Protein AF-A0A818TRC1-F1 (afdb_monomer_lite)

Secondary structure (DSSP, 8-state):
--HHHHHHHIIIIIGGGGGG--EEEEE---SHHHHHHHHHHHTT-TT--EEEEEEE-HHHHHHHHHHHTT-TT--EEEEEESS--S-HHHHHHHHHT-TT--EEEEE---S----PPPS--------SEEEEEEEEEHHHHHHHHTT-TT--EEEEEEEE--SS----------TT--EEEEEEES--HHHHHHHHHHT-TT-SEEEEEE---TT-GGGGGGG-HHHHHHHHHHH-TT--EEEEEEEEEE-S-HHHHHHHHHHHGGGGSHHHHHTT-EEEEEEEEETTEEEEEEEEE-TT----EEE-GGGGSSS-------S-----EEEE--HHHHHHSTT--TT--EEEE-S---S-HHHHHHHHHHHS-GGGT-SEEEEEEEB---B--SSTTGGGHHHHHHHHHHHHHHHHHHHHHHH--SEEEEES--BTTTTT--HHHHHHHHHHHHHHS--SSTT-EEEEE--HHHH--TTS-S--HHHHHHHHHHH--SSEEEEETTEEEEE----TT---HHHHHHHHHHHHTT----S-EEEEE-SS-STTS-HHHHHHHHHHH--SEEEE-SSSS-EEEEEETTTTEEEEEEES--TTPPEEEE---TTEEEEEEPPBS-GGG--S--EEEEEEEETTTTEEEEEEEEPP-HHHHHHHHHHHHHHHHHHHHHHHHS-THHHHHHHHTT-

Structure (mmCIF, N/CA/C/O backbone):
data_AF-A0A818TRC1-F1
#
_entry.id   AF-A0A818TRC1-F1
#
loop_
_atom_site.group_PDB
_atom_site.id
_atom_site.type_symbol
_atom_site.label_atom_id
_atom_site.label_alt_id
_atom_site.label_comp_id
_atom_site.label_asym_id
_atom_site.label_entity_id
_atom_site.label_seq_id
_atom_site.pdbx_PDB_ins_code
_atom_site.Cartn_x
_atom_site.Cartn_y
_atom_site.Cartn_z
_atom_site.occupancy
_atom_site.B_iso_or_equiv
_atom_site.auth_seq_id
_atom_site.auth_comp_id
_atom_site.auth_asym_id
_atom_site.auth_atom_id
_atom_site.pdbx_PDB_model_num
ATOM 1 N N . MET A 1 1 ? 19.813 2.576 21.714 1.00 55.22 1 MET A N 1
ATOM 2 C CA . MET A 1 1 ? 20.748 3.713 21.513 1.00 55.22 1 MET A CA 1
ATOM 3 C C . MET A 1 1 ? 21.594 3.873 22.770 1.00 55.22 1 MET A C 1
ATOM 5 O O . MET A 1 1 ? 21.042 3.685 23.841 1.00 55.22 1 MET A O 1
ATOM 9 N N . SER A 1 2 ? 22.898 4.172 22.685 1.00 63.97 2 SER A N 1
ATOM 10 C CA . SER A 1 2 ? 23.724 4.349 23.896 1.00 63.97 2 SER A CA 1
ATOM 11 C C . SER A 1 2 ? 23.410 5.665 24.622 1.00 63.97 2 SER A C 1
ATOM 13 O O . SER A 1 2 ? 23.045 6.649 23.973 1.00 63.97 2 SER A O 1
ATOM 15 N N . LYS A 1 3 ? 23.598 5.703 25.951 1.00 63.16 3 LYS A N 1
ATOM 16 C CA . LYS A 1 3 ? 23.397 6.892 26.810 1.00 63.16 3 LYS A CA 1
ATOM 17 C C . LYS A 1 3 ? 24.085 8.139 26.248 1.00 63.16 3 LYS A C 1
ATOM 19 O O . LYS A 1 3 ? 23.447 9.170 26.068 1.00 63.16 3 LYS A O 1
ATOM 24 N N . TYR A 1 4 ? 25.357 8.009 25.869 1.00 67.19 4 TYR A N 1
ATOM 25 C CA . TYR A 1 4 ? 26.145 9.097 25.283 1.00 67.19 4 TYR A CA 1
ATOM 26 C C . TYR A 1 4 ? 25.547 9.635 23.973 1.00 67.19 4 TYR A C 1
ATOM 28 O O . TYR A 1 4 ? 25.486 10.845 23.760 1.00 67.19 4 TYR A O 1
ATOM 36 N N . ARG A 1 5 ? 25.059 8.748 23.092 1.00 65.19 5 ARG A N 1
ATOM 37 C CA . ARG A 1 5 ? 24.398 9.173 21.850 1.00 65.19 5 ARG A CA 1
ATOM 38 C C . ARG A 1 5 ? 23.084 9.891 22.145 1.00 65.19 5 ARG A C 1
ATOM 40 O O . ARG A 1 5 ? 22.853 10.936 21.550 1.00 65.19 5 ARG A O 1
ATOM 47 N N . PHE A 1 6 ? 22.267 9.393 23.077 1.00 67.00 6 PHE A N 1
ATOM 48 C CA . PHE A 1 6 ? 21.034 10.085 23.472 1.00 67.00 6 PHE A CA 1
ATOM 49 C C . PHE A 1 6 ? 21.310 11.450 24.082 1.00 67.00 6 PHE A C 1
ATOM 51 O O . PHE A 1 6 ? 20.675 12.413 23.677 1.00 67.00 6 PHE A O 1
ATOM 58 N N . GLN A 1 7 ? 22.307 11.566 24.958 1.00 69.50 7 GLN A N 1
ATOM 59 C CA . GLN A 1 7 ? 22.698 12.850 25.527 1.00 69.50 7 GLN A CA 1
ATOM 60 C C . GLN A 1 7 ? 23.143 13.837 24.440 1.00 69.50 7 GLN A C 1
ATOM 62 O O . GLN A 1 7 ? 22.700 14.979 24.446 1.00 69.50 7 GLN A O 1
ATOM 67 N N . ARG A 1 8 ? 23.919 13.399 23.436 1.00 70.12 8 ARG A N 1
ATOM 68 C CA . ARG A 1 8 ? 24.235 14.252 22.276 1.00 70.12 8 ARG A CA 1
ATOM 69 C C . ARG A 1 8 ? 22.987 14.658 21.491 1.00 70.12 8 ARG A C 1
ATOM 71 O O . ARG A 1 8 ? 22.856 15.829 21.152 1.00 70.12 8 ARG A O 1
ATOM 78 N N . TYR A 1 9 ? 22.070 13.734 21.204 1.00 68.19 9 TYR A N 1
ATOM 79 C CA . TYR A 1 9 ? 20.820 14.077 20.513 1.00 68.19 9 TYR A CA 1
ATOM 80 C C . TYR A 1 9 ? 19.983 15.080 21.311 1.00 68.19 9 TYR A C 1
ATOM 82 O O . TYR A 1 9 ? 19.493 16.064 20.760 1.00 68.19 9 TYR A O 1
ATOM 90 N N . LEU A 1 10 ? 19.880 14.866 22.618 1.00 71.00 10 LEU A N 1
ATOM 91 C CA . LEU A 1 10 ? 19.175 15.742 23.534 1.00 71.00 10 LEU A CA 1
ATOM 92 C C . LEU A 1 10 ? 19.782 17.150 23.525 1.00 71.00 10 LEU A C 1
ATOM 94 O O . LEU A 1 10 ? 19.071 18.114 23.264 1.00 71.00 10 LEU A O 1
ATOM 98 N N . THR A 1 11 ? 21.096 17.262 23.732 1.00 72.69 11 THR A N 1
ATOM 99 C CA . THR A 1 11 ? 21.805 18.544 23.821 1.00 72.69 11 THR A CA 1
ATOM 100 C C . THR A 1 11 ? 21.823 19.309 22.502 1.00 72.69 11 THR A C 1
ATOM 102 O O . THR A 1 11 ? 21.573 20.510 22.500 1.00 72.69 11 THR A O 1
ATOM 105 N N . TYR A 1 12 ? 22.103 18.640 21.381 1.00 68.38 12 TYR A N 1
ATOM 106 C CA . TYR A 1 12 ? 22.321 19.328 20.104 1.00 68.38 12 TYR A CA 1
ATOM 107 C C . TYR A 1 12 ? 21.060 19.477 19.248 1.00 68.38 12 TYR A C 1
ATOM 109 O O . TYR A 1 12 ? 21.007 20.391 18.430 1.00 68.38 12 TYR A O 1
ATOM 117 N N . PHE A 1 13 ? 20.052 18.614 19.413 1.00 68.62 13 PHE A N 1
ATOM 118 C CA . PHE A 1 13 ? 18.874 18.608 18.536 1.00 68.62 13 PHE A CA 1
ATOM 119 C C . PHE A 1 13 ? 17.563 18.878 19.273 1.00 68.62 13 PHE A C 1
ATOM 121 O O . PHE A 1 13 ? 16.745 19.644 18.771 1.00 68.62 13 PHE A O 1
ATOM 128 N N . ILE A 1 14 ? 17.349 18.284 20.451 1.00 71.69 14 ILE A N 1
ATOM 129 C CA . ILE A 1 14 ? 16.059 18.394 21.153 1.00 71.69 14 ILE A CA 1
ATOM 130 C C . ILE A 1 14 ? 15.979 19.698 21.950 1.00 71.69 14 ILE A C 1
ATOM 132 O O . ILE A 1 14 ? 15.054 20.476 21.729 1.00 71.69 14 ILE A O 1
ATOM 136 N N . ILE A 1 15 ? 16.951 19.972 22.831 1.00 75.81 15 ILE A N 1
ATOM 137 C CA . ILE A 1 15 ? 16.966 21.160 23.704 1.00 75.81 15 ILE A CA 1
ATOM 138 C C . ILE A 1 15 ? 16.775 22.465 22.912 1.00 75.81 15 ILE A C 1
ATOM 140 O O . ILE A 1 15 ? 15.867 23.223 23.268 1.00 75.81 15 ILE A O 1
ATOM 144 N N . PRO A 1 16 ? 17.510 22.717 21.806 1.00 74.62 16 PRO A N 1
ATOM 145 C CA . PRO A 1 16 ? 17.364 23.956 21.039 1.00 74.62 16 PRO A CA 1
ATOM 146 C C . PRO A 1 16 ? 15.997 24.123 20.362 1.00 74.62 16 PRO A C 1
ATOM 148 O O . PRO A 1 16 ? 15.660 25.224 19.936 1.00 74.62 16 PRO A O 1
ATOM 151 N N . GLN A 1 17 ? 15.222 23.044 20.223 1.00 76.50 17 GLN A N 1
ATOM 152 C CA . GLN A 1 17 ? 13.951 23.021 19.493 1.00 76.50 17 GLN A CA 1
ATOM 153 C C . GLN A 1 17 ? 12.733 22.800 20.402 1.00 76.50 17 GLN A C 1
ATOM 155 O O . GLN A 1 17 ? 11.610 22.755 19.903 1.00 76.50 17 GLN A O 1
ATOM 160 N N . THR A 1 18 ? 12.927 22.697 21.721 1.00 76.38 18 THR A N 1
ATOM 161 C CA . THR A 1 18 ? 11.882 22.402 22.726 1.00 76.38 18 THR A CA 1
ATOM 162 C C . THR A 1 18 ? 10.602 23.227 22.557 1.00 76.38 18 THR A C 1
ATOM 164 O O . THR A 1 18 ? 9.509 22.666 22.545 1.00 76.38 18 THR A O 1
ATOM 167 N N . TYR A 1 19 ? 10.725 24.529 22.293 1.00 78.38 19 TYR A N 1
ATOM 168 C CA . TYR A 1 19 ? 9.593 25.442 22.091 1.00 78.38 19 TYR A CA 1
ATOM 169 C C . TYR A 1 19 ? 8.762 25.188 20.815 1.00 78.38 19 TYR A C 1
ATOM 171 O O . TYR A 1 19 ? 7.711 25.805 20.644 1.00 78.38 19 TYR A O 1
ATOM 179 N N . ARG A 1 20 ? 9.210 24.327 19.887 1.00 80.81 20 ARG A N 1
ATOM 180 C CA . ARG A 1 20 ? 8.501 23.983 18.634 1.00 80.81 20 ARG A CA 1
ATOM 181 C C . ARG A 1 20 ? 7.966 22.551 18.599 1.00 80.81 20 ARG A C 1
ATOM 183 O O . ARG A 1 20 ? 7.184 22.236 17.702 1.00 80.81 20 ARG A O 1
ATOM 190 N N . ILE A 1 21 ? 8.387 21.682 19.518 1.00 80.62 21 ILE A N 1
ATOM 191 C CA . ILE A 1 21 ? 8.031 20.257 19.495 1.00 80.62 21 ILE A CA 1
ATOM 192 C C . ILE A 1 21 ? 6.560 20.091 19.895 1.00 80.62 21 ILE A C 1
ATOM 194 O O . ILE A 1 21 ? 6.174 20.417 21.012 1.00 80.62 21 ILE A O 1
ATOM 198 N N . LYS A 1 22 ? 5.752 19.552 18.973 1.00 85.19 22 LYS A N 1
ATOM 199 C CA . LYS A 1 22 ? 4.321 19.262 19.182 1.00 85.19 22 LYS A CA 1
ATOM 200 C C . LYS A 1 22 ? 4.029 17.806 19.530 1.00 85.19 22 LYS A C 1
ATOM 202 O O . LYS A 1 22 ? 3.057 17.523 20.215 1.00 85.19 22 LYS A O 1
ATOM 207 N N . SER A 1 23 ? 4.854 16.874 19.064 1.00 86.81 23 SER A N 1
ATOM 208 C CA . SER A 1 23 ? 4.675 15.445 19.320 1.00 86.81 23 SER A CA 1
ATOM 209 C C . SER A 1 23 ? 6.009 14.818 19.675 1.00 86.81 23 SER A C 1
ATOM 211 O O . SER A 1 23 ? 7.014 15.077 19.008 1.00 86.81 23 SER A O 1
ATOM 213 N N . PHE A 1 24 ? 6.020 14.007 20.728 1.00 80.69 24 PHE A N 1
ATOM 214 C CA . PHE A 1 24 ? 7.224 13.360 21.218 1.00 80.69 24 PHE A CA 1
ATOM 215 C C . PHE A 1 24 ? 6.950 11.888 21.516 1.00 80.69 24 PHE A C 1
ATOM 217 O O . PHE A 1 24 ? 6.106 11.550 22.346 1.00 80.69 24 PHE A O 1
ATOM 224 N N . ARG A 1 25 ? 7.651 11.001 20.801 1.00 83.00 25 ARG A N 1
ATOM 225 C CA . ARG A 1 25 ? 7.506 9.548 20.918 1.00 83.00 25 ARG A CA 1
ATOM 226 C C . ARG A 1 25 ? 8.824 8.912 21.328 1.00 83.00 25 ARG A C 1
ATOM 228 O O . ARG A 1 25 ? 9.835 9.074 20.651 1.00 83.00 25 ARG A O 1
ATOM 235 N N . LEU A 1 26 ? 8.770 8.123 22.391 1.00 74.06 26 LEU A N 1
ATOM 236 C CA . LEU A 1 26 ? 9.861 7.316 22.907 1.00 74.06 26 LEU A CA 1
ATOM 237 C C . LEU A 1 26 ? 9.428 5.855 22.879 1.00 74.06 26 LEU A C 1
ATOM 239 O O . LEU A 1 26 ? 8.434 5.467 23.488 1.00 74.06 26 LEU A O 1
ATOM 243 N N . SER A 1 27 ? 10.167 5.034 22.148 1.00 67.94 27 SER A N 1
ATOM 244 C CA . SER A 1 27 ? 9.985 3.586 22.140 1.00 67.94 27 SER A CA 1
ATOM 245 C C . SER A 1 27 ? 11.309 2.973 22.558 1.00 67.94 27 SER A C 1
ATOM 247 O O . SER A 1 27 ? 12.322 3.304 21.946 1.00 67.94 27 SER A O 1
ATOM 249 N N . ASN A 1 28 ? 11.295 2.114 23.583 1.00 63.09 28 ASN A N 1
ATOM 250 C CA . ASN A 1 28 ? 12.488 1.502 24.189 1.00 63.09 28 ASN A CA 1
ATOM 251 C C . ASN A 1 28 ? 13.343 2.471 25.063 1.00 63.09 28 ASN A C 1
ATOM 253 O O . ASN A 1 28 ? 14.478 2.800 24.711 1.00 63.09 28 ASN A O 1
ATOM 257 N N . PRO A 1 29 ? 12.815 2.939 26.213 1.00 54.50 29 PRO A N 1
ATOM 258 C CA . PRO A 1 29 ? 13.540 3.712 27.217 1.00 54.50 29 PRO A CA 1
ATOM 259 C C . PRO A 1 29 ? 14.299 2.847 28.246 1.00 54.50 29 PRO A C 1
ATOM 261 O O . PRO A 1 29 ? 14.601 3.370 29.311 1.00 54.50 29 PRO A O 1
ATOM 264 N N . PHE A 1 30 ? 14.673 1.585 27.952 1.00 50.56 30 PHE A N 1
ATOM 265 C CA . PHE A 1 30 ? 15.405 0.668 28.871 1.00 50.56 30 PHE A CA 1
ATOM 266 C C . PHE A 1 30 ? 16.773 1.184 29.376 1.00 50.56 30 PHE A C 1
ATOM 268 O O . PHE A 1 30 ? 17.528 0.468 30.023 1.00 50.56 30 PHE A O 1
ATOM 275 N N . ALA A 1 31 ? 17.143 2.424 29.073 1.00 51.53 31 ALA A N 1
ATOM 276 C CA . ALA A 1 31 ? 18.122 3.133 29.867 1.00 51.53 31 ALA A CA 1
ATOM 277 C C . ALA A 1 31 ? 17.346 4.083 30.781 1.00 51.53 31 ALA A C 1
ATOM 279 O O . ALA A 1 31 ? 17.014 5.186 30.355 1.00 51.53 31 ALA A O 1
ATOM 280 N N . ALA A 1 32 ? 17.092 3.659 32.020 1.00 49.44 32 ALA A N 1
ATOM 281 C CA . ALA A 1 32 ? 16.757 4.478 33.193 1.00 49.44 32 ALA A CA 1
ATOM 282 C C . ALA A 1 32 ? 17.204 5.956 33.104 1.00 49.44 32 ALA A C 1
ATOM 284 O O . ALA A 1 32 ? 16.464 6.899 33.389 1.00 49.44 32 ALA A O 1
ATOM 285 N N . ASP A 1 33 ? 18.429 6.156 32.622 1.00 55.97 33 ASP A N 1
ATOM 286 C CA . ASP A 1 33 ? 19.065 7.449 32.404 1.00 55.97 33 ASP A CA 1
ATOM 287 C C . ASP A 1 33 ? 18.350 8.379 31.407 1.00 55.97 33 ASP A C 1
ATOM 289 O O . ASP A 1 33 ? 18.427 9.597 31.547 1.00 55.97 33 ASP A O 1
ATOM 293 N N . MET A 1 34 ? 17.665 7.856 30.387 1.00 58.16 34 MET A N 1
ATOM 294 C CA . MET A 1 34 ? 16.998 8.675 29.370 1.00 58.16 34 MET A CA 1
ATOM 295 C C . MET A 1 34 ? 15.791 9.426 29.935 1.00 58.16 34 MET A C 1
ATOM 297 O O . MET A 1 34 ? 15.592 10.581 29.572 1.00 58.16 34 MET A O 1
ATOM 301 N N . CYS A 1 35 ? 15.019 8.817 30.841 1.00 58.81 35 CYS A N 1
ATOM 302 C CA . CYS A 1 35 ? 13.886 9.487 31.488 1.00 58.81 35 CYS A CA 1
ATOM 303 C C . CYS A 1 35 ? 14.364 10.568 32.470 1.00 58.81 35 CYS A C 1
ATOM 305 O O . CYS A 1 35 ? 13.836 11.679 32.464 1.00 58.81 35 CYS A O 1
ATOM 307 N N . LEU A 1 36 ? 15.431 10.289 33.232 1.00 61.75 36 LEU A N 1
ATOM 308 C CA . LEU A 1 36 ? 16.064 11.262 34.131 1.00 61.75 36 LEU A CA 1
ATOM 309 C C . LEU A 1 36 ? 16.607 12.490 33.383 1.00 61.75 36 LEU A C 1
ATOM 311 O O . LEU A 1 36 ? 16.502 13.609 33.876 1.00 61.75 36 LEU A O 1
ATOM 315 N N . LEU A 1 37 ? 17.143 12.297 32.175 1.00 65.06 37 LEU A N 1
ATOM 316 C CA . LEU A 1 37 ? 17.612 13.386 31.314 1.00 65.06 37 LEU A CA 1
ATOM 317 C C . LEU A 1 37 ? 16.471 14.205 30.681 1.00 65.06 37 LEU A C 1
ATOM 319 O O . LEU A 1 37 ? 16.711 15.325 30.230 1.00 65.06 37 LEU A O 1
ATOM 323 N N . LEU A 1 38 ? 15.246 13.674 30.633 1.00 67.50 38 LEU A N 1
ATOM 324 C CA . LEU A 1 38 ? 14.085 14.362 30.061 1.00 67.50 38 LEU A CA 1
ATOM 325 C C . LEU A 1 38 ? 13.391 15.291 31.061 1.00 67.50 38 LEU A C 1
ATOM 327 O O . LEU A 1 38 ? 12.912 16.347 30.650 1.00 67.50 38 LEU A O 1
ATOM 331 N N . PHE A 1 39 ? 13.375 14.958 32.356 1.00 70.69 39 PHE A N 1
ATOM 332 C CA . PHE A 1 39 ? 12.711 15.776 33.383 1.00 70.69 39 PHE A CA 1
ATOM 333 C C . PHE A 1 39 ? 13.099 17.267 33.360 1.00 70.69 39 PHE A C 1
ATOM 335 O O . PHE A 1 39 ? 12.189 18.098 33.358 1.00 70.69 39 PHE A O 1
ATOM 342 N N . PRO A 1 40 ? 14.389 17.651 33.231 1.00 69.50 40 PRO A N 1
ATOM 343 C CA . PRO A 1 40 ? 14.790 19.059 33.223 1.00 69.50 40 PRO A CA 1
ATOM 344 C C . PRO A 1 40 ? 14.277 19.849 32.014 1.00 69.50 40 PRO A C 1
ATOM 346 O O . PRO A 1 40 ? 14.238 21.075 32.058 1.00 69.50 40 PRO A O 1
ATOM 349 N N . ILE A 1 41 ? 13.932 19.167 30.916 1.00 72.38 41 ILE A N 1
ATOM 350 C CA . ILE A 1 41 ? 13.506 19.816 29.672 1.00 72.38 41 ILE A CA 1
ATOM 351 C C . ILE A 1 41 ? 11.996 19.747 29.452 1.00 72.38 41 ILE A C 1
ATOM 353 O O . ILE A 1 41 ? 11.491 20.481 28.606 1.00 72.38 41 ILE A O 1
ATOM 357 N N . MET A 1 42 ? 11.271 18.896 30.189 1.00 72.94 42 MET A N 1
ATOM 358 C CA . MET A 1 42 ? 9.816 18.758 30.050 1.00 72.94 42 MET A CA 1
ATOM 359 C C . MET A 1 42 ? 9.096 20.085 30.297 1.00 72.94 42 MET A C 1
ATOM 361 O O . MET A 1 42 ? 8.187 20.428 29.552 1.00 72.94 42 MET A O 1
ATOM 365 N N . THR A 1 43 ? 9.561 20.887 31.251 1.00 73.69 43 THR A N 1
ATOM 366 C CA . THR A 1 43 ? 9.039 22.240 31.520 1.00 73.69 43 THR A CA 1
ATOM 367 C C . THR A 1 43 ? 9.170 23.194 30.327 1.00 73.69 43 THR A C 1
ATOM 369 O O . THR A 1 43 ? 8.379 24.123 30.194 1.00 73.69 43 THR A O 1
ATOM 372 N N . ASN A 1 44 ? 10.125 22.951 29.424 1.00 77.94 44 ASN A N 1
ATOM 373 C CA . ASN A 1 44 ? 10.368 23.781 28.243 1.00 77.94 44 ASN A CA 1
ATOM 374 C C . ASN A 1 44 ? 9.549 23.337 27.016 1.00 77.94 44 ASN A C 1
ATOM 376 O O . ASN A 1 44 ? 9.519 24.039 26.004 1.00 77.94 44 ASN A O 1
ATOM 380 N N . LEU A 1 45 ? 8.866 22.189 27.083 1.00 81.06 45 LEU A N 1
ATOM 381 C CA . LEU A 1 45 ? 8.035 21.637 26.007 1.00 81.06 45 LEU A CA 1
ATOM 382 C C . LEU A 1 45 ? 6.615 22.237 26.015 1.00 81.06 45 LEU A C 1
ATOM 384 O O . LEU A 1 45 ? 5.612 21.529 25.965 1.00 81.06 45 LEU A O 1
ATOM 388 N N . THR A 1 46 ? 6.510 23.566 26.062 1.00 84.38 46 THR A N 1
ATOM 389 C CA . THR A 1 46 ? 5.237 24.288 26.270 1.00 84.38 46 THR A CA 1
ATOM 390 C C . THR A 1 46 ? 4.194 24.068 25.163 1.00 84.38 46 THR A C 1
ATOM 392 O O . THR A 1 46 ? 2.992 24.190 25.408 1.00 84.38 46 THR A O 1
ATOM 395 N N . ARG A 1 47 ? 4.631 23.704 23.949 1.00 86.00 47 ARG A N 1
ATOM 396 C CA . ARG A 1 47 ? 3.770 23.406 22.787 1.00 86.00 47 ARG A CA 1
ATOM 397 C C . ARG A 1 47 ? 3.518 21.915 22.558 1.00 86.00 47 ARG A C 1
ATOM 399 O O . ARG A 1 47 ? 2.975 21.562 21.513 1.00 86.00 47 ARG A O 1
ATOM 406 N N . LEU A 1 48 ? 3.934 21.043 23.476 1.00 87.31 48 LEU A N 1
ATOM 407 C CA . LEU A 1 48 ? 3.762 19.606 23.305 1.00 87.31 48 LEU A CA 1
ATOM 408 C C . LEU A 1 48 ? 2.283 19.228 23.417 1.00 87.31 48 LEU A C 1
ATOM 410 O O . LEU A 1 48 ? 1.677 19.362 24.474 1.00 87.31 48 LEU A O 1
ATOM 414 N N . GLU A 1 49 ? 1.731 18.738 22.314 1.00 91.62 49 GLU A N 1
ATOM 415 C CA . GLU A 1 49 ? 0.336 18.324 22.166 1.00 91.62 49 GLU A CA 1
ATOM 416 C C . GLU A 1 49 ? 0.165 16.811 22.369 1.00 91.62 49 GLU A C 1
ATOM 418 O O . GLU A 1 49 ? -0.887 16.378 22.837 1.00 91.62 49 GLU A O 1
ATOM 423 N N . SER A 1 50 ? 1.185 16.005 22.043 1.00 92.19 50 SER A N 1
ATOM 424 C CA . SER A 1 50 ? 1.138 14.538 22.107 1.00 92.19 50 SER A CA 1
ATOM 425 C C . SER A 1 50 ? 2.413 13.934 22.695 1.00 92.19 50 SER A C 1
ATOM 427 O O . SER A 1 50 ? 3.512 14.187 22.198 1.00 92.19 50 SER A O 1
ATOM 429 N N . LEU A 1 51 ? 2.265 13.051 23.683 1.00 88.62 51 LEU A N 1
ATOM 430 C CA . LEU A 1 51 ? 3.361 12.300 24.295 1.00 88.62 51 LEU A CA 1
ATOM 431 C C . LEU A 1 51 ? 3.097 10.793 24.226 1.00 88.62 51 LEU A C 1
ATOM 433 O O . LEU A 1 51 ? 2.059 10.309 24.669 1.00 88.62 51 LEU A O 1
ATOM 437 N N . THR A 1 52 ? 4.054 10.034 23.695 1.00 88.44 52 THR A N 1
ATOM 438 C CA . THR A 1 52 ? 3.982 8.570 23.613 1.00 88.44 52 THR A CA 1
ATOM 439 C C . THR A 1 52 ? 5.230 7.943 24.209 1.00 88.44 52 THR A C 1
ATOM 441 O O . THR A 1 52 ? 6.334 8.215 23.745 1.00 88.44 52 THR A O 1
ATOM 444 N N . ILE A 1 53 ? 5.059 7.068 25.194 1.00 84.75 53 ILE A N 1
ATOM 445 C CA . ILE A 1 53 ? 6.146 6.366 25.874 1.00 84.75 53 ILE A CA 1
ATOM 446 C C . ILE A 1 53 ? 5.820 4.876 25.916 1.00 84.75 53 ILE A C 1
ATOM 448 O O . ILE A 1 53 ? 4.885 4.450 26.591 1.00 84.75 53 ILE A O 1
ATOM 452 N N . HIS A 1 54 ? 6.592 4.079 25.183 1.00 84.81 54 HIS A N 1
ATOM 453 C CA . HIS A 1 54 ? 6.457 2.625 25.152 1.00 84.81 54 HIS A CA 1
ATOM 454 C C . HIS A 1 54 ? 7.627 1.943 25.850 1.00 84.81 54 HIS A C 1
ATOM 456 O O . HIS A 1 54 ? 8.773 2.311 25.597 1.00 84.81 54 HIS A O 1
ATOM 462 N N . ASN A 1 55 ? 7.335 0.879 26.596 1.00 81.06 55 ASN A N 1
ATOM 463 C CA . ASN A 1 55 ? 8.285 0.018 27.297 1.00 81.06 55 ASN A CA 1
ATOM 464 C C . ASN A 1 55 ? 9.040 0.724 28.440 1.00 81.06 55 ASN A C 1
ATOM 466 O O . ASN A 1 55 ? 10.261 0.623 28.525 1.00 81.06 55 ASN A O 1
ATOM 470 N N . ILE A 1 56 ? 8.324 1.454 29.300 1.00 81.94 56 ILE A N 1
ATOM 471 C CA . ILE A 1 56 ? 8.905 2.127 30.474 1.00 81.94 56 ILE A CA 1
ATOM 472 C C . ILE A 1 56 ? 8.908 1.243 31.732 1.00 81.94 56 ILE A C 1
ATOM 474 O O . ILE A 1 56 ? 7.916 0.579 32.028 1.00 81.94 56 ILE A O 1
ATOM 478 N N . GLU A 1 57 ? 10.002 1.272 32.492 1.00 82.12 57 GLU A N 1
ATOM 479 C CA . GLU A 1 57 ? 10.083 0.680 33.837 1.00 82.12 57 GLU A CA 1
ATOM 480 C C . GLU A 1 57 ? 9.205 1.443 34.844 1.00 82.12 57 GLU A C 1
ATOM 482 O O . GLU A 1 57 ? 9.167 2.679 34.862 1.00 82.12 57 GLU A O 1
ATOM 487 N N . SER A 1 58 ? 8.500 0.702 35.694 1.00 83.75 58 SER A N 1
ATOM 488 C CA . SER A 1 58 ? 7.474 1.193 36.615 1.00 83.75 58 SER A CA 1
ATOM 489 C C . SER A 1 58 ? 7.982 2.269 37.580 1.00 83.75 58 SER A C 1
ATOM 491 O O . SER A 1 58 ? 7.250 3.220 37.867 1.00 83.75 58 SER A O 1
ATOM 493 N N . ASP A 1 59 ? 9.248 2.182 38.000 1.00 81.44 59 ASP A N 1
ATOM 494 C CA . ASP A 1 59 ? 9.907 3.127 38.910 1.00 81.44 59 ASP A CA 1
ATOM 495 C C . ASP A 1 59 ? 9.970 4.566 38.354 1.00 81.44 59 ASP A C 1
ATOM 497 O O . ASP A 1 59 ? 9.993 5.532 39.119 1.00 81.44 59 ASP A O 1
ATOM 501 N N . TYR A 1 60 ? 9.937 4.746 37.028 1.00 80.38 60 TYR A N 1
ATOM 502 C CA . TYR A 1 60 ? 9.998 6.073 36.395 1.00 80.38 60 TYR A CA 1
ATOM 503 C C . TYR A 1 60 ? 8.631 6.660 36.058 1.00 80.38 60 TYR A C 1
ATOM 505 O O . TYR A 1 60 ? 8.528 7.865 35.808 1.00 80.38 60 TYR A O 1
ATOM 513 N N . VAL A 1 61 ? 7.580 5.837 36.044 1.00 85.25 61 VAL A N 1
ATOM 514 C CA . VAL A 1 61 ? 6.236 6.267 35.641 1.00 85.25 61 VAL A CA 1
ATOM 515 C C . VAL A 1 61 ? 5.768 7.417 36.524 1.00 85.25 61 VAL A C 1
ATOM 517 O O . VAL A 1 61 ? 5.377 8.459 36.008 1.00 85.25 61 VAL A O 1
ATOM 520 N N . GLU A 1 62 ? 5.872 7.282 37.847 1.00 83.56 62 GLU A N 1
ATOM 521 C CA . GLU A 1 62 ? 5.417 8.325 38.771 1.00 83.56 62 GLU A CA 1
ATOM 522 C C . GLU A 1 62 ? 6.161 9.656 38.571 1.00 83.56 62 GLU A C 1
ATOM 524 O O . GLU A 1 62 ? 5.534 10.718 38.557 1.00 83.56 62 GLU A O 1
ATOM 529 N N . GLY A 1 63 ? 7.474 9.599 38.327 1.00 81.00 63 GLY A N 1
ATOM 530 C CA . GLY A 1 63 ? 8.280 10.774 38.004 1.00 81.00 63 GLY A CA 1
ATOM 531 C C . GLY A 1 63 ? 7.778 11.492 36.751 1.00 81.00 63 GLY A C 1
ATOM 532 O O . GLY A 1 63 ? 7.608 12.709 36.773 1.00 81.00 63 GLY A O 1
ATOM 533 N N . ILE A 1 64 ? 7.468 10.754 35.682 1.00 84.56 64 ILE A N 1
ATOM 534 C CA . ILE A 1 64 ? 6.927 11.332 34.441 1.00 84.56 64 ILE A CA 1
ATOM 535 C C . ILE A 1 64 ? 5.572 11.976 34.683 1.00 84.56 64 ILE A C 1
ATOM 537 O O . ILE A 1 64 ? 5.381 13.129 34.301 1.00 84.56 64 ILE A O 1
ATOM 541 N N . ILE A 1 65 ? 4.658 11.270 35.350 1.00 87.06 65 ILE A N 1
ATOM 542 C CA . ILE A 1 65 ? 3.306 11.767 35.618 1.00 87.06 65 ILE A CA 1
ATOM 543 C C . ILE A 1 65 ? 3.337 13.085 36.398 1.00 87.06 65 ILE A C 1
ATOM 545 O O . ILE A 1 65 ? 2.599 14.006 36.054 1.00 87.06 65 ILE A O 1
ATOM 549 N N . ASN A 1 66 ? 4.233 13.217 37.381 1.00 85.25 66 ASN A N 1
ATOM 550 C CA . ASN A 1 66 ? 4.394 14.457 38.146 1.00 85.25 66 ASN A CA 1
ATOM 551 C C . ASN A 1 66 ? 4.842 15.653 37.280 1.00 85.25 66 ASN A C 1
ATOM 553 O O . ASN A 1 66 ? 4.554 16.791 37.632 1.00 85.25 66 ASN A O 1
ATOM 557 N N . HIS A 1 67 ? 5.519 15.419 36.150 1.00 85.44 67 HIS A N 1
ATOM 558 C CA . HIS A 1 67 ? 5.927 16.480 35.222 1.00 85.44 67 HIS A CA 1
ATOM 559 C C . HIS A 1 67 ? 4.881 16.767 34.136 1.00 85.44 67 HIS A C 1
ATOM 561 O O . HIS A 1 67 ? 4.936 17.826 33.515 1.00 85.44 67 HIS A O 1
ATOM 567 N N . LEU A 1 68 ? 3.915 15.870 33.895 1.00 87.50 68 LEU A N 1
ATOM 568 C CA . LEU A 1 68 ? 2.882 16.089 32.873 1.00 87.50 68 LEU A CA 1
ATOM 569 C C . LEU A 1 68 ? 1.978 17.278 33.197 1.00 87.50 68 LEU A C 1
ATOM 571 O O . LEU A 1 68 ? 1.535 17.963 32.280 1.00 87.50 68 LEU A O 1
ATOM 575 N N . SER A 1 69 ? 1.748 17.572 34.480 1.00 82.94 69 SER A N 1
ATOM 576 C CA . SER A 1 69 ? 0.961 18.740 34.899 1.00 82.94 69 SER A CA 1
ATOM 577 C C . SER A 1 69 ? 1.604 20.075 34.513 1.00 82.94 69 SER A C 1
ATOM 579 O O . SER A 1 69 ? 0.933 21.101 34.532 1.00 82.94 69 SER A O 1
ATOM 581 N N . LEU A 1 70 ? 2.894 20.074 34.164 1.00 84.12 70 LEU A N 1
ATOM 582 C CA . LEU A 1 70 ? 3.634 21.258 33.725 1.00 84.12 70 LEU A CA 1
ATOM 583 C C . LEU A 1 70 ? 3.485 21.519 32.217 1.00 84.12 70 LEU A C 1
ATOM 585 O O . LEU A 1 70 ? 3.982 22.529 31.727 1.00 84.12 70 LEU A O 1
ATOM 589 N N . LEU A 1 71 ? 2.828 20.620 31.475 1.00 87.62 71 LEU A N 1
ATOM 590 C CA . LEU A 1 71 ? 2.654 20.707 30.026 1.00 87.62 71 LEU A CA 1
ATOM 591 C C . LEU A 1 71 ? 1.263 21.274 29.693 1.00 87.62 71 LEU A C 1
ATOM 593 O O . LEU A 1 71 ? 0.284 20.527 29.697 1.00 87.62 71 LEU A O 1
ATOM 597 N N . PRO A 1 72 ? 1.139 22.574 29.365 1.00 86.94 72 PRO A N 1
ATOM 598 C CA . PRO A 1 72 ? -0.169 23.217 29.231 1.00 86.94 72 PRO A CA 1
ATOM 599 C C . PRO A 1 72 ? -0.965 22.724 28.013 1.00 86.94 72 PRO A C 1
ATOM 601 O O . PRO A 1 72 ? -2.193 22.727 28.035 1.00 86.94 72 PRO A O 1
ATOM 604 N N . SER A 1 73 ? -0.281 22.276 26.957 1.00 90.44 73 SER A N 1
ATOM 605 C CA . SER A 1 73 ? -0.899 21.920 25.670 1.00 90.44 73 SER A CA 1
ATOM 606 C C . SER A 1 73 ? -1.155 20.416 25.489 1.00 90.44 73 SER A C 1
ATOM 608 O O . SER A 1 73 ? -1.586 20.007 24.412 1.00 90.44 73 SER A O 1
ATOM 610 N N . LEU A 1 74 ? -0.875 19.582 26.499 1.00 93.31 74 LEU A N 1
ATOM 611 C CA . LEU A 1 74 ? -0.864 18.127 26.347 1.00 93.31 74 LEU A CA 1
ATOM 612 C C . LEU A 1 74 ? -2.278 17.550 26.179 1.00 93.31 74 LEU A C 1
ATOM 614 O O . LEU A 1 74 ? -3.012 17.346 27.142 1.00 93.31 74 LEU A O 1
ATOM 618 N N . SER A 1 75 ? -2.617 17.212 24.938 1.00 95.56 75 SER A N 1
ATOM 619 C CA . SER A 1 75 ? -3.936 16.701 24.550 1.00 95.56 75 SER A CA 1
ATOM 620 C C . SER A 1 75 ? -3.997 15.189 24.332 1.00 95.56 75 SER A C 1
ATOM 622 O O . SER A 1 75 ? -5.082 14.609 24.388 1.00 95.56 75 SER A O 1
ATOM 624 N N . SER A 1 76 ? -2.853 14.537 24.114 1.00 97.12 76 SER A N 1
ATOM 625 C CA . SER A 1 76 ? -2.752 13.097 23.865 1.00 97.12 76 SER A CA 1
ATOM 626 C C . SER A 1 76 ? -1.624 12.468 24.679 1.00 97.12 76 SER A C 1
ATOM 628 O O . SER A 1 76 ? -0.482 12.937 24.638 1.00 97.12 76 SER A O 1
ATOM 630 N N . LEU A 1 77 ? -1.935 11.388 25.395 1.00 95.69 77 LEU A N 1
ATOM 631 C CA . LEU A 1 77 ? -0.991 10.652 26.229 1.00 95.69 77 LEU A CA 1
ATOM 632 C C . LEU A 1 77 ? -1.068 9.147 25.969 1.00 95.69 77 LEU A C 1
ATOM 634 O O . LEU A 1 77 ? -2.138 8.545 26.048 1.00 95.69 77 LEU A O 1
ATOM 638 N N . VAL A 1 78 ? 0.088 8.529 25.730 1.00 93.94 78 VAL A N 1
ATOM 639 C CA . VAL A 1 78 ? 0.247 7.072 25.655 1.00 93.94 78 VAL A CA 1
ATOM 640 C C . VAL A 1 78 ? 1.387 6.637 26.567 1.00 93.94 78 VAL A C 1
ATOM 642 O O . VAL A 1 78 ? 2.519 7.073 26.364 1.00 93.94 78 VAL A O 1
ATOM 645 N N . ILE A 1 79 ? 1.114 5.769 27.545 1.00 91.06 79 ILE A N 1
ATOM 646 C CA . ILE A 1 79 ? 2.133 5.213 28.450 1.00 91.06 79 ILE A CA 1
ATOM 647 C C . ILE A 1 79 ? 1.957 3.701 28.573 1.00 91.06 79 ILE A C 1
ATOM 649 O O . ILE A 1 79 ? 0.915 3.217 29.008 1.00 91.06 79 ILE A O 1
ATOM 653 N N . ILE A 1 80 ? 3.001 2.952 28.228 1.00 89.75 80 ILE A N 1
ATOM 654 C CA . ILE A 1 80 ? 3.011 1.487 28.282 1.00 89.75 80 ILE A CA 1
ATOM 655 C C . ILE A 1 80 ? 4.202 1.036 29.122 1.00 89.75 80 ILE A C 1
ATOM 657 O O . ILE A 1 80 ? 5.348 1.183 28.687 1.00 89.75 80 ILE A O 1
ATOM 661 N N . SER A 1 81 ? 3.926 0.502 30.312 1.00 87.62 81 SER A N 1
ATOM 662 C CA . SER A 1 81 ? 4.946 -0.029 31.217 1.00 87.62 81 SER A CA 1
ATOM 663 C C . SER A 1 81 ? 5.237 -1.507 30.940 1.00 87.62 81 SER A C 1
ATOM 665 O O . SER A 1 81 ? 4.372 -2.228 30.445 1.00 87.62 81 SER A O 1
ATOM 667 N N . ILE A 1 82 ? 6.473 -1.934 31.209 1.00 85.81 82 ILE A N 1
ATOM 668 C CA . ILE A 1 82 ? 6.927 -3.326 31.024 1.00 85.81 82 ILE A CA 1
ATOM 669 C C . ILE A 1 82 ? 6.672 -4.215 32.245 1.00 85.81 82 ILE A C 1
ATOM 671 O O . ILE A 1 82 ? 6.721 -5.437 32.131 1.00 85.81 82 ILE A O 1
ATOM 675 N N . ASP A 1 83 ? 6.458 -3.609 33.409 1.00 86.44 83 ASP A N 1
ATOM 676 C CA . ASP A 1 83 ? 6.411 -4.248 34.717 1.00 86.44 83 ASP A CA 1
ATOM 677 C C . ASP A 1 83 ? 5.300 -3.643 35.591 1.00 86.44 83 ASP A C 1
ATOM 679 O O . ASP A 1 83 ? 4.550 -2.751 35.186 1.00 86.44 83 ASP A O 1
ATOM 683 N N . TYR A 1 84 ? 5.133 -4.193 36.794 1.00 87.19 84 TYR A N 1
ATOM 684 C CA . TYR A 1 84 ? 4.000 -3.862 37.649 1.00 87.19 84 TYR A CA 1
ATOM 685 C C . TYR A 1 84 ? 4.228 -2.581 38.453 1.00 87.19 84 TYR A C 1
ATOM 687 O O . TYR A 1 84 ? 5.182 -2.467 39.218 1.00 87.19 84 TYR A O 1
ATOM 695 N N . ILE A 1 85 ? 3.269 -1.660 38.391 1.00 86.50 85 ILE A N 1
ATOM 696 C CA . ILE A 1 85 ? 3.275 -0.419 39.165 1.00 86.50 85 ILE A CA 1
ATOM 697 C C . ILE A 1 85 ? 2.677 -0.596 40.571 1.00 86.50 85 ILE A C 1
ATOM 699 O O . ILE A 1 85 ? 1.727 -1.357 40.796 1.00 86.50 85 ILE A O 1
ATOM 703 N N . ARG A 1 86 ? 3.207 0.166 41.537 1.00 81.19 86 ARG A N 1
ATOM 704 C CA . ARG A 1 86 ? 2.794 0.107 42.954 1.00 81.19 86 ARG A CA 1
ATOM 705 C C . ARG A 1 86 ? 1.522 0.913 43.256 1.00 81.19 86 ARG A C 1
ATOM 707 O O . ARG A 1 86 ? 0.624 0.388 43.907 1.00 81.19 86 ARG A O 1
ATOM 714 N N . ASN A 1 87 ? 1.419 2.146 42.746 1.00 78.81 87 ASN A N 1
ATOM 715 C CA . ASN A 1 87 ? 0.374 3.124 43.109 1.00 78.81 87 ASN A CA 1
ATOM 716 C C . ASN A 1 87 ? -0.563 3.466 41.931 1.00 78.81 87 ASN A C 1
ATOM 718 O O . ASN A 1 87 ? -0.675 4.618 41.514 1.00 78.81 87 ASN A O 1
ATOM 722 N N . GLN A 1 88 ? -1.242 2.463 41.364 1.00 85.00 88 GLN A N 1
ATOM 723 C CA . GLN A 1 88 ? -2.078 2.631 40.160 1.00 85.00 88 GLN A CA 1
ATOM 724 C C . GLN A 1 88 ? -3.172 3.694 40.302 1.00 85.00 88 GLN A C 1
ATOM 726 O O . GLN A 1 88 ? -3.313 4.544 39.425 1.00 85.00 88 GLN A O 1
ATOM 731 N N . ASN A 1 89 ? -3.922 3.669 41.404 1.00 80.44 89 ASN A N 1
ATOM 732 C CA . ASN A 1 89 ? -5.011 4.618 41.623 1.00 80.44 89 ASN A CA 1
ATOM 733 C C . ASN A 1 89 ? -4.500 6.066 41.665 1.00 80.44 89 ASN A C 1
ATOM 735 O O . ASN A 1 89 ? -5.086 6.930 41.021 1.00 80.44 89 ASN A O 1
ATOM 739 N N . ASP A 1 90 ? -3.395 6.336 42.357 1.00 83.06 90 ASP A N 1
ATOM 740 C CA . ASP A 1 90 ? -2.847 7.694 42.463 1.00 83.06 90 ASP A CA 1
ATOM 741 C C . ASP A 1 90 ? -2.338 8.193 41.106 1.00 83.06 90 ASP A C 1
ATOM 743 O O . ASP A 1 90 ? -2.572 9.344 40.731 1.00 83.06 90 ASP A O 1
ATOM 747 N N . ILE A 1 91 ? -1.714 7.307 40.321 1.00 88.38 91 ILE A N 1
ATOM 748 C CA . ILE A 1 91 ? -1.295 7.608 38.948 1.00 88.38 91 ILE A CA 1
ATOM 749 C C . ILE A 1 91 ? -2.508 7.961 38.079 1.00 88.38 91 ILE A C 1
ATOM 751 O O . ILE A 1 91 ? -2.485 8.970 37.375 1.00 88.38 91 ILE A O 1
ATOM 755 N N . TYR A 1 92 ? -3.588 7.181 38.155 1.00 88.25 92 TYR A N 1
ATOM 756 C CA . TYR A 1 92 ? -4.809 7.451 37.394 1.00 88.25 92 TYR A CA 1
ATOM 757 C C . TYR A 1 92 ? -5.442 8.786 37.809 1.00 88.25 92 TYR A C 1
ATOM 759 O O . TYR A 1 92 ? -5.833 9.558 36.937 1.00 88.25 92 TYR A O 1
ATOM 767 N N . GLN A 1 93 ? -5.485 9.111 39.108 1.00 86.94 93 GLN A N 1
ATOM 768 C CA . GLN A 1 93 ? -5.981 10.414 39.577 1.00 86.94 93 GLN A CA 1
ATOM 769 C C . GLN A 1 93 ? -5.175 11.571 38.985 1.00 86.94 93 GLN A C 1
ATOM 771 O O . GLN A 1 93 ? -5.758 12.530 38.483 1.00 86.94 93 GLN A O 1
ATOM 776 N N . LYS A 1 94 ? -3.841 11.479 39.010 1.00 89.25 94 LYS A N 1
ATOM 777 C CA . LYS A 1 94 ? -2.960 12.515 38.454 1.00 89.25 94 LYS A CA 1
ATOM 778 C C . LYS A 1 94 ? -3.160 12.682 36.943 1.00 89.25 94 LYS A C 1
ATOM 780 O O . LYS A 1 94 ? -3.250 13.811 36.476 1.00 89.25 94 LYS A O 1
ATOM 785 N N . ILE A 1 95 ? -3.286 11.584 36.191 1.00 91.75 95 ILE A N 1
ATOM 786 C CA . ILE A 1 95 ? -3.538 11.625 34.738 1.00 91.75 95 ILE A CA 1
ATOM 787 C C . ILE A 1 95 ? -4.898 12.263 34.433 1.00 91.75 95 ILE A C 1
ATOM 789 O O . ILE A 1 95 ? -4.997 13.119 33.561 1.00 91.75 95 ILE A O 1
ATOM 793 N N . PHE A 1 96 ? -5.950 11.869 35.153 1.00 90.31 96 PHE A N 1
ATOM 794 C CA . PHE A 1 96 ? -7.316 12.321 34.872 1.00 90.31 96 PHE A CA 1
ATOM 795 C C . PHE A 1 96 ? -7.520 13.801 35.233 1.00 90.31 96 PHE A C 1
ATOM 797 O O . PHE A 1 96 ? -8.426 14.436 34.700 1.00 90.31 96 PHE A O 1
ATOM 804 N N . ARG A 1 97 ? -6.649 14.370 36.076 1.00 90.31 97 ARG A N 1
ATOM 805 C CA . ARG A 1 97 ? -6.600 15.803 36.404 1.00 90.31 97 ARG A CA 1
ATOM 806 C C . ARG A 1 97 ? -5.917 16.674 35.348 1.00 90.31 97 ARG A C 1
ATOM 808 O O . ARG A 1 97 ? -5.918 17.894 35.496 1.00 90.31 97 ARG A O 1
ATOM 815 N N . LEU A 1 98 ? -5.318 16.092 34.307 1.00 91.06 98 LEU A N 1
ATOM 816 C CA . LEU A 1 98 ? -4.666 16.876 33.258 1.00 91.06 98 LEU A CA 1
ATOM 817 C C . LEU A 1 98 ? -5.722 17.676 32.464 1.00 91.06 98 LEU A C 1
ATOM 819 O O . LEU A 1 98 ? -6.610 17.075 31.857 1.00 91.06 98 LEU A O 1
ATOM 823 N N . PRO A 1 99 ? -5.643 19.022 32.446 1.00 88.81 99 PRO A N 1
ATOM 824 C CA . PRO A 1 99 ? -6.761 19.887 32.053 1.00 88.81 99 PRO A CA 1
ATOM 825 C C . PRO A 1 99 ? -7.032 19.933 30.545 1.00 88.81 99 PRO A C 1
ATOM 827 O O . PRO A 1 99 ? -8.102 20.371 30.131 1.00 88.81 99 PRO A O 1
ATOM 830 N N . THR A 1 100 ? -6.081 19.506 29.714 1.00 92.50 100 THR A N 1
ATOM 831 C CA . THR A 1 100 ? -6.194 19.533 28.247 1.00 92.50 100 THR A CA 1
ATOM 832 C C . THR A 1 100 ? -6.222 18.142 27.615 1.00 92.50 100 THR A C 1
ATOM 834 O O . THR A 1 100 ? -6.345 18.035 26.394 1.00 92.50 100 THR A O 1
ATOM 837 N N . LEU A 1 101 ? -6.169 17.076 28.423 1.00 95.94 101 LEU A N 1
ATOM 838 C CA . LEU A 1 101 ? -6.018 15.703 27.950 1.00 95.94 101 LEU A CA 1
ATOM 839 C C . LEU A 1 101 ? -7.320 15.146 27.354 1.00 95.94 101 LEU A C 1
ATOM 841 O O . LEU A 1 101 ? -8.244 14.798 28.081 1.00 95.94 101 LEU A O 1
ATOM 845 N N . LYS A 1 102 ? -7.361 14.988 26.029 1.00 96.62 102 LYS A N 1
ATOM 846 C CA . LYS A 1 102 ? -8.506 14.432 25.290 1.00 96.62 102 LYS A CA 1
ATOM 847 C C . LYS A 1 102 ? -8.352 12.947 24.965 1.00 96.62 102 LYS A C 1
ATOM 849 O O . LYS A 1 102 ? -9.339 12.217 25.005 1.00 96.62 102 LYS A O 1
ATOM 854 N N . TYR A 1 103 ? -7.138 12.492 24.648 1.00 97.81 103 TYR A N 1
ATOM 855 C CA . TYR A 1 103 ? -6.834 11.094 24.321 1.00 97.81 103 TYR A CA 1
ATOM 856 C C . TYR A 1 103 ? -5.882 10.487 25.353 1.00 97.81 103 TYR A C 1
ATOM 858 O O . TYR A 1 103 ? -4.814 11.039 25.616 1.00 97.81 103 TYR A O 1
ATOM 866 N N . CYS A 1 104 ? -6.236 9.327 25.902 1.00 97.00 104 CYS A N 1
ATOM 867 C CA . CYS A 1 104 ? -5.431 8.624 26.894 1.00 97.00 104 CYS A CA 1
ATOM 868 C C . CYS A 1 104 ? -5.385 7.120 26.604 1.00 97.00 104 CYS A C 1
ATOM 870 O O . CYS A 1 104 ? -6.423 6.460 26.561 1.00 97.00 104 CYS A O 1
ATOM 872 N N . GLN A 1 105 ? -4.177 6.572 26.455 1.00 96.75 105 GLN A N 1
ATOM 873 C CA . GLN A 1 105 ? -3.935 5.137 26.348 1.00 96.75 105 GLN A CA 1
ATOM 874 C C . GLN A 1 105 ? -2.894 4.677 27.368 1.00 96.75 105 GLN A C 1
ATOM 876 O O . GLN A 1 105 ? -1.770 5.179 27.390 1.00 96.75 105 GLN A O 1
ATOM 881 N N . ILE A 1 106 ? -3.243 3.684 28.184 1.00 94.50 106 ILE A N 1
ATOM 882 C CA . ILE A 1 106 ? -2.386 3.219 29.277 1.00 94.50 106 ILE A CA 1
ATOM 883 C C . ILE A 1 106 ? -2.313 1.693 29.367 1.00 94.50 106 ILE A C 1
ATOM 885 O O . ILE A 1 106 ? -3.326 1.003 29.285 1.00 94.50 106 ILE A O 1
ATOM 889 N N . LEU A 1 107 ? -1.106 1.168 29.589 1.00 92.25 107 LEU A N 1
ATOM 890 C CA . LEU A 1 107 ? -0.853 -0.190 30.079 1.00 92.25 107 LEU A CA 1
ATOM 891 C C . LEU A 1 107 ? -0.013 -0.064 31.350 1.00 92.25 107 LEU A C 1
ATOM 893 O O . LEU A 1 107 ? 1.209 0.055 31.285 1.00 92.25 107 LEU A O 1
ATOM 897 N N . LEU A 1 108 ? -0.689 -0.011 32.495 1.00 89.00 108 LEU A N 1
ATOM 898 C CA . LEU A 1 108 ? -0.075 0.209 33.803 1.00 89.00 108 LEU A CA 1
ATOM 899 C C . LEU A 1 108 ? -0.598 -0.848 34.775 1.00 89.00 108 LEU A C 1
ATOM 901 O O . LEU A 1 108 ? -1.526 -0.588 35.541 1.00 89.00 108 LEU A O 1
ATOM 905 N N . GLU A 1 109 ? -0.076 -2.069 34.685 1.00 86.25 109 GLU A N 1
ATOM 906 C CA . GLU A 1 109 ? -0.582 -3.207 35.456 1.00 86.25 109 GLU A CA 1
ATOM 907 C C . GLU A 1 109 ? -0.098 -3.177 36.913 1.00 86.25 109 GLU A C 1
ATOM 909 O O . GLU A 1 109 ? 0.998 -2.713 37.193 1.00 86.25 109 GLU A O 1
ATOM 914 N N . SER A 1 110 ? -0.902 -3.654 37.868 1.00 81.81 110 SER A N 1
ATOM 915 C CA . SER A 1 110 ? -0.534 -3.676 39.292 1.00 81.81 110 SER A CA 1
ATOM 916 C C . SER A 1 110 ? -0.822 -5.033 39.930 1.00 81.81 110 SER A C 1
ATOM 918 O O . SER A 1 110 ? -1.883 -5.618 39.706 1.00 81.81 110 SER A O 1
ATOM 920 N N . LEU A 1 111 ? 0.103 -5.509 40.771 1.00 68.62 111 LEU A N 1
ATOM 921 C CA . LEU A 1 111 ? -0.056 -6.737 41.568 1.00 68.62 111 LEU A CA 1
ATOM 922 C C . LEU A 1 111 ? -1.039 -6.556 42.739 1.00 68.62 111 LEU A C 1
ATOM 924 O O . LEU A 1 111 ? -1.579 -7.528 43.267 1.00 68.62 111 LEU A O 1
ATOM 928 N N . CYS A 1 112 ? -1.283 -5.313 43.163 1.00 57.19 112 CYS A N 1
ATOM 929 C CA . CYS A 1 112 ? -2.077 -5.000 44.344 1.00 57.19 112 CYS A CA 1
ATOM 930 C C . CYS A 1 112 ? -3.544 -4.749 43.969 1.00 57.19 112 CYS A C 1
ATOM 932 O O . CYS A 1 112 ? -3.933 -3.641 43.612 1.00 57.19 112 CYS A O 1
ATOM 934 N N . HIS A 1 113 ? -4.401 -5.763 44.114 1.00 52.78 113 HIS A N 1
ATOM 935 C CA . HIS A 1 113 ? -5.859 -5.594 44.069 1.00 52.78 113 HIS A CA 1
ATOM 936 C C . HIS A 1 113 ? -6.345 -4.843 45.321 1.00 52.78 113 HIS A C 1
ATOM 938 O O . HIS A 1 113 ? -6.749 -5.464 46.304 1.00 52.78 113 HIS A O 1
ATOM 944 N N . ARG A 1 114 ? -6.268 -3.506 45.334 1.00 53.59 114 ARG A N 1
ATOM 945 C CA . ARG A 1 114 ? -6.728 -2.691 46.471 1.00 53.59 114 ARG A CA 1
ATOM 946 C C . ARG A 1 114 ? -7.636 -1.541 46.041 1.00 53.59 114 ARG A C 1
ATOM 948 O O . ARG A 1 114 ? -7.363 -0.892 45.043 1.00 53.59 114 ARG A O 1
ATOM 955 N N . LYS A 1 115 ? -8.687 -1.380 46.864 1.00 56.62 115 LYS A N 1
ATOM 956 C CA . LYS A 1 115 ? -9.753 -0.362 46.998 1.00 56.62 115 LYS A CA 1
ATOM 957 C C . LYS A 1 115 ? -10.141 0.462 45.746 1.00 56.62 115 LYS A C 1
ATOM 959 O O . LYS A 1 115 ? -9.270 0.997 45.067 1.00 56.62 115 LYS A O 1
ATOM 964 N N . PRO A 1 116 ? -11.452 0.643 45.480 1.00 56.47 116 PRO A N 1
ATOM 965 C CA . PRO A 1 116 ? -11.926 1.618 44.495 1.00 56.47 116 PRO A CA 1
ATOM 966 C C . PRO A 1 116 ? -11.292 2.991 44.746 1.00 56.47 116 PRO A C 1
ATOM 968 O O . PRO A 1 116 ? -11.022 3.345 45.896 1.00 56.47 116 PRO A O 1
ATOM 971 N N . MET A 1 117 ? -11.055 3.765 43.686 1.00 60.16 117 MET A N 1
ATOM 972 C CA . MET A 1 117 ? -10.629 5.155 43.852 1.00 60.16 117 MET A CA 1
ATOM 973 C C . MET A 1 117 ? -11.712 5.908 44.643 1.00 60.16 117 MET A C 1
ATOM 975 O O . MET A 1 117 ? -12.893 5.709 44.363 1.00 60.16 117 MET A O 1
ATOM 979 N N . SER A 1 118 ? -11.331 6.767 45.601 1.00 57.91 118 SER A N 1
ATOM 980 C CA . SER A 1 118 ? -12.305 7.611 46.321 1.00 57.91 118 SER A CA 1
ATOM 981 C C . SER A 1 118 ? -13.134 8.403 45.309 1.00 57.91 118 SER A C 1
ATOM 983 O O . SER A 1 118 ? -12.583 8.997 44.384 1.00 57.91 118 SER A O 1
ATOM 985 N N . THR A 1 119 ? -14.453 8.363 45.458 1.00 54.69 119 THR A N 1
ATOM 986 C CA . THR A 1 119 ? -15.427 9.054 44.604 1.00 54.69 119 THR A CA 1
ATOM 987 C C . THR A 1 119 ? -15.637 10.516 45.004 1.00 54.69 119 THR A C 1
ATOM 989 O O . THR A 1 119 ? -16.428 11.196 44.363 1.00 54.69 119 THR A O 1
ATOM 992 N N . ASP A 1 120 ? -14.935 11.014 46.028 1.00 51.34 120 ASP A N 1
ATOM 993 C CA . ASP A 1 120 ? -15.237 12.298 46.688 1.00 51.34 120 ASP A CA 1
ATOM 994 C C . ASP A 1 120 ? -14.702 13.537 45.952 1.00 51.34 120 ASP A C 1
ATOM 996 O O . ASP A 1 120 ? -14.849 14.665 46.419 1.00 51.34 120 ASP A O 1
ATOM 1000 N N . THR A 1 121 ? -14.066 13.365 44.793 1.00 55.00 121 THR A N 1
ATOM 1001 C CA . THR A 1 121 ? -13.521 14.481 44.015 1.00 55.00 121 THR A CA 1
ATOM 1002 C C . THR A 1 121 ? -14.508 14.889 42.919 1.00 55.00 121 THR A C 1
ATOM 1004 O O . THR A 1 121 ? -14.602 14.191 41.911 1.00 55.00 121 THR A O 1
ATOM 1007 N N . ASN A 1 122 ? -15.176 16.039 43.067 1.00 57.25 122 ASN A N 1
ATOM 1008 C CA . ASN A 1 122 ? -16.043 16.685 42.055 1.00 57.25 122 ASN A CA 1
ATOM 1009 C C . ASN A 1 122 ? -15.300 17.155 40.776 1.00 57.25 122 ASN A C 1
ATOM 1011 O O . ASN A 1 122 ? -15.792 18.002 40.034 1.00 57.25 122 ASN A O 1
ATOM 1015 N N . GLU A 1 123 ? -14.096 16.649 40.515 1.00 72.00 123 GLU A N 1
ATOM 1016 C CA . GLU A 1 123 ? -13.258 17.060 39.391 1.00 72.00 123 GLU A CA 1
ATOM 1017 C C . GLU A 1 123 ? -13.491 16.129 38.198 1.00 72.00 123 GLU A C 1
ATOM 1019 O O . GLU A 1 123 ? -13.139 14.945 38.230 1.00 72.00 123 GLU A O 1
ATOM 1024 N N . PHE A 1 124 ? -14.091 16.674 37.140 1.00 86.69 124 PHE A N 1
ATOM 1025 C CA . PHE A 1 124 ? -14.283 15.973 35.876 1.00 86.69 124 PHE A CA 1
ATOM 1026 C C . PHE A 1 124 ? -13.068 16.125 34.966 1.00 86.69 124 PHE A C 1
ATOM 1028 O O . PHE A 1 124 ? -12.497 17.204 34.821 1.00 86.69 124 PHE A O 1
ATOM 1035 N N . SER A 1 125 ? -12.710 15.024 34.321 1.00 89.75 125 SER A N 1
ATOM 1036 C CA . SER A 1 125 ? -11.639 14.938 33.346 1.00 89.75 125 SER A CA 1
ATOM 1037 C C . SER A 1 125 ? -12.155 15.269 31.937 1.00 89.75 125 SER A C 1
ATOM 1039 O O . SER A 1 125 ? -13.257 14.836 31.578 1.00 89.75 125 SER A O 1
ATOM 1041 N N . PRO A 1 126 ? -11.371 15.985 31.110 1.00 93.31 126 PRO A N 1
ATOM 1042 C CA . PRO A 1 126 ? -11.734 16.341 29.735 1.00 93.31 126 PRO A CA 1
ATOM 1043 C C . PRO A 1 126 ? -11.540 15.198 28.721 1.00 93.31 126 PRO A C 1
ATOM 1045 O O . PRO A 1 126 ? -11.690 15.423 27.523 1.00 93.31 126 PRO A O 1
ATOM 1048 N N . ILE A 1 127 ? -11.186 13.988 29.172 1.00 96.06 127 ILE A N 1
ATOM 1049 C CA . ILE A 1 127 ? -10.889 12.849 28.295 1.00 96.06 127 ILE A CA 1
ATOM 1050 C C . ILE A 1 127 ? -12.123 12.466 27.463 1.00 96.06 127 ILE A C 1
ATOM 1052 O O . ILE A 1 127 ? -13.181 12.132 27.996 1.00 96.06 127 ILE A O 1
ATOM 1056 N N . GLU A 1 128 ? -11.936 12.440 26.145 1.00 96.94 128 GLU A N 1
ATOM 1057 C CA . GLU A 1 128 ? -12.923 12.036 25.140 1.00 96.94 128 GLU A CA 1
ATOM 1058 C C . GLU A 1 128 ? -12.648 10.599 24.647 1.00 96.94 128 GLU A C 1
ATOM 1060 O O . GLU A 1 128 ? -13.576 9.850 24.343 1.00 96.94 128 GLU A O 1
ATOM 1065 N N . HIS A 1 129 ? -11.382 10.168 24.626 1.00 97.56 129 HIS A N 1
ATOM 1066 C CA . HIS A 1 129 ? -10.961 8.832 24.192 1.00 97.56 129 HIS A CA 1
ATOM 1067 C C . HIS A 1 129 ? -10.086 8.156 25.251 1.00 97.56 129 HIS A C 1
ATOM 1069 O O . HIS A 1 129 ? -8.982 8.620 25.538 1.00 97.56 129 HIS A O 1
ATOM 1075 N N . LEU A 1 130 ? -10.553 7.030 25.795 1.00 97.00 130 LEU A N 1
ATOM 1076 C CA . LEU A 1 130 ? -9.867 6.277 26.845 1.00 97.00 130 LEU A CA 1
ATOM 1077 C C . LEU A 1 130 ? -9.614 4.827 26.421 1.00 97.00 130 LEU A C 1
ATOM 1079 O O . LEU A 1 130 ? -10.540 4.098 26.059 1.00 97.00 130 LEU A O 1
ATOM 1083 N N . VAL A 1 131 ? -8.358 4.397 26.518 1.00 96.69 131 VAL A N 1
ATOM 1084 C CA . VAL A 1 131 ? -7.906 3.036 26.222 1.00 96.69 131 VAL A CA 1
ATOM 1085 C C . VAL A 1 131 ? -7.094 2.505 27.407 1.00 96.69 131 VAL A C 1
ATOM 1087 O O . VAL A 1 131 ? -6.045 3.052 27.741 1.00 96.69 131 VAL A O 1
ATOM 1090 N N . ILE A 1 132 ? -7.565 1.441 28.059 1.00 94.19 132 ILE A N 1
ATOM 1091 C CA . ILE A 1 132 ? -6.882 0.815 29.200 1.00 94.19 132 ILE A CA 1
ATOM 1092 C C . ILE A 1 132 ? -6.578 -0.639 28.861 1.00 94.19 132 ILE A C 1
ATOM 1094 O O . ILE A 1 132 ? -7.482 -1.463 28.701 1.00 94.19 132 ILE A O 1
ATOM 1098 N N . ASN A 1 133 ? -5.289 -0.953 28.787 1.00 91.69 133 ASN A N 1
ATOM 1099 C CA . ASN A 1 133 ? -4.812 -2.248 28.322 1.00 91.69 133 ASN A CA 1
ATOM 1100 C C . ASN A 1 133 ? -4.460 -3.219 29.464 1.00 91.69 133 ASN A C 1
ATOM 1102 O O . ASN A 1 133 ? -4.177 -4.388 29.221 1.00 91.69 133 ASN A O 1
ATOM 1106 N N . ASN A 1 134 ? -4.472 -2.754 30.716 1.00 89.62 134 ASN A N 1
ATOM 1107 C CA . ASN A 1 134 ? -4.272 -3.598 31.896 1.00 89.62 134 ASN A CA 1
ATOM 1108 C C . ASN A 1 134 ? -5.597 -4.134 32.458 1.00 89.62 134 ASN A C 1
ATOM 1110 O O . ASN A 1 134 ? -6.685 -3.710 32.069 1.00 89.62 134 ASN A O 1
ATOM 1114 N N . LYS A 1 135 ? -5.499 -5.036 33.442 1.00 87.25 135 LYS A N 1
ATOM 1115 C CA . LYS A 1 135 ? -6.647 -5.543 34.201 1.00 87.25 135 LYS A CA 1
ATOM 1116 C C . LYS A 1 135 ? -7.385 -4.413 34.927 1.00 87.25 135 LYS A C 1
ATOM 1118 O O . LYS A 1 135 ? -6.771 -3.662 35.685 1.00 87.25 135 LYS A O 1
ATOM 1123 N N . VAL A 1 136 ? -8.700 -4.341 34.726 1.00 87.12 136 VAL A N 1
ATOM 1124 C CA . VAL A 1 136 ? -9.634 -3.415 35.382 1.00 87.12 136 VAL A CA 1
ATOM 1125 C C . VAL A 1 136 ? -10.760 -4.224 36.019 1.00 87.12 136 VAL A C 1
ATOM 1127 O O . VAL A 1 136 ? -11.337 -5.117 35.398 1.00 87.12 136 VAL A O 1
ATOM 1130 N N . SER A 1 137 ? -11.079 -3.937 37.279 1.00 85.31 137 SER A N 1
ATOM 1131 C CA . SER A 1 137 ? -12.263 -4.507 37.936 1.00 85.31 137 SER A CA 1
ATOM 1132 C C . SER A 1 137 ? -13.520 -3.680 37.647 1.00 85.31 137 SER A C 1
ATOM 1134 O O . SER A 1 137 ? -13.425 -2.471 37.446 1.00 85.31 137 SER A O 1
ATOM 1136 N N . LEU A 1 138 ? -14.710 -4.290 37.701 1.00 82.38 138 LEU A N 1
ATOM 1137 C CA . LEU A 1 138 ? -15.979 -3.557 37.560 1.00 82.38 138 LEU A CA 1
ATOM 1138 C C . LEU A 1 138 ? -16.072 -2.347 38.506 1.00 82.38 138 LEU A C 1
ATOM 1140 O O . LEU A 1 138 ? -16.416 -1.257 38.066 1.00 82.38 138 LEU A O 1
ATOM 1144 N N . ASN A 1 139 ? -15.692 -2.502 39.778 1.00 78.88 139 ASN A N 1
ATOM 1145 C CA . ASN A 1 139 ? -15.723 -1.410 40.763 1.00 78.88 139 ASN A CA 1
ATOM 1146 C C . ASN A 1 139 ? -14.799 -0.247 40.378 1.00 78.88 139 ASN A C 1
ATOM 1148 O O . ASN A 1 139 ? -15.167 0.917 40.527 1.00 78.88 139 ASN A O 1
ATOM 1152 N N . GLN A 1 140 ? -13.608 -0.553 39.856 1.00 81.69 140 GLN A N 1
ATOM 1153 C CA . GLN A 1 140 ? -12.709 0.475 39.335 1.00 81.69 140 GLN A CA 1
ATOM 1154 C C . GLN A 1 140 ? -13.311 1.158 38.108 1.00 81.69 140 GLN A C 1
ATOM 1156 O O . GLN A 1 140 ? -13.270 2.383 38.035 1.00 81.69 140 GLN A O 1
ATOM 1161 N N . LEU A 1 141 ? -13.921 0.401 37.190 1.00 87.12 141 LEU A N 1
ATOM 1162 C CA . LEU A 1 141 ? -14.574 0.961 36.009 1.00 87.12 141 LEU A CA 1
ATOM 1163 C C . LEU A 1 141 ? -15.652 1.983 36.392 1.00 87.12 141 LEU A C 1
ATOM 1165 O O . LEU A 1 141 ? -15.638 3.086 35.855 1.00 87.12 141 LEU A O 1
ATOM 1169 N N . TYR A 1 142 ? -16.513 1.665 37.365 1.00 82.62 142 TYR A N 1
ATOM 1170 C CA . TYR A 1 142 ? -17.519 2.605 37.879 1.00 82.62 142 TYR A CA 1
ATOM 1171 C C . TYR A 1 142 ? -16.878 3.926 38.342 1.00 82.62 142 TYR A C 1
ATOM 1173 O O . TYR A 1 142 ? -17.308 4.999 37.921 1.00 82.62 142 TYR A O 1
ATOM 1181 N N . SER A 1 143 ? -15.803 3.849 39.137 1.00 81.12 143 SER A N 1
ATOM 1182 C CA . SER A 1 143 ? -15.076 5.027 39.643 1.00 81.12 143 SER A CA 1
ATOM 1183 C C . SER A 1 143 ? -14.307 5.815 38.572 1.00 81.12 143 SER A C 1
ATOM 1185 O O . SER A 1 143 ? -13.996 6.991 38.761 1.00 81.12 143 SER A O 1
ATOM 1187 N N . LEU A 1 144 ? -13.957 5.170 37.456 1.00 87.19 144 LEU A N 1
ATOM 1188 C CA . LEU A 1 144 ? -13.279 5.818 36.335 1.00 87.19 144 LEU A CA 1
ATOM 1189 C C . LEU A 1 144 ? -14.285 6.560 35.469 1.00 87.19 144 LEU A C 1
ATOM 1191 O O . LEU A 1 144 ? -14.096 7.742 35.195 1.00 87.19 144 LEU A O 1
ATOM 1195 N N . LEU A 1 145 ? -15.374 5.886 35.095 1.00 88.31 145 LEU A N 1
ATOM 1196 C CA . LEU A 1 145 ? -16.426 6.448 34.254 1.00 88.31 145 LEU A CA 1
ATOM 1197 C C . LEU A 1 145 ? -17.129 7.633 34.918 1.00 88.31 145 LEU A C 1
ATOM 1199 O O . LEU A 1 145 ? -17.455 8.598 34.232 1.00 88.31 145 LEU A O 1
ATOM 1203 N N . SER A 1 146 ? -17.272 7.626 36.247 1.00 84.56 146 SER A N 1
ATOM 1204 C CA . SER A 1 146 ? -17.832 8.764 36.986 1.00 84.56 146 SER A CA 1
ATOM 1205 C C . SER A 1 146 ? -17.040 10.066 36.819 1.00 84.56 146 SER A C 1
ATOM 1207 O O . SER A 1 146 ? -17.577 11.139 37.074 1.00 84.56 146 SER A O 1
ATOM 1209 N N . ARG A 1 147 ? -15.771 9.987 36.400 1.00 85.06 147 ARG A N 1
ATOM 1210 C CA . ARG A 1 147 ? -14.879 11.141 36.234 1.00 85.06 147 ARG A CA 1
ATOM 1211 C C . ARG A 1 147 ? -14.730 11.621 34.797 1.00 85.06 147 ARG A C 1
ATOM 1213 O O . ARG A 1 147 ? -14.126 12.665 34.598 1.00 85.06 147 ARG A O 1
ATOM 1220 N N . VAL A 1 148 ? -15.243 10.901 33.802 1.00 90.69 148 VAL A N 1
ATOM 1221 C CA . VAL A 1 148 ? -15.062 11.229 32.373 1.00 90.69 148 VAL A CA 1
ATOM 1222 C C . VAL A 1 148 ? -16.413 11.451 31.680 1.00 90.69 148 VAL A C 1
ATOM 1224 O O . VAL A 1 148 ? -16.782 10.706 30.776 1.00 90.69 148 VAL A O 1
ATOM 1227 N N . PRO A 1 149 ? -17.200 12.470 32.074 1.00 89.50 149 PRO A N 1
ATOM 1228 C CA . PRO A 1 149 ? -18.541 12.677 31.518 1.00 89.50 149 PRO A CA 1
ATOM 1229 C C . PRO A 1 149 ? -18.545 13.018 30.015 1.00 89.50 149 PRO A C 1
ATOM 1231 O O . PRO A 1 149 ? -19.564 12.827 29.355 1.00 89.50 149 PRO A O 1
ATOM 1234 N N . GLN A 1 150 ? -17.420 13.504 29.474 1.00 91.81 150 GLN A N 1
ATOM 1235 C CA . GLN A 1 150 ? -17.233 13.854 28.056 1.00 91.81 150 GLN A CA 1
ATOM 1236 C C . GLN A 1 150 ? -16.743 12.675 27.193 1.00 91.81 150 GLN A C 1
ATOM 1238 O O . GLN A 1 150 ? -16.435 12.857 26.015 1.00 91.81 150 GLN A O 1
ATOM 1243 N N . LEU A 1 151 ? -16.654 11.467 27.762 1.00 95.62 151 LEU A N 1
ATOM 1244 C CA . LEU A 1 151 ? -16.109 10.304 27.072 1.00 95.62 151 LEU A CA 1
ATOM 1245 C C . LEU A 1 151 ? -16.954 9.934 25.846 1.00 95.62 151 LEU A C 1
ATOM 1247 O O . LEU A 1 151 ? -18.157 9.720 25.960 1.00 95.62 151 LEU A O 1
ATOM 1251 N N . GLN A 1 152 ? -16.300 9.802 24.696 1.00 96.50 152 GLN A N 1
ATOM 1252 C CA . GLN A 1 152 ? -16.876 9.383 23.417 1.00 96.50 152 GLN A CA 1
ATOM 1253 C C . GLN A 1 152 ? -16.478 7.954 23.037 1.00 96.50 152 GLN A C 1
ATOM 1255 O O . GLN A 1 152 ? -17.277 7.233 22.433 1.00 96.50 152 GLN A O 1
ATOM 1260 N N . HIS A 1 153 ? -15.262 7.535 23.408 1.00 97.31 153 HIS A N 1
ATOM 1261 C CA . HIS A 1 153 ? -14.710 6.223 23.082 1.00 97.31 153 HIS A CA 1
ATOM 1262 C C . HIS A 1 153 ? -14.053 5.556 24.292 1.00 97.31 153 HIS A C 1
ATOM 1264 O O . HIS A 1 153 ? -13.132 6.108 24.894 1.00 97.31 153 HIS A O 1
ATOM 1270 N N . LEU A 1 154 ? -14.458 4.320 24.581 1.00 96.88 154 LEU A N 1
ATOM 1271 C CA . LEU A 1 154 ? -13.895 3.477 25.632 1.00 96.88 154 LEU A CA 1
ATOM 1272 C C . LEU A 1 154 ? -13.357 2.171 25.041 1.00 96.88 154 LEU A C 1
ATOM 1274 O O . LEU A 1 154 ? -14.093 1.454 24.369 1.00 96.88 154 LEU A O 1
ATOM 1278 N N . SER A 1 155 ? -12.109 1.815 25.346 1.00 97.31 155 SER A N 1
ATOM 1279 C CA . SER A 1 155 ? -11.552 0.491 25.048 1.00 97.31 155 SER A CA 1
ATOM 1280 C C . SER A 1 155 ? -10.881 -0.119 26.273 1.00 97.31 155 SER A C 1
ATOM 1282 O O . SER A 1 155 ? -9.985 0.496 26.847 1.00 97.31 155 SER A O 1
ATOM 1284 N N . LEU A 1 156 ? -11.283 -1.330 26.657 1.00 94.50 156 LEU A N 1
ATOM 1285 C CA . LEU A 1 156 ? -10.716 -2.079 27.781 1.00 94.50 156 LEU A CA 1
ATOM 1286 C C . LEU A 1 156 ? -10.244 -3.461 27.320 1.00 94.50 156 LEU A C 1
ATOM 1288 O O . LEU A 1 156 ? -11.056 -4.263 26.852 1.00 94.50 156 LEU A O 1
ATOM 1292 N N . ASP A 1 157 ? -8.960 -3.774 27.509 1.00 88.81 157 ASP A N 1
ATOM 1293 C CA . ASP A 1 157 ? -8.413 -5.085 27.120 1.00 88.81 157 ASP A CA 1
ATOM 1294 C C . ASP A 1 157 ? -8.631 -6.195 28.154 1.00 88.81 157 ASP A C 1
ATOM 1296 O O . ASP A 1 157 ? -8.449 -7.372 27.830 1.00 88.81 157 ASP A O 1
ATOM 1300 N N . HIS A 1 158 ? -9.004 -5.862 29.391 1.00 88.88 158 HIS A N 1
ATOM 1301 C CA . HIS A 1 158 ? -9.227 -6.868 30.424 1.00 88.88 158 HIS A CA 1
ATOM 1302 C C . HIS A 1 158 ? -10.161 -6.352 31.528 1.00 88.88 158 HIS A C 1
ATOM 1304 O O . HIS A 1 158 ? -9.714 -5.765 32.511 1.00 88.88 158 HIS A O 1
ATOM 1310 N N . LEU A 1 159 ? -11.465 -6.611 31.396 1.00 89.12 159 LEU A N 1
ATOM 1311 C CA . LEU A 1 159 ? -12.471 -6.297 32.416 1.00 89.12 159 LEU A CA 1
ATOM 1312 C C . LEU A 1 159 ? -12.853 -7.545 33.220 1.00 89.12 159 LEU A C 1
ATOM 1314 O O . LEU A 1 159 ? -13.169 -8.576 32.629 1.00 89.12 159 LEU A O 1
ATOM 1318 N N . CYS A 1 160 ? -12.866 -7.444 34.553 1.00 85.69 160 CYS A N 1
ATOM 1319 C CA . CYS A 1 160 ? -13.170 -8.565 35.447 1.00 85.69 160 CYS A CA 1
ATOM 1320 C C . CYS A 1 160 ? -14.029 -8.194 36.668 1.00 85.69 160 CYS A C 1
ATOM 1322 O O . CYS A 1 160 ? -14.126 -7.028 37.053 1.00 85.69 160 CYS A O 1
ATOM 1324 N N . VAL A 1 161 ? -14.657 -9.188 37.305 1.00 77.00 161 VAL A N 1
ATOM 1325 C CA . VAL A 1 161 ? -15.441 -8.998 38.541 1.00 77.00 161 VAL A CA 1
ATOM 1326 C C . VAL A 1 161 ? -14.540 -9.211 39.770 1.00 77.00 161 VAL A C 1
ATOM 1328 O O . VAL A 1 161 ? -13.815 -10.209 39.827 1.00 77.00 161 VAL A O 1
ATOM 1331 N N . PRO A 1 162 ? -14.547 -8.305 40.769 1.00 66.69 162 PRO A N 1
ATOM 1332 C CA . PRO A 1 162 ? -13.832 -8.522 42.026 1.00 66.69 162 PRO A CA 1
ATOM 1333 C C . PRO A 1 162 ? -14.510 -9.601 42.889 1.00 66.69 162 PRO A C 1
ATOM 1335 O O . PRO A 1 162 ? -15.718 -9.792 42.829 1.00 66.69 162 PRO A O 1
ATOM 1338 N N . ARG A 1 163 ? -13.740 -10.277 43.756 1.00 54.41 163 ARG A N 1
ATOM 1339 C CA . ARG A 1 163 ? -14.241 -11.345 44.652 1.00 54.41 163 ARG A CA 1
ATOM 1340 C C . ARG A 1 163 ? -15.240 -10.870 45.725 1.00 54.41 163 ARG A C 1
ATOM 1342 O O . ARG A 1 163 ? -15.863 -11.712 46.361 1.00 54.41 163 ARG A O 1
ATOM 1349 N N . TRP A 1 164 ? -15.406 -9.558 45.918 1.00 50.19 164 TRP A N 1
ATOM 1350 C CA . TRP A 1 164 ? -16.335 -8.960 46.884 1.00 50.19 164 TRP A CA 1
ATOM 1351 C C . TRP A 1 164 ? -17.120 -7.817 46.228 1.00 50.19 164 TRP A C 1
ATOM 1353 O O . TRP A 1 164 ? -16.532 -6.847 45.742 1.00 50.19 164 TRP A O 1
ATOM 1363 N N . SER A 1 165 ? -18.447 -7.950 46.188 1.00 44.69 165 SER A N 1
ATOM 1364 C CA . SER A 1 165 ? -19.377 -7.020 45.542 1.00 44.69 165 SER A CA 1
ATOM 1365 C C . SER A 1 165 ? -20.236 -6.307 46.583 1.00 44.69 165 SER A C 1
ATOM 1367 O O . SER A 1 165 ? -21.104 -6.931 47.186 1.00 44.69 165 SER A O 1
ATOM 1369 N N . GLN A 1 166 ? -20.033 -5.006 46.768 1.00 46.00 166 GLN A N 1
ATOM 1370 C CA . GLN A 1 166 ? -21.060 -4.107 47.299 1.00 46.00 166 GLN A CA 1
ATOM 1371 C C . GLN A 1 166 ? -20.591 -2.667 47.115 1.00 46.00 166 GLN A C 1
ATOM 1373 O O . GLN A 1 166 ? -19.770 -2.168 47.875 1.00 46.00 166 GLN A O 1
ATOM 1378 N N . THR A 1 167 ? -21.119 -1.997 46.100 1.00 48.59 167 THR A N 1
ATOM 1379 C CA . THR A 1 167 ? -21.188 -0.535 46.078 1.00 48.59 167 THR A CA 1
ATOM 1380 C C . THR A 1 167 ? -22.478 -0.149 45.379 1.00 48.59 167 THR A C 1
ATOM 1382 O O . THR A 1 167 ? -22.755 -0.632 44.281 1.00 48.59 167 THR A O 1
ATOM 1385 N N . SER A 1 168 ? -23.274 0.687 46.042 1.00 48.09 168 SER A N 1
ATOM 1386 C CA . SER A 1 168 ? -24.456 1.327 45.478 1.00 48.09 168 SER A CA 1
ATOM 1387 C C . SER A 1 168 ? -24.054 2.162 44.264 1.00 48.09 168 SER A C 1
ATOM 1389 O O . SER A 1 168 ? -23.128 2.971 44.325 1.00 48.09 168 SER A O 1
ATOM 1391 N N . LEU A 1 169 ? -24.739 1.925 43.151 1.00 54.06 169 LEU A N 1
ATOM 1392 C CA . LEU A 1 169 ? -24.501 2.593 41.881 1.00 54.06 169 LEU A CA 1
ATOM 1393 C C . LEU A 1 169 ? -25.213 3.943 41.889 1.00 54.06 169 LEU A C 1
ATOM 1395 O O . LEU A 1 169 ? -26.436 3.996 41.796 1.00 54.06 169 LEU A O 1
ATOM 1399 N N . ASN A 1 170 ? -24.455 5.034 41.965 1.00 55.75 170 ASN A N 1
ATOM 1400 C CA . ASN A 1 170 ? -24.988 6.336 41.583 1.00 55.75 170 ASN A CA 1
ATOM 1401 C C . ASN A 1 170 ? -25.041 6.378 40.050 1.00 55.75 170 ASN A C 1
ATOM 1403 O O . ASN A 1 170 ? -24.019 6.205 39.383 1.00 55.75 170 ASN A O 1
ATOM 1407 N N . SER A 1 171 ? -26.234 6.553 39.484 1.00 56.38 171 SER A N 1
ATOM 1408 C CA . SER A 1 171 ? -26.438 6.583 38.036 1.00 56.38 171 SER A CA 1
ATOM 1409 C C . SER A 1 171 ? -25.804 7.839 37.436 1.00 56.38 171 SER A C 1
ATOM 1411 O O . SER A 1 171 ? -26.320 8.942 37.613 1.00 56.38 171 SER A O 1
ATOM 1413 N N . ILE A 1 172 ? -24.701 7.680 36.708 1.00 70.00 172 ILE A N 1
ATOM 1414 C CA . ILE A 1 172 ? -24.094 8.750 35.910 1.00 70.00 172 ILE A CA 1
ATOM 1415 C C . ILE A 1 172 ? -24.335 8.411 34.448 1.00 70.00 172 ILE A C 1
ATOM 1417 O O . ILE A 1 172 ? -23.937 7.347 33.983 1.00 70.00 172 ILE A O 1
ATOM 1421 N N . THR A 1 173 ? -24.994 9.312 33.722 1.00 72.31 173 THR A N 1
ATOM 1422 C CA . THR A 1 173 ? -25.259 9.105 32.295 1.00 72.31 173 THR A CA 1
ATOM 1423 C C . THR A 1 173 ? -24.107 9.673 31.471 1.00 72.31 173 THR A C 1
ATOM 1425 O O . THR A 1 173 ? -23.861 10.876 31.496 1.00 72.31 173 THR A O 1
ATOM 1428 N N . LEU A 1 174 ? -23.423 8.823 30.702 1.00 86.62 174 LEU A N 1
ATOM 1429 C CA . LEU A 1 174 ? -22.384 9.244 29.758 1.00 86.62 174 LEU A CA 1
ATOM 1430 C C . LEU A 1 174 ? -23.032 9.652 28.433 1.00 86.62 174 LEU A C 1
ATOM 1432 O O . LEU A 1 174 ? -23.300 8.824 27.567 1.00 86.62 174 LEU A O 1
ATOM 1436 N N . HIS A 1 175 ? -23.344 10.939 28.285 1.00 85.00 175 HIS A N 1
ATOM 1437 C CA . HIS A 1 175 ? -24.152 11.420 27.161 1.00 85.00 175 HIS A CA 1
ATOM 1438 C C . HIS A 1 175 ? -23.469 11.333 25.792 1.00 85.00 175 HIS A C 1
ATOM 1440 O O . HIS A 1 175 ? -24.179 11.217 24.794 1.00 85.00 175 HIS A O 1
ATOM 1446 N N . TYR A 1 176 ? -22.136 11.382 25.751 1.00 92.75 176 TYR A N 1
ATOM 1447 C CA . TYR A 1 176 ? -21.350 11.447 24.515 1.00 92.75 176 TYR A CA 1
ATOM 1448 C C . TYR A 1 176 ? -20.750 10.100 24.095 1.00 92.75 176 TYR A C 1
ATOM 1450 O O . TYR A 1 176 ? -20.195 9.993 23.001 1.00 92.75 176 TYR A O 1
ATOM 1458 N N . LEU A 1 177 ? -20.877 9.067 24.934 1.00 95.00 177 LEU A N 1
ATOM 1459 C CA . LEU A 1 177 ? -20.244 7.773 24.709 1.00 95.00 177 LEU A CA 1
ATOM 1460 C C . LEU A 1 177 ? -20.945 7.029 23.573 1.00 95.00 177 LEU A C 1
ATOM 1462 O O . LEU A 1 177 ? -22.071 6.554 23.714 1.00 95.00 177 LEU A O 1
ATOM 1466 N N . THR A 1 178 ? -20.251 6.914 22.446 1.00 95.19 178 THR A N 1
ATOM 1467 C CA . THR A 1 178 ? -20.766 6.294 21.218 1.00 95.19 178 THR A CA 1
ATOM 1468 C C . THR A 1 178 ? -20.050 4.988 20.891 1.00 95.19 178 THR A C 1
ATOM 1470 O O . THR A 1 178 ? -20.654 4.105 20.284 1.00 95.19 178 THR A O 1
ATOM 1473 N N . HIS A 1 179 ? -18.793 4.830 21.314 1.00 96.81 179 HIS A N 1
ATOM 1474 C CA . HIS A 1 179 ? -17.952 3.688 20.961 1.00 96.81 179 HIS A CA 1
ATOM 1475 C C . HIS A 1 179 ? -17.453 2.957 22.205 1.00 96.81 179 HIS A C 1
ATOM 1477 O O . HIS A 1 179 ? -16.789 3.548 23.057 1.00 96.81 179 HIS A O 1
ATOM 1483 N N . VAL A 1 180 ? -17.731 1.656 22.291 1.00 96.44 180 VAL A N 1
ATOM 1484 C CA . VAL A 1 180 ? -17.295 0.806 23.404 1.00 96.44 180 VAL A CA 1
ATOM 1485 C C . VAL A 1 180 ? -16.665 -0.478 22.871 1.00 96.44 180 VAL A C 1
ATOM 1487 O O . VAL A 1 180 ? -17.272 -1.194 22.080 1.00 96.44 180 VAL A O 1
ATOM 1490 N N . SER A 1 181 ? -15.447 -0.777 23.321 1.00 96.62 181 SER A N 1
ATOM 1491 C CA . SER A 1 181 ? -14.697 -1.997 23.013 1.00 96.62 181 SER A CA 1
ATOM 1492 C C . SER A 1 181 ? -14.263 -2.687 24.305 1.00 96.62 181 SER A C 1
ATOM 1494 O O . SER A 1 181 ? -13.551 -2.094 25.113 1.00 96.62 181 SER A O 1
ATOM 1496 N N . LEU A 1 182 ? -14.692 -3.926 24.536 1.00 94.44 182 LEU A N 1
ATOM 1497 C CA . LEU A 1 182 ? -14.500 -4.622 25.810 1.00 94.44 182 LEU A CA 1
ATOM 1498 C C . LEU A 1 182 ? -13.997 -6.047 25.603 1.00 94.44 182 LEU A C 1
ATOM 1500 O O . LEU A 1 182 ? -14.607 -6.830 24.880 1.00 94.44 182 LEU A O 1
ATOM 1504 N N . LYS A 1 183 ? -12.939 -6.422 26.319 1.00 92.62 183 LYS A N 1
ATOM 1505 C CA . LYS A 1 183 ? -12.536 -7.821 26.492 1.00 92.62 183 LYS A CA 1
ATOM 1506 C C . LYS A 1 183 ? -12.889 -8.276 27.910 1.00 92.62 183 LYS A C 1
ATOM 1508 O O . LYS A 1 183 ? -12.338 -7.772 28.892 1.00 92.62 183 LYS A O 1
ATOM 1513 N N . LEU A 1 184 ? -13.841 -9.195 28.022 1.00 89.94 184 LEU A N 1
ATOM 1514 C CA . LEU A 1 184 ? -14.447 -9.622 29.280 1.00 89.94 184 LEU A CA 1
ATOM 1515 C C . LEU A 1 184 ? -13.836 -10.930 29.784 1.00 89.94 184 LEU A C 1
ATOM 1517 O O . LEU A 1 184 ? -13.746 -11.910 29.044 1.00 89.94 184 LEU A O 1
ATOM 1521 N N . TYR A 1 185 ? -13.494 -10.954 31.073 1.00 84.62 185 TYR A N 1
ATOM 1522 C CA . TYR A 1 185 ? -12.960 -12.112 31.786 1.00 84.62 185 TYR A CA 1
ATOM 1523 C C . TYR A 1 185 ? -13.654 -12.242 33.146 1.00 84.62 185 TYR A C 1
ATOM 1525 O O . TYR A 1 185 ? -13.600 -11.338 33.972 1.00 84.62 185 TYR A O 1
ATOM 1533 N N . SER A 1 186 ? -14.309 -13.366 33.417 1.00 80.25 186 SER A N 1
ATOM 1534 C CA . SER A 1 186 ? -15.102 -13.593 34.637 1.00 80.25 186 SER A CA 1
ATOM 1535 C C . SER A 1 186 ? -16.216 -12.561 34.904 1.00 80.25 186 SER A C 1
ATOM 1537 O O . SER A 1 186 ? -16.488 -12.264 36.062 1.00 80.25 186 SER A O 1
ATOM 1539 N N . VAL A 1 187 ? -16.864 -12.000 33.869 1.00 84.06 187 VAL A N 1
ATOM 1540 C CA . VAL A 1 187 ? -18.018 -11.080 33.988 1.00 84.06 187 VAL A CA 1
ATOM 1541 C C . VAL A 1 187 ? -19.291 -11.786 33.526 1.00 84.06 187 VAL A C 1
ATOM 1543 O O . VAL A 1 187 ? -19.408 -12.086 32.342 1.00 84.06 187 VAL A O 1
ATOM 1546 N N . SER A 1 188 ? -20.249 -12.033 34.428 1.00 86.00 188 SER A N 1
ATOM 1547 C CA . SER A 1 188 ? -21.555 -12.620 34.066 1.00 86.00 188 SER A CA 1
ATOM 1548 C C . SER A 1 188 ? -22.359 -11.707 33.139 1.00 86.00 188 SER A C 1
ATOM 1550 O O . SER A 1 188 ? -22.158 -10.487 33.126 1.00 86.00 188 SER A O 1
ATOM 1552 N N . PHE A 1 189 ? -23.303 -12.278 32.389 1.00 88.62 189 PHE A N 1
ATOM 1553 C CA . PHE A 1 189 ? -24.122 -11.493 31.469 1.00 88.62 189 PHE A CA 1
ATOM 1554 C C . PHE A 1 189 ? -24.980 -10.458 32.214 1.00 88.62 189 PHE A C 1
ATOM 1556 O O . PHE A 1 189 ? -25.152 -9.345 31.732 1.00 88.62 189 PHE A O 1
ATOM 1563 N N . ASP A 1 190 ? -25.449 -10.757 33.429 1.00 88.00 190 ASP A N 1
ATOM 1564 C CA . ASP A 1 190 ? -26.245 -9.815 34.238 1.00 88.00 190 ASP A CA 1
ATOM 1565 C C . ASP A 1 190 ? -25.452 -8.584 34.693 1.00 88.00 190 ASP A C 1
ATOM 1567 O O . ASP A 1 190 ? -25.963 -7.457 34.701 1.00 88.00 190 ASP A O 1
ATOM 1571 N N . ASN A 1 191 ? -24.174 -8.778 35.024 1.00 86.19 191 ASN A N 1
ATOM 1572 C CA . ASN A 1 191 ? -23.278 -7.669 35.332 1.00 86.19 191 ASN A CA 1
ATOM 1573 C C . ASN A 1 191 ? -23.038 -6.805 34.088 1.00 86.19 191 ASN A C 1
ATOM 1575 O O . ASN A 1 191 ? -23.022 -5.577 34.180 1.00 86.19 191 ASN A O 1
ATOM 1579 N N . PHE A 1 192 ? -22.914 -7.429 32.915 1.00 89.50 192 PHE A N 1
ATOM 1580 C CA . PHE A 1 192 ? -22.809 -6.711 31.649 1.00 89.50 192 PHE A CA 1
ATOM 1581 C C . PHE A 1 192 ? -24.098 -5.951 31.293 1.00 89.50 192 PHE A C 1
ATOM 1583 O O . PHE A 1 192 ? -24.036 -4.771 30.958 1.00 89.50 192 PHE A O 1
ATOM 1590 N N . VAL A 1 193 ? -25.277 -6.560 31.462 1.00 90.44 193 VAL A N 1
ATOM 1591 C CA . VAL A 1 193 ? -26.581 -5.887 31.304 1.00 90.44 193 VAL A CA 1
ATOM 1592 C C . VAL A 1 193 ? -26.670 -4.662 32.211 1.00 90.44 193 VAL A C 1
ATOM 1594 O O . VAL A 1 193 ? -27.144 -3.609 31.787 1.00 90.44 193 VAL A O 1
ATOM 1597 N N . SER A 1 194 ? -26.185 -4.775 33.448 1.00 87.19 194 SER A N 1
ATOM 1598 C CA . SER A 1 194 ? -26.136 -3.650 34.381 1.00 87.19 194 SER A CA 1
ATOM 1599 C C . SER A 1 194 ? -25.234 -2.527 33.863 1.00 87.19 194 SER A C 1
ATOM 1601 O O . SER A 1 194 ? -25.660 -1.375 33.878 1.00 87.19 194 SER A O 1
ATOM 1603 N N . LEU A 1 195 ? -24.050 -2.828 33.319 1.00 88.19 195 LEU A N 1
ATOM 1604 C CA . LEU A 1 195 ? -23.193 -1.814 32.686 1.00 88.19 195 LEU A CA 1
ATOM 1605 C C . LEU A 1 195 ? -23.892 -1.107 31.520 1.00 88.19 195 LEU A C 1
ATOM 1607 O O . LEU A 1 195 ? -23.834 0.119 31.419 1.00 88.19 195 LEU A O 1
ATOM 1611 N N . ILE A 1 196 ? -24.582 -1.867 30.667 1.00 90.69 196 ILE A N 1
ATOM 1612 C CA . ILE A 1 196 ? -25.300 -1.325 29.508 1.00 90.69 196 ILE A CA 1
ATOM 1613 C C . ILE A 1 196 ? -26.389 -0.353 29.958 1.00 90.69 196 ILE A C 1
ATOM 1615 O O . ILE A 1 196 ? -26.452 0.773 29.469 1.00 90.69 196 ILE A O 1
ATOM 1619 N N . LYS A 1 197 ? -27.188 -0.756 30.952 1.00 88.38 197 LYS A N 1
ATOM 1620 C CA . LYS A 1 197 ? -28.257 0.068 31.529 1.00 88.38 197 LYS A CA 1
ATOM 1621 C C . LYS A 1 197 ? -27.746 1.381 32.118 1.00 88.38 197 LYS A C 1
ATOM 1623 O O . LYS A 1 197 ? -28.393 2.408 31.937 1.00 88.38 197 LYS A O 1
ATOM 1628 N N . HIS A 1 198 ? -26.613 1.346 32.821 1.00 83.94 198 HIS A N 1
ATOM 1629 C CA . HIS A 1 198 ? -26.109 2.510 33.550 1.00 83.94 198 HIS A CA 1
ATOM 1630 C C . HIS A 1 198 ? -25.278 3.454 32.675 1.00 83.94 198 HIS A C 1
ATOM 1632 O O . HIS A 1 198 ? -25.413 4.666 32.813 1.00 83.94 198 HIS A O 1
ATOM 1638 N N . PHE A 1 199 ? -24.439 2.927 31.778 1.00 87.00 199 PHE A N 1
ATOM 1639 C CA . PHE A 1 199 ? -23.439 3.739 31.073 1.00 87.00 199 PHE A CA 1
ATOM 1640 C C . PHE A 1 199 ? -23.504 3.683 29.557 1.00 87.00 199 PHE A C 1
ATOM 1642 O O . PHE A 1 199 ? -23.133 4.657 28.908 1.00 87.00 199 PHE A O 1
ATOM 1649 N N . PHE A 1 200 ? -23.912 2.554 28.981 1.00 90.31 200 PHE A N 1
ATOM 1650 C CA . PHE A 1 200 ? -23.743 2.306 27.546 1.00 90.31 200 PHE A CA 1
ATOM 1651 C C . PHE A 1 200 ? -25.067 2.338 26.775 1.00 90.31 200 PHE A C 1
ATOM 1653 O O . PHE A 1 200 ? -25.169 1.795 25.681 1.00 90.31 200 PHE A O 1
ATOM 1660 N N . ASN A 1 201 ? -26.089 2.996 27.317 1.00 87.81 201 ASN A N 1
ATOM 1661 C CA . ASN A 1 201 ? -27.424 3.033 26.718 1.00 87.81 201 ASN A CA 1
ATOM 1662 C C . ASN A 1 201 ? -27.524 3.877 25.428 1.00 87.81 201 ASN A C 1
ATOM 1664 O O . ASN A 1 201 ? -28.493 3.757 24.681 1.00 87.81 201 ASN A O 1
ATOM 1668 N N . LYS A 1 202 ? -26.529 4.730 25.147 1.00 89.44 202 LYS A N 1
ATOM 1669 C CA . LYS A 1 202 ? -26.474 5.595 23.953 1.00 89.44 202 LYS A CA 1
ATOM 1670 C C . LYS A 1 202 ? -25.450 5.159 22.903 1.00 89.44 202 LYS A C 1
ATOM 1672 O O . LYS A 1 202 ? -25.279 5.870 21.912 1.00 89.44 202 LYS A O 1
ATOM 1677 N N . ILE A 1 203 ? -24.789 4.016 23.095 1.00 94.69 203 ILE A N 1
ATOM 1678 C CA . ILE A 1 203 ? -23.720 3.585 22.193 1.00 94.69 203 ILE A CA 1
ATOM 1679 C C . ILE A 1 203 ? -24.240 3.281 20.788 1.00 94.69 203 ILE A C 1
ATOM 1681 O O . ILE A 1 203 ? -25.381 2.873 20.580 1.00 94.69 203 ILE A O 1
ATOM 1685 N N . GLN A 1 204 ? -23.344 3.467 19.834 1.00 94.31 204 GLN A N 1
ATOM 1686 C CA . GLN A 1 204 ? -23.532 3.246 18.407 1.00 94.31 204 GLN A CA 1
ATOM 1687 C C . GLN A 1 204 ? -22.700 2.063 17.904 1.00 94.31 204 GLN A C 1
ATOM 1689 O O . GLN A 1 204 ? -23.141 1.312 17.029 1.00 94.31 204 GLN A O 1
ATOM 1694 N N . ILE A 1 205 ? -21.512 1.887 18.493 1.00 94.06 205 ILE A N 1
ATOM 1695 C CA . ILE A 1 205 ? -20.573 0.808 18.199 1.00 94.06 205 ILE A CA 1
ATOM 1696 C C . ILE A 1 205 ? -20.273 0.039 19.482 1.00 94.06 205 ILE A C 1
ATOM 1698 O O . ILE A 1 205 ? -19.761 0.608 20.450 1.00 94.06 205 ILE A O 1
ATOM 1702 N N . LEU A 1 206 ? -20.529 -1.268 19.453 1.00 95.31 206 LEU A N 1
ATOM 1703 C CA . LEU A 1 206 ? -20.152 -2.205 20.502 1.00 95.31 206 LEU A CA 1
ATOM 1704 C C . LEU A 1 206 ? -19.239 -3.281 19.923 1.00 95.31 206 LEU A C 1
ATOM 1706 O O . LEU A 1 206 ? -19.656 -4.052 19.062 1.00 95.31 206 LEU A O 1
ATOM 1710 N N . ARG A 1 207 ? -18.008 -3.351 20.431 1.00 95.00 207 ARG A N 1
ATOM 1711 C CA . ARG A 1 207 ? -17.088 -4.466 20.206 1.00 95.00 207 ARG A CA 1
ATOM 1712 C C . ARG A 1 207 ? -16.895 -5.218 21.508 1.00 95.00 207 ARG A C 1
ATOM 1714 O O . ARG A 1 207 ? -16.547 -4.623 22.525 1.00 95.00 207 ARG A O 1
ATOM 1721 N N . ILE A 1 208 ? -17.117 -6.518 21.496 1.00 93.56 208 ILE A N 1
ATOM 1722 C CA . ILE A 1 208 ? -17.059 -7.335 22.697 1.00 93.56 208 ILE A CA 1
ATOM 1723 C C . ILE A 1 208 ? -16.373 -8.663 22.400 1.00 93.56 208 ILE A C 1
ATOM 1725 O O . ILE A 1 208 ? -16.750 -9.391 21.491 1.00 93.56 208 ILE A O 1
ATOM 1729 N N . LYS A 1 209 ? -15.364 -8.989 23.204 1.00 92.56 209 LYS A N 1
ATOM 1730 C CA . LYS A 1 209 ? -14.684 -10.281 23.189 1.00 92.56 209 LYS A CA 1
ATOM 1731 C C . LYS A 1 209 ? -14.822 -10.935 24.551 1.00 92.56 209 LYS A C 1
ATOM 1733 O O . LYS A 1 209 ? -14.418 -10.356 25.556 1.00 92.56 209 LYS A O 1
ATOM 1738 N N . VAL A 1 210 ? -15.369 -12.137 24.595 1.00 89.31 210 VAL A N 1
ATOM 1739 C CA . VAL A 1 210 ? -15.563 -12.905 25.826 1.00 89.31 210 VAL A CA 1
ATOM 1740 C C . VAL A 1 210 ? -14.537 -14.029 25.854 1.00 89.31 210 VAL A C 1
ATOM 1742 O O . VAL A 1 210 ? -14.577 -14.941 25.028 1.00 89.31 210 VAL A O 1
ATOM 1745 N N . GLY A 1 211 ? -13.578 -13.927 26.775 1.00 78.00 211 GLY A N 1
ATOM 1746 C CA . GLY A 1 211 ? -12.534 -14.933 26.958 1.00 78.00 211 GLY A CA 1
ATOM 1747 C C . GLY A 1 211 ? -13.033 -16.167 27.717 1.00 78.00 211 GLY A C 1
ATOM 1748 O O . GLY A 1 211 ? -14.042 -16.118 28.421 1.00 78.00 211 GLY A O 1
ATOM 1749 N N . TYR A 1 212 ? -12.286 -17.269 27.616 1.00 68.94 212 TYR A N 1
ATOM 1750 C CA . TYR A 1 212 ? -12.600 -18.520 28.312 1.00 68.94 212 TYR A CA 1
ATOM 1751 C C . TYR A 1 212 ? -12.696 -18.353 29.844 1.00 68.94 212 TYR A C 1
ATOM 1753 O O . TYR A 1 212 ? -11.820 -17.756 30.474 1.00 68.94 212 TYR A O 1
ATOM 1761 N N . MET A 1 213 ? -13.732 -18.948 30.454 1.00 65.94 213 MET A N 1
ATOM 1762 C CA . MET A 1 213 ? -13.987 -18.910 31.900 1.00 65.94 213 MET A CA 1
ATOM 1763 C C . MET A 1 213 ? -13.978 -20.327 32.498 1.00 65.94 213 MET A C 1
ATOM 1765 O O . MET A 1 213 ? -14.946 -21.062 32.313 1.00 65.94 213 MET A O 1
ATOM 1769 N N . PRO A 1 214 ? -12.918 -20.736 33.221 1.00 53.03 214 PRO A N 1
ATOM 1770 C CA . PRO A 1 214 ? -12.776 -22.115 33.695 1.00 53.03 214 PRO A CA 1
ATOM 1771 C C . PRO A 1 214 ? -13.703 -22.539 34.843 1.00 53.03 214 PRO A C 1
ATOM 1773 O O . PRO A 1 214 ? -13.825 -23.736 35.077 1.00 53.03 214 PRO A O 1
ATOM 1776 N N . TYR A 1 215 ? -14.333 -21.604 35.562 1.00 51.19 215 TYR A N 1
ATOM 1777 C CA . TYR A 1 215 ? -14.977 -21.898 36.855 1.00 51.19 215 TYR A CA 1
ATOM 1778 C C . TYR A 1 215 ? -16.440 -21.455 36.971 1.00 51.19 215 TYR A C 1
ATOM 1780 O O . TYR A 1 215 ? -16.992 -21.481 38.067 1.00 51.19 215 TYR A O 1
ATOM 1788 N N . PHE A 1 216 ? -17.078 -21.048 35.872 1.00 53.00 216 PHE A N 1
ATOM 1789 C CA . PHE A 1 216 ? -18.460 -20.574 35.910 1.00 53.00 216 PHE A CA 1
ATOM 1790 C C . PHE A 1 216 ? -19.318 -21.244 34.836 1.00 53.00 216 PHE A C 1
ATOM 1792 O O . PHE A 1 216 ? -18.956 -21.275 33.660 1.00 53.00 216 PHE A O 1
ATOM 1799 N N . SER A 1 217 ? -20.508 -21.693 35.242 1.00 50.12 217 SER A N 1
ATOM 1800 C CA . SER A 1 217 ? -21.625 -22.080 34.364 1.00 50.12 217 SER A CA 1
ATOM 1801 C C . SER A 1 217 ? -22.070 -20.951 33.418 1.00 50.12 217 SER A C 1
ATOM 1803 O O . SER A 1 217 ? -22.813 -21.190 32.470 1.00 50.12 217 SER A O 1
ATOM 1805 N N . SER A 1 218 ? -21.571 -19.731 33.639 1.00 54.38 218 SER A N 1
ATOM 1806 C CA . SER A 1 218 ? -21.914 -18.505 32.923 1.00 54.38 218 SER A CA 1
ATOM 1807 C C . SER A 1 218 ? -21.310 -18.374 31.523 1.00 54.38 218 SER A C 1
ATOM 1809 O O . SER A 1 218 ? -21.627 -17.417 30.821 1.00 54.38 218 SER A O 1
ATOM 1811 N N . ASN A 1 219 ? -20.425 -19.282 31.085 1.00 65.81 219 ASN A N 1
ATOM 1812 C CA . ASN A 1 219 ? -19.767 -19.120 29.782 1.00 65.81 219 ASN A CA 1
ATOM 1813 C C . ASN A 1 219 ? -20.769 -19.214 28.609 1.00 65.81 219 ASN A C 1
ATOM 1815 O O . ASN A 1 219 ? -20.608 -18.526 27.607 1.00 65.81 219 ASN A O 1
ATOM 1819 N N . LEU A 1 220 ? -21.852 -19.987 28.752 1.00 78.25 220 LEU A N 1
ATOM 1820 C CA . LEU A 1 220 ? -22.912 -20.076 27.736 1.00 78.25 220 LEU A CA 1
ATOM 1821 C C . LEU A 1 220 ? -23.895 -18.894 27.761 1.00 78.25 220 LEU A C 1
ATOM 1823 O O . LEU A 1 220 ? -24.621 -18.702 26.792 1.00 78.25 220 LEU A O 1
ATOM 1827 N N . GLU A 1 221 ? -23.929 -18.078 28.821 1.00 85.62 221 GLU A N 1
ATOM 1828 C CA . GLU A 1 221 ? -24.905 -16.980 28.938 1.00 85.62 221 GLU A CA 1
ATOM 1829 C C . GLU A 1 221 ? -24.782 -15.962 27.799 1.00 85.62 221 GLU A C 1
ATOM 1831 O O . GLU A 1 221 ? -25.792 -15.447 27.325 1.00 85.62 221 GLU A O 1
ATOM 1836 N N . TYR A 1 222 ? -23.553 -15.702 27.343 1.00 89.50 222 TYR A N 1
ATOM 1837 C CA . TYR A 1 222 ? -23.273 -14.801 26.221 1.00 89.50 222 TYR A CA 1
ATOM 1838 C C . TYR A 1 222 ? -23.608 -15.406 24.855 1.00 89.50 222 TYR A C 1
ATOM 1840 O O . TYR A 1 222 ? -23.714 -14.656 23.889 1.00 89.50 222 TYR A O 1
ATOM 1848 N N . LEU A 1 223 ? -23.793 -16.726 24.768 1.00 90.44 223 LEU A N 1
ATOM 1849 C CA . LEU A 1 223 ? -24.248 -17.413 23.557 1.00 90.44 223 LEU A CA 1
ATOM 1850 C C . LEU A 1 223 ? -25.779 -17.519 23.485 1.00 90.44 223 LEU A C 1
ATOM 1852 O O . LEU A 1 223 ? -26.311 -18.090 22.542 1.00 90.44 223 LEU A O 1
ATOM 1856 N N . ASN A 1 224 ? -26.512 -16.945 24.439 1.00 91.25 224 ASN A N 1
ATOM 1857 C CA . ASN A 1 224 ? -27.965 -16.885 24.359 1.00 91.25 224 ASN A CA 1
ATOM 1858 C C . ASN A 1 224 ? -28.404 -15.695 23.487 1.00 91.25 224 ASN A C 1
ATOM 1860 O O . ASN A 1 224 ? -28.456 -14.554 23.957 1.00 91.25 224 ASN A O 1
ATOM 1864 N N . ALA A 1 225 ? -28.744 -15.964 22.222 1.00 92.06 225 ALA A N 1
ATOM 1865 C CA . ALA A 1 225 ? -29.149 -14.928 21.270 1.00 92.06 225 ALA A CA 1
ATOM 1866 C C . ALA A 1 225 ? -30.366 -14.120 21.756 1.00 92.06 225 ALA A C 1
ATOM 1868 O O . ALA A 1 225 ? -30.348 -12.895 21.687 1.00 92.06 225 ALA A O 1
ATOM 1869 N N . ASN A 1 226 ? -31.380 -14.766 22.346 1.00 92.50 226 ASN A N 1
ATOM 1870 C CA . ASN A 1 226 ? -32.599 -14.089 22.811 1.00 92.50 226 ASN A CA 1
ATOM 1871 C C . ASN A 1 226 ? -32.307 -13.021 23.875 1.00 92.50 226 ASN A C 1
ATOM 1873 O O . ASN A 1 226 ? -32.909 -11.946 23.866 1.00 92.50 226 ASN A O 1
ATOM 1877 N N . ARG A 1 227 ? -31.361 -13.288 24.787 1.00 94.38 227 ARG A N 1
ATOM 1878 C CA . ARG A 1 227 ? -30.943 -12.301 25.795 1.00 94.38 227 ARG A CA 1
ATOM 1879 C C . ARG A 1 227 ? -30.288 -11.083 25.150 1.00 94.38 227 ARG A C 1
ATOM 1881 O O . ARG A 1 227 ? -30.543 -9.960 25.586 1.00 94.38 227 ARG A O 1
ATOM 1888 N N . TRP A 1 228 ? -29.476 -11.291 24.114 1.00 95.31 228 TRP A N 1
ATOM 1889 C CA . TRP A 1 228 ? -28.898 -10.201 23.333 1.00 95.31 228 TRP A CA 1
ATOM 1890 C C . TRP A 1 228 ? -29.956 -9.411 22.566 1.00 95.31 228 TRP A C 1
ATOM 1892 O O . TRP A 1 228 ? -29.958 -8.185 22.655 1.00 95.31 228 TRP A O 1
ATOM 1902 N N . GLU A 1 229 ? -30.874 -10.083 21.868 1.00 94.56 229 GLU A N 1
ATOM 1903 C CA . GLU A 1 229 ? -31.966 -9.434 21.131 1.00 94.56 229 GLU A CA 1
ATOM 1904 C C . GLU A 1 229 ? -32.797 -8.538 22.053 1.00 94.56 229 GLU A C 1
ATOM 1906 O O . GLU A 1 229 ? -33.047 -7.369 21.738 1.00 94.56 229 GLU A O 1
ATOM 1911 N N . GLN A 1 230 ? -33.161 -9.057 23.232 1.00 95.06 230 GLN A N 1
ATOM 1912 C CA . GLN A 1 230 ? -33.884 -8.304 24.248 1.00 95.06 230 GLN A CA 1
ATOM 1913 C C . GLN A 1 230 ? -33.065 -7.102 24.718 1.00 95.06 230 GLN A C 1
ATOM 1915 O O . GLN A 1 230 ? -33.583 -5.987 24.726 1.00 95.06 230 GLN A O 1
ATOM 1920 N N . LEU A 1 231 ? -31.796 -7.296 25.085 1.00 95.69 231 LEU A N 1
ATOM 1921 C CA . LEU A 1 231 ? -30.931 -6.230 25.591 1.00 95.69 231 LEU A CA 1
ATOM 1922 C C . LEU A 1 231 ? -30.730 -5.109 24.562 1.00 95.69 231 LEU A C 1
ATOM 1924 O O . LEU A 1 231 ? -30.890 -3.938 24.905 1.00 95.69 231 LEU A O 1
ATOM 1928 N N . ILE A 1 232 ? -30.418 -5.460 23.313 1.00 95.25 232 ILE A N 1
ATOM 1929 C CA . ILE A 1 232 ? -30.177 -4.504 22.226 1.00 95.25 232 ILE A CA 1
ATOM 1930 C C . ILE A 1 232 ? -31.449 -3.714 21.928 1.00 95.25 232 ILE A C 1
ATOM 1932 O O . ILE A 1 232 ? -31.416 -2.485 21.910 1.00 95.25 232 ILE A O 1
ATOM 1936 N N . SER A 1 233 ? -32.581 -4.403 21.777 1.00 93.50 233 SER A N 1
ATOM 1937 C CA . SER A 1 233 ? -33.856 -3.757 21.448 1.00 93.50 233 SER A CA 1
ATOM 1938 C C . SER A 1 233 ? -34.352 -2.816 22.546 1.00 93.50 233 SER A C 1
ATOM 1940 O O . SER A 1 233 ? -35.012 -1.826 22.248 1.00 93.50 233 SER A O 1
ATOM 1942 N N . THR A 1 234 ? -34.050 -3.117 23.811 1.00 94.56 234 THR A N 1
ATOM 1943 C CA . THR A 1 234 ? -34.568 -2.355 24.958 1.00 94.56 234 THR A CA 1
ATOM 1944 C C . THR A 1 234 ? -33.626 -1.260 25.447 1.00 94.56 234 THR A C 1
ATOM 1946 O O . THR A 1 234 ? -34.100 -0.209 25.868 1.00 94.56 234 THR A O 1
ATOM 1949 N N . HIS A 1 235 ? -32.309 -1.480 25.409 1.00 93.06 235 HIS A N 1
ATOM 1950 C CA . HIS A 1 235 ? -31.339 -0.593 26.059 1.00 93.06 235 HIS A CA 1
ATOM 1951 C C . HIS A 1 235 ? -30.257 -0.042 25.124 1.00 93.06 235 HIS A C 1
ATOM 1953 O O . HIS A 1 235 ? -29.482 0.794 25.573 1.00 93.06 235 HIS A O 1
ATOM 1959 N N . MET A 1 236 ? -30.181 -0.467 23.857 1.00 93.81 236 MET A N 1
ATOM 1960 C CA . MET A 1 236 ? -29.198 0.048 22.888 1.00 93.81 236 MET A CA 1
ATOM 1961 C C . MET A 1 236 ? -29.849 0.405 21.538 1.00 93.81 236 MET A C 1
ATOM 1963 O O . MET A 1 236 ? -29.466 -0.135 20.498 1.00 93.81 236 MET A O 1
ATOM 1967 N N . PRO A 1 237 ? -30.830 1.326 21.516 1.00 89.69 237 PRO A N 1
ATOM 1968 C CA . PRO A 1 237 ? -31.608 1.626 20.310 1.00 89.69 237 PRO A CA 1
ATOM 1969 C C . PRO A 1 237 ? -30.776 2.219 19.159 1.00 89.69 237 PRO A C 1
ATOM 1971 O O . PRO A 1 237 ? -31.162 2.084 18.001 1.00 89.69 237 PRO A O 1
ATOM 1974 N N . ASN A 1 238 ? -29.634 2.847 19.463 1.00 91.75 238 ASN A N 1
ATOM 1975 C CA . ASN A 1 238 ? -28.755 3.493 18.481 1.00 91.75 238 ASN A CA 1
ATOM 1976 C C . ASN A 1 238 ? -27.638 2.574 17.955 1.00 91.75 238 ASN A C 1
ATOM 1978 O O . ASN A 1 238 ? -26.808 3.021 17.162 1.00 91.75 238 ASN A O 1
ATOM 1982 N N . LEU A 1 239 ? -27.586 1.315 18.402 1.00 93.69 239 LEU A N 1
ATOM 1983 C CA . LEU A 1 239 ? -26.531 0.380 18.027 1.00 93.69 239 LEU A CA 1
ATOM 1984 C C . LEU A 1 239 ? -26.679 -0.036 16.561 1.00 93.69 239 LEU A C 1
ATOM 1986 O O . LEU A 1 239 ? -27.668 -0.668 16.183 1.00 93.69 239 LEU A O 1
ATOM 1990 N N . TYR A 1 240 ? -25.670 0.274 15.749 1.00 86.12 240 TYR A N 1
ATOM 1991 C CA . TYR A 1 240 ? -25.631 -0.126 14.340 1.00 86.12 240 TYR A CA 1
ATOM 1992 C C . TYR A 1 240 ? -24.399 -0.972 13.987 1.00 86.12 240 TYR A C 1
ATOM 1994 O O . TYR A 1 240 ? -24.461 -1.752 13.037 1.00 86.12 240 TYR A O 1
ATOM 2002 N N . ILE A 1 241 ? -23.317 -0.905 14.775 1.00 87.25 241 ILE A N 1
ATOM 2003 C CA . ILE A 1 241 ? -22.202 -1.861 14.691 1.00 87.25 241 ILE A CA 1
ATOM 2004 C C . ILE A 1 241 ? -22.170 -2.709 15.957 1.00 87.25 241 ILE A C 1
ATOM 2006 O O . ILE A 1 241 ? -21.856 -2.213 17.040 1.00 87.25 241 ILE A O 1
ATOM 2010 N N . PHE A 1 242 ? -22.447 -3.999 15.789 1.00 91.62 242 PHE A N 1
ATOM 2011 C CA . PHE A 1 242 ? -22.279 -5.020 16.810 1.00 91.62 242 PHE A CA 1
ATOM 2012 C C . PHE A 1 242 ? -21.214 -6.012 16.354 1.00 91.62 242 PHE A C 1
ATOM 2014 O O . PHE A 1 242 ? -21.335 -6.635 15.302 1.00 91.62 242 PHE A O 1
ATOM 2021 N N . ASP A 1 243 ? -20.150 -6.112 17.136 1.00 89.69 243 ASP A N 1
ATOM 2022 C CA . ASP A 1 243 ? -19.011 -6.969 16.867 1.00 89.69 243 ASP A CA 1
ATOM 2023 C C . ASP A 1 243 ? -18.740 -7.839 18.091 1.00 89.69 243 ASP A C 1
ATOM 2025 O O . ASP A 1 243 ? -18.406 -7.330 19.162 1.00 89.69 243 ASP A O 1
ATOM 2029 N N . PHE A 1 244 ? -18.909 -9.145 17.935 1.00 92.06 244 PHE A N 1
ATOM 2030 C CA . PHE A 1 244 ? -18.884 -10.099 19.028 1.00 92.06 244 PHE A CA 1
ATOM 2031 C C . PHE A 1 244 ? -17.914 -11.236 18.732 1.00 92.06 244 PHE A C 1
ATOM 2033 O O . PHE A 1 244 ? -17.938 -11.807 17.652 1.00 92.06 244 PHE A O 1
ATOM 2040 N N . GLU A 1 245 ? -17.064 -11.574 19.695 1.00 91.62 245 GLU A N 1
ATOM 2041 C CA . GLU A 1 245 ? -16.241 -12.782 19.700 1.00 91.62 245 GLU A CA 1
ATOM 2042 C C . GLU A 1 245 ? -16.431 -13.492 21.044 1.00 91.62 245 GLU A C 1
ATOM 2044 O O . GLU A 1 245 ? -16.390 -12.867 22.105 1.00 91.62 245 GLU A O 1
ATOM 2049 N N . HIS A 1 246 ? -16.608 -14.805 21.024 1.00 90.00 246 HIS A N 1
ATOM 2050 C CA . HIS A 1 246 ? -16.783 -15.632 22.208 1.00 90.00 246 HIS A CA 1
ATOM 2051 C C . HIS A 1 246 ? -15.928 -16.890 22.117 1.00 90.00 246 HIS A C 1
ATOM 2053 O O . HIS A 1 246 ? -15.894 -17.554 21.083 1.00 90.00 246 HIS A O 1
ATOM 2059 N N . GLN A 1 247 ? -15.238 -17.210 23.212 1.00 85.81 247 GLN A N 1
ATOM 2060 C CA . GLN A 1 247 ? -14.415 -18.407 23.332 1.00 85.81 247 GLN A CA 1
ATOM 2061 C C . GLN A 1 247 ? -15.008 -19.379 24.358 1.00 85.81 247 GLN A C 1
ATOM 2063 O O . GLN A 1 247 ? -14.989 -19.151 25.573 1.00 85.81 247 GLN A O 1
ATOM 2068 N N . TYR A 1 248 ? -15.470 -20.523 23.867 1.00 82.56 248 TYR A N 1
ATOM 2069 C CA . TYR A 1 248 ? -16.024 -21.610 24.664 1.00 82.56 248 TYR A CA 1
ATOM 2070 C C . TYR A 1 248 ? -15.068 -22.804 24.681 1.00 82.56 248 TYR A C 1
ATOM 2072 O O . TYR A 1 248 ? -14.554 -23.181 23.639 1.00 82.56 248 TYR A O 1
ATOM 2080 N N . ARG A 1 249 ? -14.825 -23.438 25.834 1.00 76.88 249 ARG A N 1
ATOM 2081 C CA . ARG A 1 249 ? -14.053 -24.693 25.887 1.00 76.88 249 ARG A CA 1
ATOM 2082 C C . ARG A 1 249 ? -15.019 -25.866 25.867 1.00 76.88 249 ARG A C 1
ATOM 2084 O O . ARG A 1 249 ? -15.826 -26.004 26.779 1.00 76.88 249 ARG A O 1
ATOM 2091 N N . THR A 1 250 ? -14.895 -26.713 24.860 1.00 70.69 250 THR A N 1
ATOM 2092 C CA . THR A 1 250 ? -15.590 -27.997 24.775 1.00 70.69 250 THR A CA 1
ATOM 2093 C C . THR A 1 250 ? -14.716 -29.062 25.433 1.00 70.69 250 THR A C 1
ATOM 2095 O O . THR A 1 250 ? -13.543 -29.193 25.075 1.00 70.69 250 THR A O 1
ATOM 2098 N N . TRP A 1 251 ? -15.247 -29.845 26.371 1.00 65.38 251 TRP A N 1
ATOM 2099 C CA . TRP A 1 251 ? -14.464 -30.873 27.073 1.00 65.38 251 TRP A CA 1
ATOM 2100 C C . TRP A 1 251 ? -14.317 -32.179 26.278 1.00 65.38 251 TRP A C 1
ATOM 2102 O O . TRP A 1 251 ? -13.918 -33.200 26.826 1.00 65.38 251 TRP A O 1
ATOM 2112 N N . GLY A 1 252 ? -14.644 -32.163 24.983 1.00 56.59 252 GLY A N 1
ATOM 2113 C CA . GLY A 1 252 ? -14.624 -33.348 24.125 1.00 56.59 252 GLY A CA 1
ATOM 2114 C C . GLY A 1 252 ? -15.829 -34.279 24.306 1.00 56.59 252 GLY A C 1
ATOM 2115 O O . GLY A 1 252 ? -15.926 -35.272 23.592 1.00 56.59 252 GLY A O 1
ATOM 2116 N N . TYR A 1 253 ? -16.774 -33.961 25.199 1.00 57.75 253 TYR A N 1
ATOM 2117 C CA . TYR A 1 253 ? -18.040 -34.687 25.307 1.00 57.75 253 TYR A CA 1
ATOM 2118 C C . TYR A 1 253 ? -19.001 -34.265 24.188 1.00 57.75 253 TYR A C 1
ATOM 2120 O O . TYR A 1 253 ? -19.194 -33.076 23.934 1.00 57.75 253 TYR A O 1
ATOM 2128 N N . PHE A 1 254 ? -19.646 -35.240 23.541 1.00 57.19 254 PHE A N 1
ATOM 2129 C CA . PHE A 1 254 ? -20.589 -35.014 22.436 1.00 57.19 254 PHE A CA 1
ATOM 2130 C C . PHE A 1 254 ? -21.722 -34.032 22.804 1.00 57.19 254 PHE A C 1
ATOM 2132 O O . PHE A 1 254 ? -22.094 -33.173 22.003 1.00 57.19 254 PHE A O 1
ATOM 2139 N N . ASN A 1 255 ? -22.199 -34.088 24.053 1.00 63.09 255 ASN A N 1
ATOM 2140 C CA . ASN A 1 255 ? -23.274 -33.229 24.560 1.00 63.09 255 ASN A CA 1
ATOM 2141 C C . ASN A 1 255 ? -22.880 -31.744 24.658 1.00 63.09 255 ASN A C 1
ATOM 2143 O O . ASN A 1 255 ? -23.727 -30.877 24.432 1.00 63.09 255 ASN A O 1
ATOM 2147 N N . ASP A 1 256 ? -21.612 -31.426 24.940 1.00 68.81 256 ASP A N 1
ATOM 2148 C CA . ASP A 1 256 ? -21.143 -30.033 25.030 1.00 68.81 256 ASP A CA 1
ATOM 2149 C C . ASP A 1 256 ? -21.186 -29.357 23.658 1.00 68.81 256 ASP A C 1
ATOM 2151 O O . ASP A 1 256 ? -21.552 -28.188 23.533 1.00 68.81 256 ASP A O 1
ATOM 2155 N N . ARG A 1 257 ? -20.838 -30.116 22.611 1.00 73.06 257 ARG A N 1
ATOM 2156 C CA . ARG A 1 257 ? -20.839 -29.632 21.231 1.00 73.06 257 ARG A CA 1
ATOM 2157 C C . ARG A 1 257 ? -22.255 -29.369 20.730 1.00 73.06 257 ARG A C 1
ATOM 2159 O O . ARG A 1 257 ? -22.498 -28.286 20.211 1.00 73.06 257 ARG A O 1
ATOM 2166 N N . GLN A 1 258 ? -23.186 -30.298 20.958 1.00 77.62 258 GLN A N 1
ATOM 2167 C CA . GLN A 1 258 ? -24.597 -30.091 20.611 1.00 77.62 258 GLN A CA 1
ATOM 2168 C C . GLN A 1 258 ? -25.204 -28.903 21.363 1.00 77.62 258 GLN A C 1
ATOM 2170 O O . GLN A 1 258 ? -25.924 -28.103 20.772 1.00 77.62 258 GLN A O 1
ATOM 2175 N N . THR A 1 259 ? -24.887 -28.757 22.653 1.00 79.69 259 THR A N 1
ATOM 2176 C CA . THR A 1 259 ? -25.377 -27.632 23.463 1.00 79.69 259 THR A CA 1
ATOM 2177 C C . THR A 1 259 ? -24.846 -26.299 22.936 1.00 79.69 259 THR A C 1
ATOM 2179 O O . THR A 1 259 ? -25.604 -25.341 22.821 1.00 79.69 259 THR A O 1
ATOM 2182 N N . TYR A 1 260 ? -23.563 -26.234 22.574 1.00 84.69 260 TYR A N 1
ATOM 2183 C CA . TYR A 1 260 ? -22.957 -25.055 21.959 1.00 84.69 260 TYR A CA 1
ATOM 2184 C C . TYR A 1 260 ? -23.582 -24.725 20.594 1.00 84.69 260 TYR A C 1
ATOM 2186 O O . TYR A 1 260 ? -24.016 -23.593 20.388 1.00 84.69 260 TYR A O 1
ATOM 2194 N N . GLU A 1 261 ? -23.676 -25.709 19.693 1.00 82.88 261 GLU A N 1
ATOM 2195 C CA . GLU A 1 261 ? -24.252 -25.551 18.348 1.00 82.88 261 GLU A CA 1
ATOM 2196 C C . GLU A 1 261 ? -25.717 -25.083 18.423 1.00 82.88 261 GLU A C 1
ATOM 2198 O O . GLU A 1 261 ? -26.119 -24.168 17.704 1.00 82.88 261 GLU A O 1
ATOM 2203 N N . ALA A 1 262 ? -26.501 -25.625 19.362 1.00 84.50 262 ALA A N 1
ATOM 2204 C CA . ALA A 1 262 ? -27.874 -25.192 19.605 1.00 84.50 262 ALA A CA 1
ATOM 2205 C C . ALA A 1 262 ? -27.974 -23.710 20.011 1.00 84.50 262 ALA A C 1
ATOM 2207 O O . ALA A 1 262 ? -28.891 -23.027 19.561 1.00 84.50 262 ALA A O 1
ATOM 2208 N N . GLN A 1 263 ? -27.039 -23.200 20.822 1.00 87.00 263 GLN A N 1
ATOM 2209 C CA . GLN A 1 263 ? -27.021 -21.790 21.234 1.00 87.00 263 GLN A CA 1
ATOM 2210 C C . GLN A 1 263 ? -26.634 -20.861 20.076 1.00 87.00 263 GLN A C 1
ATOM 2212 O O . GLN A 1 263 ? -27.327 -19.877 19.816 1.00 87.00 263 GLN A O 1
ATOM 2217 N N . ILE A 1 264 ? -25.566 -21.179 19.334 1.00 87.31 264 ILE A N 1
ATOM 2218 C CA . ILE A 1 264 ? -25.096 -20.307 18.244 1.00 87.31 264 ILE A CA 1
ATOM 2219 C C . ILE A 1 264 ? -26.074 -20.256 17.064 1.00 87.31 264 ILE A C 1
ATOM 2221 O O . ILE A 1 264 ? -26.221 -19.207 16.442 1.00 87.31 264 ILE A O 1
ATOM 2225 N N . ASN A 1 265 ? -26.814 -21.338 16.798 1.00 82.81 265 ASN A N 1
ATOM 2226 C CA . ASN A 1 265 ? -27.820 -21.374 15.732 1.00 82.81 265 ASN A CA 1
ATOM 2227 C C . ASN A 1 265 ? -28.943 -20.345 15.938 1.00 82.81 265 ASN A C 1
ATOM 2229 O O . ASN A 1 265 ? -29.577 -19.917 14.973 1.00 82.81 265 ASN A O 1
ATOM 2233 N N . MET A 1 266 ? -29.167 -19.899 17.178 1.00 85.19 266 MET A N 1
ATOM 2234 C CA . MET A 1 266 ? -30.157 -18.869 17.489 1.00 85.19 266 MET A CA 1
ATOM 2235 C C . MET A 1 266 ? -29.754 -17.472 16.975 1.00 85.19 266 MET A C 1
ATOM 2237 O O . MET A 1 266 ? -30.622 -16.615 16.823 1.00 85.19 266 MET A O 1
ATOM 2241 N N . PHE A 1 267 ? -28.479 -17.238 16.634 1.00 85.69 267 PHE A N 1
ATOM 2242 C CA . PHE A 1 267 ? -28.000 -15.976 16.044 1.00 85.69 267 PHE A CA 1
ATOM 2243 C C . PHE A 1 267 ? -28.326 -15.817 14.545 1.00 85.69 267 PHE A C 1
ATOM 2245 O O . PHE A 1 267 ? -27.897 -14.853 13.919 1.00 85.69 267 PHE A O 1
ATOM 2252 N N . ASN A 1 268 ? -29.123 -16.723 13.968 1.00 80.38 268 ASN A N 1
ATOM 2253 C CA . ASN A 1 268 ? -29.600 -16.651 12.579 1.00 80.38 268 ASN A CA 1
ATOM 2254 C C . ASN A 1 268 ? -31.063 -16.185 12.461 1.00 80.38 268 ASN A C 1
ATOM 2256 O O . ASN A 1 268 ? -31.687 -16.323 11.409 1.00 80.38 268 ASN A O 1
ATOM 2260 N N . SER A 1 269 ? -31.645 -15.653 13.540 1.00 79.50 269 SER A N 1
ATOM 2261 C CA . SER A 1 269 ? -33.013 -15.129 13.525 1.00 79.50 269 SER A CA 1
ATOM 2262 C C . SER A 1 269 ? -33.162 -13.916 12.585 1.00 79.50 269 SER A C 1
ATOM 2264 O O . SER A 1 269 ? -32.194 -13.239 12.220 1.00 79.50 269 SER A O 1
ATOM 2266 N N . LEU A 1 270 ? -34.408 -13.578 12.225 1.00 69.12 270 LEU A N 1
ATOM 2267 C CA . LEU A 1 270 ? -34.709 -12.389 11.415 1.00 69.12 270 LEU A CA 1
ATOM 2268 C C . LEU A 1 270 ? -34.195 -11.083 12.042 1.00 69.12 270 LEU A C 1
ATOM 2270 O O . LEU A 1 270 ? -33.970 -10.121 11.307 1.00 69.12 270 LEU A O 1
ATOM 2274 N N . PHE A 1 271 ? -34.020 -11.029 13.367 1.00 85.38 271 PHE A N 1
ATOM 2275 C CA . PHE A 1 271 ? -33.447 -9.869 14.049 1.00 85.38 271 PHE A CA 1
ATOM 2276 C C . PHE A 1 271 ? -32.017 -9.594 13.562 1.00 85.38 271 PHE A C 1
ATOM 2278 O O . PHE A 1 271 ? -31.720 -8.476 13.137 1.00 85.38 271 PHE A O 1
ATOM 2285 N N . TRP A 1 272 ? -31.159 -10.618 13.562 1.00 82.94 272 TRP A N 1
ATOM 2286 C CA . TRP A 1 272 ? -29.751 -10.522 13.162 1.00 82.94 272 TRP A CA 1
ATOM 2287 C C . TRP A 1 272 ? -29.605 -10.264 11.660 1.00 82.94 272 TRP A C 1
ATOM 2289 O O . TRP A 1 272 ? -28.892 -9.345 11.250 1.00 82.94 272 TRP A O 1
ATOM 2299 N N . ILE A 1 273 ? -30.382 -10.986 10.841 1.00 68.12 273 ILE A N 1
ATOM 2300 C CA . ILE A 1 273 ? -30.375 -10.855 9.375 1.00 68.12 273 ILE A CA 1
ATOM 2301 C C . ILE A 1 273 ? -30.791 -9.443 8.938 1.00 68.12 273 ILE A C 1
ATOM 2303 O O . ILE A 1 273 ? -30.115 -8.824 8.117 1.00 68.12 273 ILE A O 1
ATOM 2307 N N . LYS A 1 274 ? -31.874 -8.881 9.499 1.00 70.31 274 LYS A N 1
ATOM 2308 C CA . LYS A 1 274 ? -32.329 -7.518 9.153 1.00 70.31 274 LYS A CA 1
ATOM 2309 C C . LYS A 1 274 ? -31.300 -6.445 9.503 1.00 70.31 274 LYS A C 1
ATOM 2311 O O . LYS A 1 274 ? -31.253 -5.415 8.838 1.00 70.31 274 LYS A O 1
ATOM 2316 N N . ARG A 1 275 ? -30.489 -6.682 10.536 1.00 78.12 275 ARG A N 1
ATOM 2317 C CA . ARG A 1 275 ? -29.408 -5.783 10.962 1.00 78.12 275 ARG A CA 1
ATOM 2318 C C . ARG A 1 275 ? -28.085 -6.033 10.242 1.00 78.12 275 ARG A C 1
ATOM 2320 O O . ARG A 1 275 ? -27.144 -5.285 10.480 1.00 78.12 275 ARG A O 1
ATOM 2327 N N . GLN A 1 276 ? -28.035 -7.027 9.350 1.00 74.56 276 GLN A N 1
ATOM 2328 C CA . GLN A 1 276 ? -26.829 -7.427 8.619 1.00 74.56 276 GLN A CA 1
ATOM 2329 C C . GLN A 1 276 ? -25.671 -7.769 9.572 1.00 74.56 276 GLN A C 1
ATOM 2331 O O . GLN A 1 276 ? -24.517 -7.424 9.328 1.00 74.56 276 GLN A O 1
ATOM 2336 N N . TRP A 1 277 ? -25.991 -8.415 10.695 1.00 79.25 277 TRP A N 1
ATOM 2337 C CA . TRP A 1 277 ? -25.005 -8.932 11.638 1.00 79.25 277 TRP A CA 1
ATOM 2338 C C . TRP A 1 277 ? -24.951 -10.443 11.475 1.00 79.25 277 TRP A C 1
ATOM 2340 O O . TRP A 1 277 ? -25.856 -11.150 11.914 1.00 79.25 277 TRP A O 1
ATOM 2350 N N . PHE A 1 278 ? -23.913 -10.915 10.792 1.00 81.00 278 PHE A N 1
ATOM 2351 C CA . PHE A 1 278 ? -23.692 -12.333 10.536 1.00 81.00 278 PHE A CA 1
ATOM 2352 C C . PHE A 1 278 ? -22.664 -12.879 11.518 1.00 81.00 278 PHE A C 1
ATOM 2354 O O . PHE A 1 278 ? -21.915 -12.114 12.130 1.00 81.00 278 PHE A O 1
ATOM 2361 N N . PHE A 1 279 ? -22.649 -14.195 11.703 1.00 82.69 279 PHE A N 1
ATOM 2362 C CA . PHE A 1 279 ? -21.733 -14.855 12.622 1.00 82.69 279 PHE A CA 1
ATOM 2363 C C . PHE A 1 279 ? -21.267 -16.188 12.045 1.00 82.69 279 PHE A C 1
ATOM 2365 O O . PHE A 1 279 ? -22.016 -16.870 11.349 1.00 82.69 279 PHE A O 1
ATOM 2372 N N . GLU A 1 280 ? -20.038 -16.567 12.368 1.00 79.44 280 GLU A N 1
ATOM 2373 C CA . GLU A 1 280 ? -19.456 -17.872 12.066 1.00 79.44 280 GLU A CA 1
ATOM 2374 C C . GLU A 1 280 ? -18.825 -18.457 13.334 1.00 79.44 280 GLU A C 1
ATOM 2376 O O . GLU A 1 280 ? -18.676 -17.786 14.361 1.00 79.44 280 GLU A O 1
ATOM 2381 N N . HIS A 1 281 ? -18.461 -19.737 13.279 1.00 80.81 281 HIS A N 1
ATOM 2382 C CA . HIS A 1 281 ? -17.699 -20.372 14.342 1.00 80.81 281 HIS A CA 1
ATOM 2383 C C . HIS A 1 281 ? -16.614 -21.292 13.799 1.00 80.81 281 HIS A C 1
ATOM 2385 O O . HIS A 1 281 ? -16.722 -21.830 12.702 1.00 80.81 281 HIS A O 1
ATOM 2391 N N . GLN A 1 282 ? -15.573 -21.498 14.600 1.00 78.75 282 GLN A N 1
ATOM 2392 C CA . GLN A 1 282 ? -14.501 -22.444 14.310 1.00 78.75 282 GLN A CA 1
ATOM 2393 C C . GLN A 1 282 ? -14.053 -23.168 15.576 1.00 78.75 282 GLN A C 1
ATOM 2395 O O . GLN A 1 282 ? -14.164 -22.631 16.678 1.00 78.75 282 GLN A O 1
ATOM 2400 N N . TYR A 1 283 ? -13.508 -24.372 15.423 1.00 75.56 283 TYR A N 1
ATOM 2401 C CA . TYR A 1 283 ? -12.896 -25.113 16.523 1.00 75.56 283 TYR A CA 1
ATOM 2402 C C . TYR A 1 283 ? -11.371 -24.995 16.452 1.00 75.56 283 TYR A C 1
ATOM 2404 O O . TYR A 1 283 ? -10.782 -25.146 15.387 1.00 75.56 283 TYR A O 1
ATOM 2412 N N . CYS A 1 284 ? -10.731 -24.728 17.585 1.00 67.50 284 CYS A N 1
ATOM 2413 C CA . CYS A 1 284 ? -9.284 -24.610 17.735 1.00 67.50 284 CYS A CA 1
ATOM 2414 C C . CYS A 1 284 ? -8.821 -25.445 18.932 1.00 67.50 284 CYS A C 1
ATOM 2416 O O . CYS A 1 284 ? -9.497 -25.488 19.957 1.00 67.50 284 CYS A O 1
ATOM 2418 N N . GLN A 1 285 ? -7.672 -26.106 18.831 1.00 65.94 285 GLN A N 1
ATOM 2419 C CA . GLN A 1 285 ? -7.145 -26.961 19.891 1.00 65.94 285 GLN A CA 1
ATOM 2420 C C . GLN A 1 285 ? -5.950 -26.280 20.569 1.00 65.94 285 GLN A C 1
ATOM 2422 O O . GLN A 1 285 ? -4.982 -25.919 19.909 1.00 65.94 285 GLN A O 1
ATOM 2427 N N . ILE A 1 286 ? -6.008 -26.087 21.892 1.00 57.50 286 ILE A N 1
ATOM 2428 C CA . ILE A 1 286 ? -4.944 -25.442 22.680 1.00 57.50 286 ILE A CA 1
ATOM 2429 C C . ILE A 1 286 ? -4.624 -26.320 23.894 1.00 57.50 286 ILE A C 1
ATOM 2431 O O . ILE A 1 286 ? -5.507 -26.581 24.712 1.00 57.50 286 ILE A O 1
ATOM 2435 N N . ARG A 1 287 ? -3.358 -26.754 24.032 1.00 51.31 287 ARG A N 1
ATOM 2436 C CA . ARG A 1 287 ? -2.799 -27.453 25.216 1.00 51.31 287 ARG A CA 1
ATOM 2437 C C . ARG A 1 287 ? -3.759 -28.509 25.811 1.00 51.31 287 ARG A C 1
ATOM 2439 O O . ARG A 1 287 ? -4.137 -28.428 26.978 1.00 51.31 287 ARG A O 1
ATOM 2446 N N . ASN A 1 288 ? -4.175 -29.473 24.982 1.00 60.38 288 ASN A N 1
ATOM 2447 C CA . ASN A 1 288 ? -5.099 -30.589 25.285 1.00 60.38 288 ASN A CA 1
ATOM 2448 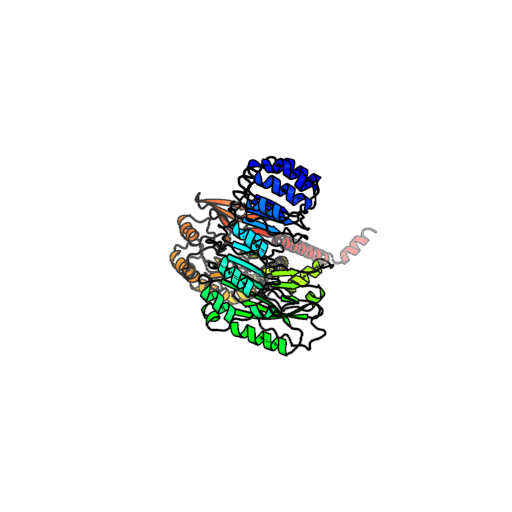C C . ASN A 1 288 ? -6.586 -30.232 25.460 1.00 60.38 288 ASN A C 1
ATOM 2450 O O . ASN A 1 288 ? -7.346 -31.018 26.019 1.00 60.38 288 ASN A O 1
ATOM 2454 N N . SER A 1 289 ? -7.024 -29.062 25.000 1.00 61.44 289 SER A N 1
ATOM 2455 C CA . SER A 1 289 ? -8.423 -28.634 25.098 1.00 61.44 289 SER A CA 1
ATOM 2456 C C . SER A 1 289 ? -8.943 -28.118 23.770 1.00 61.44 289 SER A C 1
ATOM 2458 O O . SER A 1 289 ? -8.261 -27.341 23.106 1.00 61.44 289 SER A O 1
ATOM 2460 N N . THR A 1 290 ? -10.160 -28.509 23.407 1.00 71.56 290 THR A N 1
ATOM 2461 C CA . THR A 1 290 ? -10.837 -27.987 22.218 1.00 71.56 290 THR A CA 1
ATOM 2462 C C . THR A 1 290 ? -11.635 -26.748 22.604 1.00 71.56 290 THR A C 1
ATOM 2464 O O . THR A 1 290 ? -12.418 -26.766 23.554 1.00 71.56 290 THR A O 1
ATOM 2467 N N . TYR A 1 291 ? -11.425 -25.661 21.879 1.00 74.00 291 TYR A N 1
ATOM 2468 C CA . TYR A 1 291 ? -12.120 -24.394 22.023 1.00 74.00 291 TYR A CA 1
ATOM 2469 C C . TYR A 1 291 ? -12.985 -24.150 20.792 1.00 74.00 291 TYR A C 1
ATOM 2471 O O . TYR A 1 291 ? -12.507 -24.275 19.672 1.00 74.00 291 TYR A O 1
ATOM 2479 N N . ALA A 1 292 ? -14.240 -23.776 20.991 1.00 80.31 292 ALA A N 1
ATOM 2480 C CA . ALA A 1 292 ? -15.097 -23.236 19.955 1.00 80.31 292 ALA A CA 1
ATOM 2481 C C . ALA A 1 292 ? -15.042 -21.706 20.028 1.00 80.31 292 ALA A C 1
ATOM 2483 O O . ALA A 1 292 ? -15.280 -21.115 21.084 1.00 80.31 292 ALA A O 1
ATOM 2484 N N . ILE A 1 293 ? -14.693 -21.070 18.918 1.00 83.31 293 ILE A N 1
ATOM 2485 C CA . ILE A 1 293 ? -14.630 -19.619 18.778 1.00 83.31 293 ILE A CA 1
ATOM 2486 C C . ILE A 1 293 ? -15.818 -19.214 17.917 1.00 83.31 293 ILE A C 1
ATOM 2488 O O . ILE A 1 293 ? -15.837 -19.536 16.734 1.00 83.31 293 ILE A O 1
ATOM 2492 N N . PHE A 1 294 ? -16.798 -18.538 18.511 1.00 86.44 294 PHE A N 1
ATOM 2493 C CA . PHE A 1 294 ? -17.927 -17.922 17.809 1.00 86.44 294 PHE A CA 1
ATOM 2494 C C . PHE A 1 294 ? -17.621 -16.448 17.576 1.00 86.44 294 PHE A C 1
ATOM 2496 O O . PHE A 1 294 ? -17.145 -15.782 18.495 1.00 86.44 294 PHE A O 1
ATOM 2503 N N . TYR A 1 295 ? -17.862 -15.921 16.382 1.00 86.62 295 TYR A N 1
ATOM 2504 C CA . TYR A 1 295 ? -17.497 -14.544 16.069 1.00 86.62 295 TYR A CA 1
ATOM 2505 C C . TYR A 1 295 ? -18.386 -13.915 14.996 1.00 86.62 295 TYR A C 1
ATOM 2507 O O . TYR A 1 295 ? -18.883 -14.597 14.105 1.00 86.62 295 TYR A O 1
ATOM 2515 N N . SER A 1 296 ? -18.575 -12.597 15.066 1.00 82.88 296 SER A N 1
ATOM 2516 C CA . SER A 1 296 ? -19.293 -11.829 14.050 1.00 82.88 296 SER A CA 1
ATOM 2517 C C . SER A 1 296 ? -18.518 -11.792 12.736 1.00 82.88 296 SER A C 1
ATOM 2519 O O . SER A 1 296 ? -17.333 -11.449 12.700 1.00 82.88 296 SER A O 1
ATOM 2521 N N . THR A 1 297 ? -19.219 -12.057 11.641 1.00 66.56 297 THR A N 1
ATOM 2522 C CA . THR A 1 297 ? -18.743 -11.925 10.273 1.00 66.56 297 THR A CA 1
ATOM 2523 C C . THR A 1 297 ? -19.348 -10.689 9.614 1.00 66.56 297 THR A C 1
ATOM 2525 O O . THR A 1 297 ? -20.544 -10.419 9.649 1.00 66.56 297 THR A O 1
ATOM 2528 N N . ASN A 1 298 ? -18.470 -9.880 9.036 1.00 52.00 298 ASN A N 1
ATOM 2529 C CA . ASN A 1 298 ? -18.777 -8.769 8.142 1.00 52.00 298 ASN A CA 1
ATOM 2530 C C . ASN A 1 298 ? -17.662 -8.759 7.086 1.00 52.00 298 ASN A C 1
ATOM 2532 O O . ASN A 1 298 ? -16.572 -9.267 7.364 1.00 52.00 298 ASN A O 1
ATOM 2536 N N . SER A 1 299 ? -17.879 -8.163 5.909 1.00 42.00 299 SER A N 1
ATOM 2537 C CA . SER A 1 299 ? -16.934 -8.147 4.767 1.00 42.00 299 SER A CA 1
ATOM 2538 C C . SER A 1 299 ? -15.498 -7.691 5.099 1.00 42.00 299 SER A C 1
ATOM 2540 O O . SER A 1 299 ? -14.599 -7.863 4.286 1.00 42.00 299 SER A O 1
ATOM 2542 N N . TYR A 1 300 ? -15.269 -7.127 6.289 1.00 40.84 300 TYR A N 1
ATOM 2543 C CA . TYR A 1 300 ? -13.993 -6.597 6.774 1.00 40.84 300 TYR A CA 1
ATOM 2544 C C . TYR A 1 300 ? -13.303 -7.466 7.849 1.00 40.84 300 TYR A C 1
ATOM 2546 O O . TYR A 1 300 ? -12.333 -7.010 8.444 1.00 40.84 300 TYR A O 1
ATOM 2554 N N . LYS A 1 301 ? -13.813 -8.666 8.175 1.00 40.84 301 LYS A N 1
ATOM 2555 C CA . LYS A 1 301 ? -13.374 -9.448 9.354 1.00 40.84 301 LYS A CA 1
ATOM 2556 C C . LYS A 1 301 ? -12.968 -10.906 9.109 1.00 40.84 301 LYS A C 1
ATOM 2558 O O . LYS A 1 301 ? -12.951 -11.705 10.040 1.00 40.84 301 LYS A O 1
ATOM 2563 N N . LYS A 1 302 ? -12.585 -11.277 7.891 1.00 41.56 302 LYS A N 1
ATOM 2564 C CA . LYS A 1 302 ? -11.996 -12.604 7.636 1.00 41.56 302 LYS A CA 1
ATOM 2565 C C . LYS A 1 302 ? -10.514 -12.650 8.032 1.00 41.56 302 LYS A C 1
ATOM 2567 O O . LYS A 1 302 ? -9.634 -12.725 7.191 1.00 41.56 302 LYS A O 1
ATOM 2572 N N . GLU A 1 303 ? -10.194 -12.586 9.319 1.00 53.75 303 GLU A N 1
ATOM 2573 C CA . GLU A 1 303 ? -8.801 -12.451 9.770 1.00 53.75 303 GLU A CA 1
ATOM 2574 C C . GLU A 1 303 ? -8.506 -13.349 10.979 1.00 53.75 303 GLU A C 1
ATOM 2576 O O . GLU A 1 303 ? -8.754 -12.912 12.097 1.00 53.75 303 GLU A O 1
ATOM 2581 N N . PHE A 1 304 ? -7.983 -14.575 10.771 1.00 44.72 304 PHE A N 1
ATOM 2582 C CA . PHE A 1 304 ? -6.862 -15.179 11.535 1.00 44.72 304 PHE A CA 1
ATOM 2583 C C . PHE A 1 304 ? -6.865 -16.729 11.572 1.00 44.72 304 PHE A C 1
ATOM 2585 O O . PHE A 1 304 ? -7.714 -17.338 12.219 1.00 44.72 304 PHE A O 1
ATOM 2592 N N . TYR A 1 305 ? -5.862 -17.367 10.953 1.00 53.59 305 TYR A N 1
ATOM 2593 C CA . TYR A 1 305 ? -5.587 -18.816 11.057 1.00 53.59 305 TYR A CA 1
ATOM 2594 C C . TYR A 1 305 ? -4.286 -19.079 11.824 1.00 53.59 305 TYR A C 1
ATOM 2596 O O . TYR A 1 305 ? -3.296 -18.410 11.550 1.00 53.59 305 TYR A O 1
ATOM 2604 N N . ILE A 1 306 ? -4.255 -20.061 12.735 1.00 50.22 306 ILE A N 1
ATOM 2605 C CA . ILE A 1 306 ? -3.049 -20.470 13.483 1.00 50.22 306 ILE A CA 1
ATOM 2606 C C . ILE A 1 306 ? -2.578 -21.849 13.013 1.00 50.22 306 ILE A C 1
ATOM 2608 O O . ILE A 1 306 ? -3.380 -22.779 12.981 1.00 50.22 306 ILE A O 1
ATOM 2612 N N . LEU A 1 307 ? -1.286 -21.996 12.710 1.00 54.44 307 LEU A N 1
ATOM 2613 C CA . LEU A 1 307 ? -0.674 -23.265 12.299 1.00 54.44 307 LEU A CA 1
ATOM 2614 C C . LEU A 1 307 ? 0.395 -23.729 13.302 1.00 54.44 307 LEU A C 1
ATOM 2616 O O . LEU A 1 307 ? 1.324 -22.971 13.603 1.00 54.44 307 LEU A O 1
ATOM 2620 N N . ASP A 1 308 ? 0.267 -24.980 13.763 1.00 51.31 308 ASP A N 1
ATOM 2621 C CA . ASP A 1 308 ? 1.142 -25.664 14.733 1.00 51.31 308 ASP A CA 1
ATOM 2622 C C . ASP A 1 308 ? 1.441 -27.119 14.287 1.00 51.31 308 ASP A C 1
ATOM 2624 O O . ASP A 1 308 ? 0.677 -27.728 13.536 1.00 51.31 308 ASP A O 1
ATOM 2628 N N . GLU A 1 309 ? 2.575 -27.669 14.717 1.00 50.38 309 GLU A N 1
ATOM 2629 C CA . GLU A 1 309 ? 3.170 -28.940 14.281 1.00 50.38 309 GLU A CA 1
ATOM 2630 C C . GLU A 1 309 ? 2.426 -30.186 14.805 1.00 50.38 309 GLU A C 1
ATOM 2632 O O . GLU A 1 309 ? 2.374 -31.211 14.118 1.00 50.38 309 GLU A O 1
ATOM 2637 N N . ASP A 1 310 ? 1.776 -30.088 15.968 1.00 45.06 310 ASP A N 1
ATOM 2638 C CA . ASP A 1 310 ? 1.126 -31.215 16.662 1.00 45.06 310 ASP A CA 1
ATOM 2639 C C . ASP A 1 310 ? -0.312 -31.530 16.199 1.00 45.06 310 ASP A C 1
ATOM 2641 O O . ASP A 1 310 ? -0.917 -32.505 16.652 1.00 45.06 310 ASP A O 1
ATOM 2645 N N . LEU A 1 311 ? -0.865 -30.750 15.266 1.00 45.44 311 LEU A N 1
ATOM 2646 C CA . LEU A 1 311 ? -2.276 -30.819 14.847 1.00 45.44 311 LEU A CA 1
ATOM 2647 C C . LEU A 1 311 ? -2.689 -32.104 14.101 1.00 45.44 311 LEU A C 1
ATOM 2649 O O . LEU A 1 311 ? -3.871 -32.295 13.842 1.00 45.44 311 LEU A O 1
ATOM 2653 N N . ASP A 1 312 ? -1.752 -32.999 13.781 1.00 41.25 312 ASP A N 1
ATOM 2654 C CA . ASP A 1 312 ? -1.972 -34.067 12.790 1.00 41.25 312 ASP A CA 1
ATOM 2655 C C . ASP A 1 312 ? -1.739 -35.491 13.319 1.00 41.25 312 ASP A C 1
ATOM 2657 O O . ASP A 1 312 ? -1.804 -36.457 12.565 1.00 41.25 312 ASP A O 1
ATOM 2661 N N . LYS A 1 313 ? -1.433 -35.661 14.613 1.00 36.47 313 LYS A N 1
ATOM 2662 C CA . LYS A 1 313 ? -1.163 -37.003 15.163 1.00 36.47 313 LYS A CA 1
ATOM 2663 C C . LYS A 1 313 ? -2.382 -37.718 15.747 1.00 36.47 313 LYS A C 1
ATOM 2665 O O . LYS A 1 313 ? -2.270 -38.909 16.000 1.00 36.47 313 LYS A O 1
ATOM 2670 N N . ASN A 1 314 ? -3.525 -37.050 15.945 1.00 31.50 314 ASN A N 1
ATOM 2671 C CA . ASN A 1 314 ? -4.642 -37.638 16.706 1.00 31.50 314 ASN A CA 1
ATOM 2672 C C . ASN A 1 314 ? -6.055 -37.451 16.133 1.00 31.50 314 ASN A C 1
ATOM 2674 O O . ASN A 1 314 ? -7.020 -37.794 16.813 1.00 31.50 314 ASN A O 1
ATOM 2678 N N . ILE A 1 315 ? -6.224 -36.961 14.905 1.00 33.03 315 ILE A N 1
ATOM 2679 C CA . ILE A 1 315 ? -7.543 -36.947 14.258 1.00 33.03 315 ILE A CA 1
ATOM 2680 C C . ILE A 1 315 ? -7.356 -37.423 12.824 1.00 33.03 315 ILE A C 1
ATOM 2682 O O . ILE A 1 315 ? -6.589 -36.836 12.068 1.00 33.03 315 ILE A O 1
ATOM 2686 N N . GLY A 1 316 ? -8.020 -38.531 12.484 1.00 30.52 316 GLY A N 1
ATOM 2687 C CA . GLY A 1 316 ? -8.066 -39.053 11.124 1.00 30.52 316 GLY A CA 1
ATOM 2688 C C . GLY A 1 316 ? -8.420 -37.941 10.143 1.00 30.52 316 GLY A C 1
ATOM 2689 O O . GLY A 1 316 ? -9.327 -37.149 10.384 1.00 30.52 316 GLY A O 1
ATOM 2690 N N . SER A 1 317 ? -7.648 -37.887 9.070 1.00 27.33 317 SER A N 1
ATOM 2691 C CA . SER A 1 317 ? -7.684 -36.899 8.004 1.00 27.33 317 SER A CA 1
ATOM 2692 C C . SER A 1 317 ? -9.117 -36.564 7.564 1.00 27.33 317 SER A C 1
ATOM 2694 O O . SER A 1 317 ? -9.773 -37.421 6.971 1.00 27.33 317 SER A O 1
ATOM 2696 N N . PRO A 1 318 ? -9.608 -35.324 7.722 1.00 29.47 318 PRO A N 1
ATOM 2697 C CA . PRO A 1 318 ? -10.386 -34.731 6.661 1.00 29.47 318 PRO A CA 1
ATOM 2698 C C . PRO A 1 318 ? -9.361 -34.236 5.642 1.00 29.47 318 PRO A C 1
ATOM 2700 O O . PRO A 1 318 ? -8.573 -33.332 5.919 1.00 29.47 318 PRO A O 1
ATOM 2703 N N . SER A 1 319 ? -9.321 -34.876 4.480 1.00 32.50 319 SER A N 1
ATOM 2704 C CA . SER A 1 319 ? -8.714 -34.302 3.284 1.00 32.50 319 SER A CA 1
ATOM 2705 C C . SER A 1 319 ? -9.142 -32.836 3.178 1.00 32.50 319 SER A C 1
ATOM 2707 O O . SER A 1 319 ? -10.309 -32.545 2.923 1.00 32.50 319 SER A O 1
ATOM 2709 N N . LEU A 1 320 ? -8.214 -31.913 3.436 1.00 38.75 320 LEU A N 1
ATOM 2710 C CA . LEU A 1 320 ? -8.386 -30.485 3.186 1.00 38.75 320 LEU A CA 1
ATOM 2711 C C . LEU A 1 320 ? -8.353 -30.273 1.666 1.00 38.75 320 LEU A C 1
ATOM 2713 O O . LEU A 1 320 ? -7.403 -29.723 1.119 1.00 38.75 320 LEU A O 1
ATOM 2717 N N . GLU A 1 321 ? -9.387 -30.749 0.976 1.00 37.16 321 GLU A N 1
ATOM 2718 C CA . GLU A 1 321 ? -9.766 -30.235 -0.333 1.00 37.16 321 GLU A CA 1
ATOM 2719 C C . GLU A 1 321 ? -10.370 -28.849 -0.090 1.00 37.16 321 GLU A C 1
ATOM 2721 O O . GLU A 1 321 ? -11.560 -28.692 0.166 1.00 37.16 321 GLU A O 1
ATOM 2726 N N . ILE A 1 322 ? -9.502 -27.838 -0.042 1.00 39.38 322 ILE A N 1
ATOM 2727 C CA . ILE A 1 322 ? -9.904 -26.441 0.095 1.00 39.38 322 ILE A CA 1
ATOM 2728 C C . ILE A 1 322 ? -9.933 -25.829 -1.305 1.00 39.38 322 ILE A C 1
ATOM 2730 O O . ILE A 1 322 ? -8.939 -25.284 -1.787 1.00 39.38 322 ILE A O 1
ATOM 2734 N N . GLU A 1 323 ? -11.094 -25.900 -1.949 1.00 35.44 323 GLU A N 1
ATOM 2735 C CA . GLU A 1 323 ? -11.481 -24.875 -2.913 1.00 35.44 323 GLU A CA 1
ATOM 2736 C C . GLU A 1 323 ? -11.745 -23.564 -2.144 1.00 35.44 323 GLU A C 1
ATOM 2738 O O . GLU A 1 323 ? -12.491 -23.525 -1.169 1.00 35.44 323 GLU A O 1
ATOM 2743 N N . GLU A 1 324 ? -11.043 -22.505 -2.558 1.00 43.78 324 GLU A N 1
ATOM 2744 C CA . GLU A 1 324 ? -11.303 -21.084 -2.270 1.00 43.78 324 GLU A CA 1
ATOM 2745 C C . GLU A 1 324 ? -11.624 -20.682 -0.812 1.00 43.78 324 GLU A C 1
ATOM 2747 O O . GLU A 1 324 ? -12.750 -20.321 -0.474 1.00 43.78 324 GLU A O 1
ATOM 2752 N N . ASN A 1 325 ? -10.604 -20.604 0.056 1.00 48.78 325 ASN A N 1
ATOM 2753 C CA . ASN A 1 325 ? -10.763 -20.034 1.404 1.00 48.78 325 ASN A CA 1
ATOM 2754 C C . ASN A 1 325 ? -10.124 -18.621 1.532 1.00 48.78 325 ASN A C 1
ATOM 2756 O O . ASN A 1 325 ? -8.932 -18.441 1.265 1.00 48.78 325 ASN A O 1
ATOM 2760 N N . PRO A 1 326 ? -10.881 -17.580 1.929 1.00 47.59 326 PRO A N 1
ATOM 2761 C CA . PRO A 1 326 ? -10.424 -16.183 2.001 1.00 47.59 326 PRO A CA 1
ATOM 2762 C C . PRO A 1 326 ? -9.871 -15.796 3.383 1.00 47.59 326 PRO A C 1
ATOM 2764 O O . PRO A 1 326 ? -10.469 -15.007 4.110 1.00 47.59 326 PRO A O 1
ATOM 2767 N N . ALA A 1 327 ? -8.731 -16.355 3.775 1.00 48.47 327 ALA A N 1
ATOM 2768 C CA . ALA A 1 327 ? -8.014 -15.926 4.977 1.00 48.47 327 ALA A CA 1
ATOM 2769 C C . ALA A 1 327 ? -7.212 -14.640 4.711 1.00 48.47 327 ALA A C 1
ATOM 2771 O O . ALA A 1 327 ? -6.361 -14.693 3.836 1.00 48.47 327 ALA A O 1
ATOM 2772 N N . TYR A 1 328 ? -7.397 -13.546 5.471 1.00 48.34 328 TYR A N 1
ATOM 2773 C CA . TYR A 1 328 ? -6.602 -12.304 5.337 1.00 48.34 328 TYR A CA 1
ATOM 2774 C C . TYR A 1 328 ? -5.450 -12.173 6.357 1.00 48.34 328 TYR A C 1
ATOM 2776 O O . TYR A 1 328 ? -4.502 -11.432 6.117 1.00 48.34 328 TYR A O 1
ATOM 2784 N N . HIS A 1 329 ? -5.457 -12.910 7.476 1.00 52.97 329 HIS A N 1
ATOM 2785 C CA . HIS A 1 329 ? -4.368 -12.905 8.473 1.00 52.97 329 HIS A CA 1
ATOM 2786 C C . HIS A 1 329 ? -3.957 -14.344 8.829 1.00 52.97 329 HIS A C 1
ATOM 2788 O O . HIS A 1 329 ? -4.817 -15.169 9.124 1.00 52.97 329 HIS A O 1
ATOM 2794 N N . VAL A 1 330 ? -2.659 -14.664 8.802 1.00 58.50 330 VAL A N 1
ATOM 2795 C CA . VAL A 1 330 ? -2.106 -15.987 9.161 1.00 58.50 330 VAL A CA 1
ATOM 2796 C C . VAL A 1 330 ? -1.093 -15.878 10.310 1.00 58.50 330 VAL A C 1
ATOM 2798 O O . VAL A 1 330 ? -0.307 -14.936 10.386 1.00 58.50 330 VAL A O 1
ATOM 2801 N N . GLY A 1 331 ? -1.123 -16.845 11.219 1.00 56.97 331 GLY A N 1
ATOM 2802 C CA . GLY A 1 331 ? -0.287 -16.983 12.402 1.00 56.97 331 GLY A CA 1
ATOM 2803 C C . GLY A 1 331 ? 0.525 -18.280 12.380 1.00 56.97 331 GLY A C 1
ATOM 2804 O O . GLY A 1 331 ? -0.058 -19.356 12.290 1.00 56.97 331 GLY A O 1
ATOM 2805 N N . ILE A 1 332 ? 1.856 -18.203 12.473 1.00 60.47 332 ILE A N 1
ATOM 2806 C CA . ILE A 1 332 ? 2.747 -19.375 12.352 1.00 60.47 332 ILE A CA 1
ATOM 2807 C C . ILE A 1 332 ? 3.610 -19.523 13.606 1.00 60.47 332 ILE A C 1
ATOM 2809 O O . ILE A 1 332 ? 4.328 -18.588 13.975 1.00 60.47 332 ILE A O 1
ATOM 2813 N N . TYR A 1 333 ? 3.550 -20.703 14.231 1.00 56.88 333 TYR A N 1
ATOM 2814 C CA . TYR A 1 333 ? 4.263 -21.011 15.475 1.00 56.88 333 TYR A CA 1
ATOM 2815 C C . TYR A 1 333 ? 5.616 -21.697 15.280 1.00 56.88 333 TYR A C 1
ATOM 2817 O O . TYR A 1 333 ? 6.473 -21.547 16.136 1.00 56.88 333 TYR A O 1
ATOM 2825 N N . SER A 1 334 ? 5.859 -22.393 14.165 1.00 57.38 334 SER A N 1
ATOM 2826 C CA . SER A 1 334 ? 7.162 -23.026 13.919 1.00 57.38 334 SER A CA 1
ATOM 2827 C C . SER A 1 334 ? 7.548 -23.037 12.441 1.00 57.38 334 SER A C 1
ATOM 2829 O O . SER A 1 334 ? 6.709 -22.915 11.543 1.00 57.38 334 SER A O 1
ATOM 2831 N N . ILE A 1 335 ? 8.847 -23.189 12.162 1.00 57.34 335 ILE A N 1
ATOM 2832 C CA . ILE A 1 335 ? 9.344 -23.312 10.784 1.00 57.34 335 ILE A CA 1
ATOM 2833 C C . ILE A 1 335 ? 8.886 -24.623 10.123 1.00 57.34 335 ILE A C 1
ATOM 2835 O O . ILE A 1 335 ? 8.692 -24.657 8.913 1.00 57.34 335 ILE A O 1
ATOM 2839 N N . ASN A 1 336 ? 8.631 -25.669 10.911 1.00 59.84 336 ASN A N 1
ATOM 2840 C CA . ASN A 1 336 ? 8.104 -26.940 10.416 1.00 59.84 336 ASN A CA 1
ATOM 2841 C C . ASN A 1 336 ? 6.623 -26.807 10.028 1.00 59.84 336 ASN A C 1
ATOM 2843 O O . ASN A 1 336 ? 6.220 -27.305 8.980 1.00 59.84 336 ASN A O 1
ATOM 2847 N N . ALA A 1 337 ? 5.826 -26.052 10.797 1.00 58.41 337 ALA A N 1
ATOM 2848 C CA . ALA A 1 337 ? 4.463 -25.685 10.400 1.00 58.41 337 ALA A CA 1
ATOM 2849 C C . ALA A 1 337 ? 4.463 -24.886 9.079 1.00 58.41 337 ALA A C 1
ATOM 2851 O O . ALA A 1 337 ? 3.620 -25.100 8.209 1.00 58.41 337 ALA A O 1
ATOM 2852 N N . MET A 1 338 ? 5.465 -24.024 8.882 1.00 60.09 338 MET A N 1
ATOM 2853 C CA . MET A 1 338 ? 5.672 -23.263 7.644 1.00 60.09 338 MET A CA 1
ATOM 2854 C C . MET A 1 338 ? 5.922 -24.158 6.416 1.00 60.09 338 MET A C 1
ATOM 2856 O O . MET A 1 338 ? 5.438 -23.864 5.325 1.00 60.09 338 MET A O 1
ATOM 2860 N N . GLU A 1 339 ? 6.679 -25.245 6.585 1.00 59.34 339 GLU A N 1
ATOM 2861 C CA . GLU A 1 339 ? 6.997 -26.208 5.520 1.00 59.34 339 GLU A CA 1
ATOM 2862 C C . GLU A 1 339 ? 5.862 -27.209 5.259 1.00 59.34 339 GLU A C 1
ATOM 2864 O O . GLU A 1 339 ? 5.762 -27.747 4.158 1.00 59.34 339 GLU A O 1
ATOM 2869 N N . LYS A 1 340 ? 4.988 -27.443 6.243 1.00 59.69 340 LYS A N 1
ATOM 2870 C CA . LYS A 1 340 ? 3.919 -28.446 6.168 1.00 59.69 340 LYS A CA 1
ATOM 2871 C C . LYS A 1 340 ? 2.643 -27.948 5.478 1.00 59.69 340 LYS A C 1
ATOM 2873 O O . LYS A 1 340 ? 2.002 -28.714 4.767 1.00 59.69 340 LYS A O 1
ATOM 2878 N N . PHE A 1 341 ? 2.278 -26.675 5.640 1.00 55.94 341 PHE A N 1
ATOM 2879 C CA . PHE A 1 341 ? 1.002 -26.113 5.157 1.00 55.94 341 PHE A CA 1
ATOM 2880 C C . PHE A 1 341 ? 1.134 -25.284 3.857 1.00 55.94 341 PHE A C 1
ATOM 2882 O O . PHE A 1 341 ? 0.510 -24.232 3.695 1.00 55.94 341 PHE A O 1
ATOM 2889 N N . ILE A 1 342 ? 1.969 -25.748 2.920 1.00 51.56 342 ILE A N 1
ATOM 2890 C CA . ILE A 1 342 ? 2.289 -25.057 1.658 1.00 51.56 342 ILE A CA 1
ATOM 2891 C C . ILE A 1 342 ? 1.032 -24.884 0.782 1.00 51.56 342 ILE A C 1
ATOM 2893 O O . ILE A 1 342 ? 0.423 -25.866 0.376 1.00 51.56 342 ILE A O 1
ATOM 2897 N N . GLY A 1 343 ? 0.701 -23.636 0.418 1.00 54.25 343 GLY A N 1
ATOM 2898 C CA . GLY A 1 343 ? -0.262 -23.319 -0.652 1.00 54.25 343 GLY A CA 1
ATOM 2899 C C . GLY A 1 343 ? -1.686 -22.925 -0.234 1.00 54.25 343 GLY A C 1
ATOM 2900 O O . GLY A 1 343 ? -2.477 -22.577 -1.109 1.00 54.25 343 GLY A O 1
ATOM 2901 N N . ASN A 1 344 ? -2.006 -22.899 1.064 1.00 54.09 344 ASN A N 1
ATOM 2902 C CA . ASN A 1 344 ? -3.399 -22.828 1.541 1.00 54.09 344 ASN A CA 1
ATOM 2903 C C . ASN A 1 344 ? -3.966 -21.415 1.812 1.00 54.09 344 ASN A C 1
ATOM 2905 O O . ASN A 1 344 ? -5.122 -21.301 2.210 1.00 54.09 344 ASN A O 1
ATOM 2909 N N . PHE A 1 345 ? -3.204 -20.329 1.603 1.00 58.50 345 PHE A N 1
ATOM 2910 C CA . PHE A 1 345 ? -3.603 -18.977 2.052 1.00 58.50 345 PHE A CA 1
ATOM 2911 C C . PHE A 1 345 ? -3.318 -17.856 1.032 1.00 58.50 345 PHE A C 1
ATOM 2913 O O . PHE A 1 345 ? -2.732 -16.829 1.364 1.00 58.50 345 PHE A O 1
ATOM 2920 N N . ARG A 1 346 ? -3.751 -18.023 -0.227 1.00 50.84 346 ARG A N 1
ATOM 2921 C CA . ARG A 1 346 ? -3.488 -17.059 -1.326 1.00 50.84 346 ARG A CA 1
ATOM 2922 C C . ARG A 1 346 ? -4.085 -15.653 -1.140 1.00 50.84 346 ARG A C 1
ATOM 2924 O O . ARG A 1 346 ? -3.654 -14.733 -1.827 1.00 50.84 346 ARG A O 1
ATOM 2931 N N . ASN A 1 347 ? -5.055 -15.505 -0.238 1.00 50.56 347 ASN A N 1
ATOM 2932 C CA . ASN A 1 347 ? -5.749 -14.245 0.053 1.00 50.56 347 ASN A CA 1
ATOM 2933 C C . ASN A 1 347 ? -5.236 -13.550 1.333 1.00 50.56 347 ASN A C 1
ATOM 2935 O O . ASN A 1 347 ? -5.797 -12.533 1.740 1.00 50.56 347 ASN A O 1
ATOM 2939 N N . ALA A 1 348 ? -4.192 -14.090 1.978 1.00 53.00 348 ALA A N 1
ATOM 2940 C CA . ALA A 1 348 ? -3.644 -13.529 3.209 1.00 53.00 348 ALA A CA 1
ATOM 2941 C C . ALA A 1 348 ? -2.935 -12.208 2.923 1.00 53.00 348 ALA A C 1
ATOM 2943 O O . ALA A 1 348 ? -2.055 -12.170 2.077 1.00 53.00 348 ALA A O 1
ATOM 2944 N N . THR A 1 349 ? -3.284 -11.145 3.649 1.00 47.75 349 THR A N 1
ATOM 2945 C CA . THR A 1 349 ? -2.671 -9.810 3.571 1.00 47.75 349 THR A CA 1
ATOM 2946 C C . THR A 1 349 ? -1.872 -9.442 4.830 1.00 47.75 349 THR A C 1
ATOM 2948 O O . THR A 1 349 ? -1.193 -8.420 4.848 1.00 47.75 349 THR A O 1
ATOM 2951 N N . LYS A 1 350 ? -1.905 -10.262 5.889 1.00 44.09 350 LYS A N 1
ATOM 2952 C CA . LYS A 1 350 ? -1.248 -10.007 7.181 1.00 44.09 350 LYS A CA 1
ATOM 2953 C C . LYS A 1 350 ? -0.653 -11.296 7.759 1.00 44.09 350 LYS A C 1
ATOM 2955 O O . LYS A 1 350 ? -1.285 -12.348 7.723 1.00 44.09 350 LYS A O 1
ATOM 2960 N N . LEU A 1 351 ? 0.552 -11.230 8.326 1.00 55.72 351 LEU A N 1
ATOM 2961 C CA . LEU A 1 351 ? 1.255 -12.395 8.881 1.00 55.72 351 LEU A CA 1
ATOM 2962 C C . LEU A 1 351 ? 1.799 -12.103 10.287 1.00 55.72 351 LEU A C 1
ATOM 2964 O O . LEU A 1 351 ? 2.413 -11.061 10.516 1.00 55.72 351 LEU A O 1
ATOM 2968 N N . THR A 1 352 ? 1.610 -13.033 11.225 1.00 50.03 352 THR A N 1
ATOM 2969 C CA . THR A 1 352 ? 2.208 -12.994 12.568 1.00 50.03 352 THR A CA 1
ATOM 2970 C C . THR A 1 352 ? 3.029 -14.250 12.823 1.00 50.03 352 THR A C 1
ATOM 2972 O O . THR A 1 352 ? 2.574 -15.369 12.608 1.00 50.03 352 THR A O 1
ATOM 2975 N N . LEU A 1 353 ? 4.258 -14.045 13.280 1.00 52.88 353 LEU A N 1
ATOM 2976 C CA . LEU A 1 353 ? 5.222 -15.088 13.593 1.00 52.88 353 LEU A CA 1
ATOM 2977 C C . LEU A 1 353 ? 5.392 -15.133 15.117 1.00 52.88 353 LEU A C 1
ATOM 2979 O O . LEU A 1 353 ? 5.683 -14.097 15.714 1.00 52.88 353 LEU A O 1
ATOM 2983 N N . PHE A 1 354 ? 5.151 -16.289 15.739 1.00 48.81 354 PHE A N 1
ATOM 2984 C CA . PHE A 1 354 ? 5.034 -16.395 17.202 1.00 48.81 354 PHE A CA 1
ATOM 2985 C C . PHE A 1 354 ? 6.306 -16.856 17.929 1.00 48.81 354 PHE A C 1
ATOM 2987 O O . PHE A 1 354 ? 6.373 -16.683 19.144 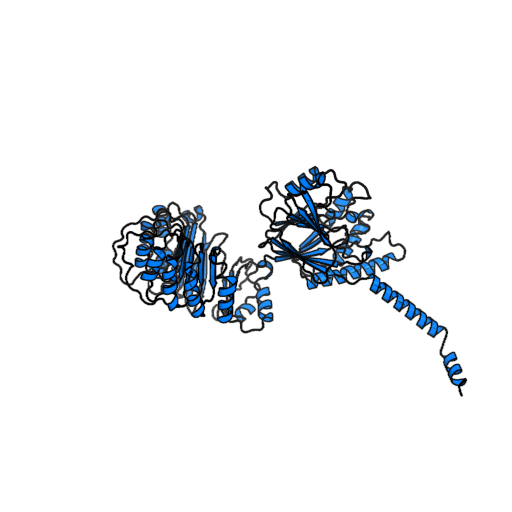1.00 48.81 354 PHE A O 1
ATOM 2994 N N . ASP A 1 355 ? 7.304 -17.394 17.221 1.00 54.88 355 ASP A N 1
ATOM 2995 C CA . ASP A 1 355 ? 8.499 -18.012 17.823 1.00 54.88 355 ASP A CA 1
ATOM 2996 C C . ASP A 1 355 ? 9.830 -17.475 17.241 1.00 54.88 355 ASP A C 1
ATOM 2998 O O . ASP A 1 355 ? 9.839 -16.694 16.285 1.00 54.88 355 ASP A O 1
ATOM 3002 N N . THR A 1 356 ? 10.972 -17.863 17.819 1.00 50.66 356 THR A N 1
ATOM 3003 C CA . THR A 1 356 ? 12.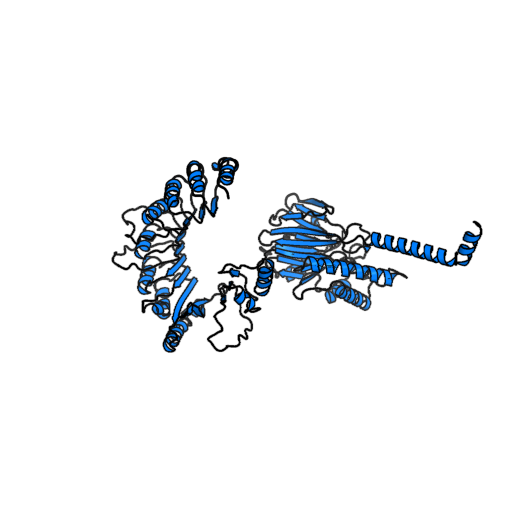319 -17.527 17.334 1.00 50.66 356 THR A CA 1
ATOM 3004 C C . THR A 1 356 ? 12.719 -18.409 16.151 1.00 50.66 356 THR A C 1
ATOM 3006 O O . THR A 1 356 ? 12.961 -19.606 16.281 1.00 50.66 356 THR A O 1
ATOM 3009 N N . PHE A 1 357 ? 12.815 -17.808 14.963 1.00 55.25 357 PHE A N 1
ATOM 3010 C CA . PHE A 1 357 ? 13.216 -18.497 13.733 1.00 55.25 357 PHE A CA 1
ATOM 3011 C C . PHE A 1 357 ? 14.746 -18.580 13.629 1.00 55.25 357 PHE A C 1
ATOM 3013 O O . PHE A 1 357 ? 15.370 -17.794 12.916 1.00 55.25 357 PHE A O 1
ATOM 3020 N N . ASP A 1 358 ? 15.354 -19.552 14.310 1.00 51.75 358 ASP A N 1
ATOM 3021 C CA . ASP A 1 358 ? 16.808 -19.789 14.317 1.00 51.75 358 ASP A CA 1
ATOM 3022 C C . ASP A 1 358 ? 17.307 -20.496 13.036 1.00 51.75 358 ASP A C 1
ATOM 3024 O O . ASP A 1 358 ? 17.880 -21.586 13.061 1.00 51.75 358 ASP A O 1
ATOM 3028 N N . LYS A 1 359 ? 17.084 -19.881 11.864 1.00 56.56 359 LYS A N 1
ATOM 3029 C CA . LYS A 1 359 ? 17.626 -20.333 10.566 1.00 56.56 359 LYS A CA 1
ATOM 3030 C C . LYS A 1 359 ? 18.138 -19.165 9.705 1.00 56.56 359 LYS A C 1
ATOM 3032 O O . LYS A 1 359 ? 17.758 -18.015 9.919 1.00 56.56 359 LYS A O 1
ATOM 3037 N N . PRO A 1 360 ? 18.990 -19.425 8.688 1.00 53.34 360 PRO A N 1
ATOM 3038 C CA . PRO A 1 360 ? 19.521 -18.383 7.809 1.00 53.34 360 PRO A CA 1
ATOM 3039 C C . PRO A 1 360 ? 18.410 -17.585 7.110 1.00 53.34 360 PRO A C 1
ATOM 3041 O O . PRO A 1 360 ? 17.477 -18.168 6.553 1.00 53.34 360 PRO A O 1
ATOM 3044 N N . ARG A 1 361 ? 18.562 -16.253 7.052 1.00 46.91 361 ARG A N 1
ATOM 3045 C CA . ARG A 1 361 ? 17.597 -15.284 6.483 1.00 46.91 361 ARG A CA 1
ATOM 3046 C C . ARG A 1 361 ? 17.000 -15.707 5.131 1.00 46.91 361 ARG A C 1
ATOM 3048 O O . ARG A 1 361 ? 15.806 -15.539 4.905 1.00 46.91 361 ARG A O 1
ATOM 3055 N N . ASN A 1 362 ? 17.805 -16.300 4.250 1.00 45.00 362 ASN A N 1
ATOM 3056 C CA . ASN A 1 362 ? 17.366 -16.729 2.916 1.00 45.00 362 ASN A CA 1
ATOM 3057 C C . ASN A 1 362 ? 16.375 -17.908 2.938 1.00 45.00 362 ASN A C 1
ATOM 3059 O O . ASN A 1 362 ? 15.553 -18.020 2.032 1.00 45.00 362 ASN A O 1
ATOM 3063 N N . SER A 1 363 ? 16.432 -18.774 3.956 1.00 55.03 363 SER A N 1
ATOM 3064 C CA . SER A 1 363 ? 15.497 -19.895 4.117 1.00 55.03 363 SER A CA 1
ATOM 3065 C C . SER A 1 363 ? 14.116 -19.393 4.528 1.00 55.03 363 SER A C 1
ATOM 3067 O O . SER A 1 363 ? 13.118 -19.778 3.932 1.00 55.03 363 SER A O 1
ATOM 3069 N N . ILE A 1 364 ? 14.076 -18.464 5.487 1.00 55.91 364 ILE A N 1
ATOM 3070 C CA . ILE A 1 364 ? 12.839 -17.857 5.992 1.00 55.91 364 ILE A CA 1
ATOM 3071 C C . ILE A 1 364 ? 12.145 -17.068 4.876 1.00 55.91 364 ILE A C 1
ATOM 3073 O O . ILE A 1 364 ? 10.962 -17.261 4.636 1.00 55.91 364 ILE A O 1
ATOM 3077 N N . VAL A 1 365 ? 12.883 -16.243 4.124 1.00 54.09 365 VAL A N 1
ATOM 3078 C CA . VAL A 1 365 ? 12.317 -15.447 3.016 1.00 54.09 365 VAL A CA 1
ATOM 3079 C C . VAL A 1 365 ? 11.704 -16.329 1.922 1.00 54.09 365 VAL A C 1
ATOM 3081 O O . VAL A 1 365 ? 10.633 -16.009 1.409 1.00 54.09 365 VAL A O 1
ATOM 3084 N N . ARG A 1 366 ? 12.341 -17.456 1.573 1.00 57.41 366 ARG A N 1
ATOM 3085 C CA . ARG A 1 366 ? 11.784 -18.409 0.597 1.00 57.41 366 ARG A CA 1
ATOM 3086 C C . ARG A 1 366 ? 10.512 -19.081 1.107 1.00 57.41 366 ARG A C 1
ATOM 3088 O O . ARG A 1 366 ? 9.573 -19.215 0.330 1.00 57.41 366 ARG A O 1
ATOM 3095 N N . SER A 1 367 ? 10.476 -19.489 2.374 1.00 58.72 367 SER A N 1
ATOM 3096 C CA . SER A 1 367 ? 9.295 -20.119 2.974 1.00 58.72 367 SER A CA 1
ATOM 3097 C C . SER A 1 367 ? 8.137 -19.127 3.141 1.00 58.72 367 SER A C 1
ATOM 3099 O O . SER A 1 367 ? 7.001 -19.460 2.820 1.00 58.72 367 SER A O 1
ATOM 3101 N N . LEU A 1 368 ? 8.422 -17.875 3.514 1.00 56.94 368 LEU A N 1
ATOM 3102 C CA . LEU A 1 368 ? 7.431 -16.797 3.605 1.00 56.94 368 LEU A CA 1
ATOM 3103 C C . LEU A 1 368 ? 6.801 -16.460 2.249 1.00 56.94 368 LEU A C 1
ATOM 3105 O O . LEU A 1 368 ? 5.578 -16.413 2.154 1.00 56.94 368 LEU A O 1
ATOM 3109 N N . ASN A 1 369 ? 7.612 -16.324 1.192 1.00 55.00 369 ASN A N 1
ATOM 3110 C CA . ASN A 1 369 ? 7.123 -16.089 -0.174 1.00 55.00 369 ASN A CA 1
ATOM 3111 C C . ASN A 1 369 ? 6.188 -17.194 -0.697 1.00 55.00 369 ASN A C 1
ATOM 3113 O O . ASN A 1 369 ? 5.418 -16.944 -1.619 1.00 55.00 369 ASN A O 1
ATOM 3117 N N . ARG A 1 370 ? 6.265 -18.414 -0.148 1.00 56.75 370 ARG A N 1
ATOM 3118 C CA . ARG A 1 370 ? 5.394 -19.543 -0.524 1.00 56.75 370 ARG A CA 1
ATOM 3119 C C . ARG A 1 370 ? 4.044 -19.536 0.197 1.00 56.75 370 ARG A C 1
ATOM 3121 O O . ARG A 1 370 ? 3.110 -20.159 -0.295 1.00 56.75 370 ARG A O 1
ATOM 3128 N N . ILE A 1 371 ? 3.949 -18.873 1.349 1.00 53.94 371 ILE A N 1
ATOM 3129 C CA . ILE A 1 371 ? 2.724 -18.789 2.165 1.00 53.94 371 ILE A CA 1
ATOM 3130 C C . ILE A 1 371 ? 1.920 -17.553 1.812 1.00 53.94 371 ILE A C 1
ATOM 3132 O O . ILE A 1 371 ? 0.704 -17.618 1.677 1.00 53.94 371 ILE A O 1
ATOM 3136 N N . MET A 1 372 ? 2.619 -16.439 1.658 1.00 53.69 372 MET A N 1
ATOM 3137 C CA . MET A 1 372 ? 2.051 -15.173 1.265 1.00 53.69 372 MET A CA 1
ATOM 3138 C C . MET A 1 372 ? 2.983 -14.574 0.216 1.00 53.69 372 MET A C 1
ATOM 3140 O O . MET A 1 372 ? 4.147 -14.308 0.535 1.00 53.69 372 MET A O 1
ATOM 3144 N N . PRO A 1 373 ? 2.525 -14.348 -1.025 1.00 53.72 373 PRO A N 1
ATOM 3145 C CA . PRO A 1 373 ? 3.339 -13.643 -1.997 1.00 53.72 373 PRO A CA 1
ATOM 3146 C C . PRO A 1 373 ? 3.590 -12.247 -1.426 1.00 53.72 373 PRO A C 1
ATOM 3148 O O . PRO A 1 373 ? 2.679 -11.423 -1.380 1.00 53.72 373 PRO A O 1
ATOM 3151 N N . LEU A 1 374 ? 4.813 -11.957 -0.968 1.00 47.84 374 LEU A N 1
ATOM 3152 C CA . LEU A 1 374 ? 5.153 -10.673 -0.332 1.00 47.84 374 LEU A CA 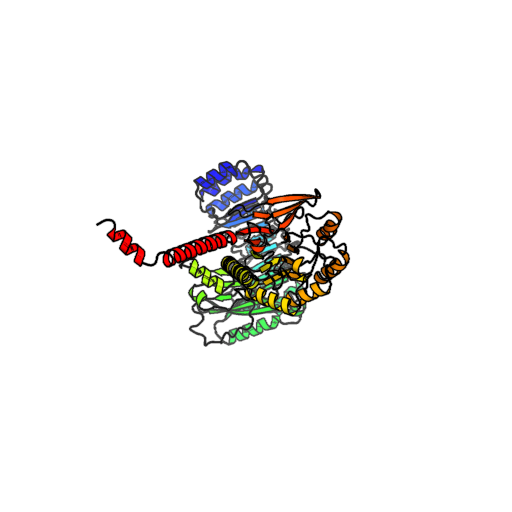1
ATOM 3153 C C . LEU A 1 374 ? 4.853 -9.460 -1.246 1.00 47.84 374 LEU A C 1
ATOM 3155 O O . LEU A 1 374 ? 4.767 -8.336 -0.762 1.00 47.84 374 LEU A O 1
ATOM 3159 N N . LYS A 1 375 ? 4.616 -9.707 -2.544 1.00 47.28 375 LYS A N 1
ATOM 3160 C CA . LYS A 1 375 ? 4.067 -8.779 -3.546 1.00 47.28 375 LYS A CA 1
ATOM 3161 C C . LYS A 1 375 ? 2.698 -8.176 -3.185 1.00 47.28 375 LYS A C 1
ATOM 3163 O O . LYS A 1 375 ? 2.425 -7.057 -3.591 1.00 47.28 375 LYS A O 1
ATOM 3168 N N . GLN A 1 376 ? 1.834 -8.877 -2.441 1.00 43.34 376 GLN A N 1
ATOM 3169 C CA . GLN A 1 376 ? 0.504 -8.364 -2.054 1.00 43.34 376 GLN A CA 1
ATOM 3170 C C . GLN A 1 376 ? 0.545 -7.398 -0.855 1.00 43.34 376 GLN A C 1
ATOM 3172 O O . GLN A 1 376 ? -0.393 -6.635 -0.649 1.00 43.34 376 GLN A O 1
ATOM 3177 N N . LEU A 1 377 ? 1.628 -7.411 -0.068 1.00 43.03 377 LEU A N 1
ATOM 3178 C CA . LEU A 1 377 ? 1.858 -6.489 1.056 1.00 43.03 377 LEU A CA 1
ATOM 3179 C C . LEU A 1 377 ? 2.647 -5.240 0.663 1.00 43.03 377 LEU A C 1
ATOM 3181 O O . LEU A 1 377 ? 2.731 -4.295 1.448 1.00 43.03 377 LEU A O 1
ATOM 3185 N N . SER A 1 378 ? 3.281 -5.245 -0.511 1.00 51.19 378 SER A N 1
ATOM 3186 C CA . SER A 1 378 ? 4.036 -4.095 -0.984 1.00 51.19 378 SER A CA 1
ATOM 3187 C C . SER A 1 378 ? 3.096 -3.084 -1.629 1.00 51.19 378 SER A C 1
ATOM 3189 O O . SER A 1 378 ? 2.505 -3.357 -2.667 1.00 51.19 378 SER A O 1
ATOM 3191 N N . THR A 1 379 ? 3.052 -1.873 -1.075 1.00 62.28 379 THR A N 1
ATOM 3192 C CA . THR A 1 379 ? 2.500 -0.680 -1.748 1.00 62.28 379 THR A CA 1
ATOM 3193 C C . THR A 1 379 ? 3.372 -0.223 -2.922 1.00 62.28 379 THR A C 1
ATOM 3195 O O . THR A 1 379 ? 3.043 0.750 -3.594 1.00 62.28 379 THR A O 1
ATOM 3198 N N . VAL A 1 380 ? 4.494 -0.920 -3.151 1.00 81.25 380 VAL A N 1
ATOM 3199 C CA . VAL A 1 380 ? 5.476 -0.647 -4.195 1.00 81.25 380 VAL A CA 1
ATOM 3200 C C . VAL A 1 380 ? 5.238 -1.561 -5.392 1.00 81.25 380 VAL A C 1
ATOM 3202 O O . VAL A 1 380 ? 5.479 -2.764 -5.311 1.00 81.25 380 VAL A O 1
ATOM 3205 N N . GLU A 1 381 ? 4.822 -0.980 -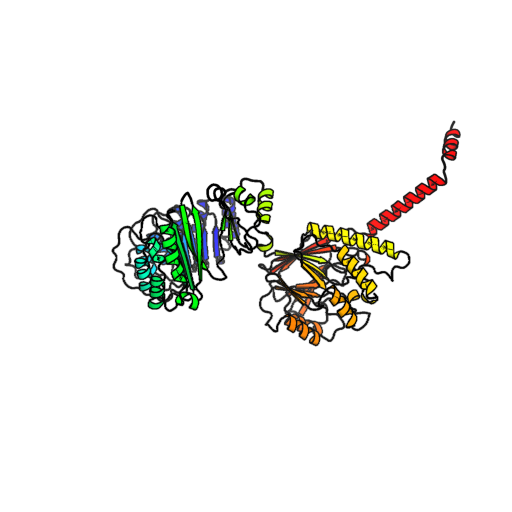6.510 1.00 87.62 381 GLU A N 1
ATOM 3206 C CA . GLU A 1 381 ? 4.651 -1.660 -7.792 1.00 87.62 381 GLU A CA 1
ATOM 3207 C C . GLU A 1 381 ? 5.894 -1.466 -8.673 1.00 87.62 381 GLU A C 1
ATOM 3209 O O . GLU A 1 381 ? 6.429 -0.358 -8.777 1.00 87.62 381 GLU A O 1
ATOM 3214 N N . LYS A 1 382 ? 6.387 -2.543 -9.298 1.00 91.50 382 LYS A N 1
ATOM 3215 C CA . LYS A 1 382 ? 7.580 -2.518 -10.154 1.00 91.50 382 LYS A CA 1
ATOM 3216 C C . LYS A 1 382 ? 7.183 -2.543 -11.622 1.00 91.50 382 LYS A C 1
ATOM 3218 O O . LYS A 1 382 ? 6.661 -3.543 -12.112 1.00 91.50 382 LYS A O 1
ATOM 3223 N N . LEU A 1 383 ? 7.512 -1.490 -12.350 1.00 94.62 383 LEU A N 1
ATOM 3224 C CA . LEU A 1 383 ? 7.261 -1.391 -13.781 1.00 94.62 383 LEU A CA 1
ATOM 3225 C C . LEU A 1 383 ? 8.571 -1.496 -14.558 1.00 94.62 383 LEU A C 1
ATOM 3227 O O . LEU A 1 383 ? 9.574 -0.882 -14.187 1.00 94.62 383 LEU A O 1
ATOM 3231 N N . LEU A 1 384 ? 8.538 -2.239 -15.660 1.00 96.62 384 LEU A N 1
ATOM 3232 C CA . LEU A 1 384 ? 9.569 -2.217 -16.689 1.00 96.62 384 LEU A CA 1
ATOM 3233 C C . LEU A 1 384 ? 9.027 -1.451 -17.898 1.00 96.62 384 LEU A C 1
ATOM 3235 O O . LEU A 1 384 ? 8.038 -1.859 -18.503 1.00 96.62 384 LEU A O 1
ATOM 3239 N N . LEU A 1 385 ? 9.660 -0.331 -18.232 1.00 97.62 385 LEU A N 1
ATOM 3240 C CA . LEU A 1 385 ? 9.269 0.515 -19.354 1.00 97.62 385 LEU A CA 1
ATOM 3241 C C . LEU A 1 385 ? 10.146 0.198 -20.565 1.00 97.62 385 LEU A C 1
ATOM 3243 O O . LEU A 1 385 ? 11.378 0.210 -20.467 1.00 97.62 385 LEU A O 1
ATOM 3247 N N . VAL A 1 386 ? 9.495 -0.055 -21.696 1.00 97.56 386 VAL A N 1
ATOM 3248 C CA . VAL A 1 386 ? 10.103 -0.401 -22.980 1.00 97.56 386 VAL A CA 1
ATOM 3249 C C . VAL A 1 386 ? 9.611 0.610 -24.011 1.00 97.56 386 VAL A C 1
ATOM 3251 O O . VAL A 1 386 ? 8.407 0.750 -24.192 1.00 97.56 386 VAL A O 1
ATOM 3254 N N . ALA A 1 387 ? 10.510 1.330 -24.676 1.00 97.00 387 ALA A N 1
ATOM 3255 C CA . ALA A 1 387 ? 10.141 2.290 -25.717 1.00 97.00 387 ALA A CA 1
ATOM 3256 C C . ALA A 1 387 ? 10.889 2.006 -27.019 1.00 97.00 387 ALA A C 1
ATOM 3258 O O . ALA A 1 387 ? 12.024 1.510 -26.990 1.00 97.00 387 ALA A O 1
ATOM 3259 N N . ASP A 1 388 ? 10.216 2.306 -28.129 1.00 97.00 388 ASP A N 1
ATOM 3260 C CA . ASP A 1 388 ? 10.709 2.261 -29.505 1.00 97.00 388 ASP A CA 1
ATOM 3261 C C . ASP A 1 388 ? 11.552 1.003 -29.805 1.00 97.00 388 ASP A C 1
ATOM 3263 O O . ASP A 1 388 ? 12.732 1.117 -30.164 1.00 97.00 388 ASP A O 1
ATOM 3267 N N . PRO A 1 389 ? 11.030 -0.223 -29.582 1.00 96.31 389 PRO A N 1
ATOM 3268 C CA . PRO A 1 389 ? 11.760 -1.427 -29.962 1.00 96.31 389 PRO A CA 1
ATOM 3269 C C . PRO A 1 389 ? 11.976 -1.507 -31.478 1.00 96.31 389 PRO A C 1
ATOM 3271 O O . PRO A 1 389 ? 12.968 -2.114 -31.884 1.00 96.31 389 PRO A O 1
ATOM 3274 N N . GLN A 1 390 ? 11.098 -0.886 -32.281 1.00 94.81 390 GLN A N 1
ATOM 3275 C CA . GLN A 1 390 ? 11.193 -0.757 -33.736 1.00 94.81 390 GLN A CA 1
ATOM 3276 C C . GLN A 1 390 ? 11.702 -2.033 -34.409 1.00 94.81 390 GLN A C 1
ATOM 3278 O O . GLN A 1 390 ? 12.821 -2.115 -34.927 1.00 94.81 390 GLN A O 1
ATOM 3283 N N . LEU A 1 391 ? 10.883 -3.082 -34.339 1.00 96.31 391 LEU A N 1
ATOM 3284 C CA . LEU A 1 391 ? 11.171 -4.335 -35.018 1.00 96.31 391 LEU A CA 1
ATOM 3285 C C . LEU A 1 391 ? 11.271 -4.061 -36.518 1.00 96.31 391 LEU A C 1
ATOM 3287 O O . LEU A 1 391 ? 10.287 -3.708 -37.167 1.00 96.31 391 LEU A O 1
ATOM 3291 N N . ILE A 1 392 ? 12.475 -4.277 -37.040 1.00 95.44 392 ILE A N 1
ATOM 3292 C CA . ILE A 1 392 ? 12.810 -4.120 -38.452 1.00 95.44 392 ILE A CA 1
ATOM 3293 C C . ILE A 1 392 ? 11.872 -4.990 -39.298 1.00 95.44 392 ILE A C 1
ATOM 3295 O O . ILE A 1 392 ? 11.750 -6.202 -39.044 1.00 95.44 392 ILE A O 1
ATOM 3299 N N . GLY A 1 393 ? 11.245 -4.390 -40.308 1.00 92.50 393 GLY A N 1
ATOM 3300 C CA . GLY A 1 393 ? 10.337 -5.069 -41.225 1.00 92.50 393 GLY A CA 1
ATOM 3301 C C . GLY A 1 393 ? 11.031 -5.758 -42.409 1.00 92.50 393 GLY A C 1
ATOM 3302 O O . GLY A 1 393 ? 12.251 -5.954 -42.442 1.00 92.50 393 GLY A O 1
ATOM 3303 N N . GLU A 1 394 ? 10.230 -6.270 -43.337 1.00 93.44 394 GLU A N 1
ATOM 3304 C CA . GLU A 1 394 ? 10.643 -7.134 -44.440 1.00 93.44 394 GLU A CA 1
ATOM 3305 C C . GLU A 1 394 ? 11.017 -6.372 -45.720 1.00 93.44 394 GLU A C 1
ATOM 3307 O O . GLU A 1 394 ? 11.719 -6.956 -46.551 1.00 93.44 394 GLU A O 1
ATOM 3312 N N . LYS A 1 395 ? 10.624 -5.099 -45.862 1.00 88.56 395 LYS A N 1
ATOM 3313 C CA . LYS A 1 395 ? 10.686 -4.338 -47.120 1.00 88.56 395 LYS A CA 1
ATOM 3314 C C . LYS A 1 395 ? 11.929 -3.462 -47.246 1.00 88.56 395 LYS A C 1
ATOM 3316 O O . LYS A 1 395 ? 12.601 -3.515 -48.278 1.00 88.56 395 LYS A O 1
ATOM 3321 N N . ASP A 1 396 ? 12.275 -2.710 -46.208 1.00 86.44 396 ASP A N 1
ATOM 3322 C CA . ASP A 1 396 ? 13.107 -1.510 -46.362 1.00 86.44 396 ASP A CA 1
ATOM 3323 C C . ASP A 1 396 ? 14.623 -1.779 -46.229 1.00 86.44 396 ASP A C 1
ATOM 3325 O O . ASP A 1 396 ? 15.453 -0.980 -46.658 1.00 86.44 396 ASP A O 1
ATOM 3329 N N . GLU A 1 397 ? 15.027 -2.954 -45.731 1.00 85.12 397 GLU A N 1
ATOM 3330 C CA . GLU A 1 397 ? 16.444 -3.302 -45.487 1.00 85.12 397 GLU A CA 1
ATOM 3331 C C . GLU A 1 397 ? 17.192 -3.934 -46.683 1.00 85.12 397 GLU A C 1
ATOM 3333 O O . GLU A 1 397 ? 18.380 -4.275 -46.585 1.00 85.12 397 GLU A O 1
ATOM 3338 N N . GLY A 1 398 ? 16.518 -4.147 -47.815 1.00 82.50 398 GLY A N 1
ATOM 3339 C CA . GLY A 1 398 ? 17.131 -4.703 -49.026 1.00 82.50 398 GLY A CA 1
ATOM 3340 C C . GLY A 1 398 ? 17.855 -6.048 -48.813 1.00 82.50 398 GLY A C 1
ATOM 3341 O O . GLY A 1 398 ? 17.376 -6.939 -48.109 1.00 82.50 398 GLY A O 1
ATOM 3342 N N . PHE A 1 399 ? 19.030 -6.220 -49.438 1.00 83.94 399 PHE A N 1
ATOM 3343 C CA . PHE A 1 399 ? 19.740 -7.512 -49.516 1.00 83.94 399 PHE A CA 1
ATOM 3344 C C . PHE A 1 399 ? 20.167 -8.092 -48.153 1.00 83.94 399 PHE A C 1
ATOM 3346 O O . PHE A 1 399 ? 20.187 -9.310 -47.977 1.00 83.94 399 PHE A O 1
ATOM 3353 N N . PHE A 1 400 ? 20.495 -7.244 -47.173 1.00 86.38 400 PHE A N 1
ATOM 3354 C CA . PHE A 1 400 ? 20.974 -7.690 -45.857 1.00 86.38 400 PHE A CA 1
ATOM 3355 C C . PHE A 1 400 ? 19.862 -7.841 -44.811 1.00 86.38 400 PHE A C 1
ATOM 3357 O O . PHE A 1 400 ? 20.151 -8.256 -43.684 1.00 86.38 400 PHE A O 1
ATOM 3364 N N . GLY A 1 401 ? 18.601 -7.592 -45.185 1.00 88.44 401 GLY A N 1
ATOM 3365 C CA . GLY A 1 401 ? 17.474 -7.515 -44.255 1.00 88.44 401 GLY A CA 1
ATOM 3366 C C . GLY A 1 401 ? 17.289 -8.736 -43.362 1.00 88.44 401 GLY A C 1
ATOM 3367 O O . GLY A 1 401 ? 16.996 -8.604 -42.180 1.00 88.44 401 GLY A O 1
ATOM 3368 N N . LEU A 1 402 ? 17.534 -9.950 -43.866 1.00 90.19 402 LEU A N 1
ATOM 3369 C CA . LEU A 1 402 ? 17.422 -11.155 -43.035 1.00 90.19 402 LEU A CA 1
ATOM 3370 C C . LEU A 1 402 ? 18.443 -11.170 -41.884 1.00 90.19 402 LEU A C 1
ATOM 3372 O O . LEU A 1 402 ? 18.131 -11.632 -40.786 1.00 90.19 402 LEU A O 1
ATOM 3376 N N . ILE A 1 403 ? 19.668 -10.703 -42.136 1.00 91.69 403 ILE A N 1
ATOM 3377 C CA . ILE A 1 403 ? 20.753 -10.712 -41.149 1.00 91.69 403 ILE A CA 1
ATOM 3378 C C . ILE A 1 403 ? 20.545 -9.584 -40.142 1.00 91.69 403 ILE A C 1
ATOM 3380 O O . ILE A 1 403 ? 20.669 -9.823 -38.940 1.00 91.69 403 ILE A O 1
ATOM 3384 N N . THR A 1 404 ? 20.201 -8.383 -40.614 1.00 92.12 404 THR A N 1
ATOM 3385 C CA . THR A 1 404 ? 19.960 -7.226 -39.743 1.00 92.12 404 THR A CA 1
ATOM 3386 C C . THR A 1 404 ? 18.756 -7.466 -38.835 1.00 92.12 404 THR A C 1
ATOM 3388 O O . THR A 1 404 ? 18.894 -7.299 -37.622 1.00 92.12 404 THR A O 1
ATOM 3391 N N . ARG A 1 405 ? 17.645 -8.002 -39.369 1.00 95.00 405 ARG A N 1
ATOM 3392 C CA . ARG A 1 405 ? 16.486 -8.451 -38.573 1.00 95.00 405 ARG A CA 1
ATOM 3393 C C . ARG A 1 405 ? 16.876 -9.461 -37.502 1.00 95.00 405 ARG A C 1
ATOM 3395 O O . ARG A 1 405 ? 16.611 -9.243 -36.327 1.00 95.00 405 ARG A O 1
ATOM 3402 N N . LYS A 1 406 ? 17.561 -10.549 -37.877 1.00 94.50 406 LYS A N 1
ATOM 3403 C CA . LYS A 1 406 ? 17.969 -11.587 -36.914 1.00 94.50 406 LYS A CA 1
ATOM 3404 C C . LYS A 1 406 ? 18.892 -11.050 -35.823 1.00 94.50 406 LYS A C 1
ATOM 3406 O O . LYS A 1 406 ? 18.813 -11.509 -34.683 1.00 94.50 406 LYS A O 1
ATOM 3411 N N . ASP A 1 407 ? 19.787 -10.118 -36.150 1.00 95.25 407 ASP A N 1
ATOM 3412 C CA . ASP A 1 407 ? 20.663 -9.523 -35.145 1.00 95.25 407 ASP A CA 1
ATOM 3413 C C . ASP A 1 407 ? 19.904 -8.603 -34.187 1.00 95.25 407 ASP A C 1
ATOM 3415 O O . ASP A 1 407 ? 20.117 -8.692 -32.976 1.00 95.25 407 ASP A O 1
ATOM 3419 N N . ALA A 1 408 ? 19.019 -7.757 -34.722 1.00 95.50 408 ALA A N 1
ATOM 3420 C CA . ALA A 1 408 ? 18.163 -6.866 -33.946 1.00 95.50 408 ALA A CA 1
ATOM 3421 C C . ALA A 1 408 ? 17.226 -7.646 -33.015 1.00 95.50 408 ALA A C 1
ATOM 3423 O O . ALA A 1 408 ? 17.260 -7.421 -31.806 1.00 95.50 408 ALA A O 1
ATOM 3424 N N . ASP A 1 409 ? 16.506 -8.639 -33.538 1.00 97.00 409 ASP A N 1
ATOM 3425 C CA . ASP A 1 409 ? 15.594 -9.490 -32.766 1.00 97.00 409 ASP A CA 1
ATOM 3426 C C . ASP A 1 409 ? 16.330 -10.207 -31.633 1.00 97.00 409 ASP A C 1
ATOM 3428 O O . ASP A 1 409 ? 15.902 -10.188 -30.481 1.00 97.00 409 ASP A O 1
ATOM 3432 N N . ARG A 1 410 ? 17.501 -10.790 -31.928 1.00 96.31 410 ARG A N 1
ATOM 3433 C CA . ARG A 1 410 ? 18.329 -11.459 -30.915 1.00 96.31 410 ARG A CA 1
ATOM 3434 C C . ARG A 1 410 ? 18.832 -10.484 -29.854 1.00 96.31 410 ARG A C 1
ATOM 3436 O O . ARG A 1 410 ? 18.939 -10.855 -28.685 1.00 96.31 410 ARG A O 1
ATOM 3443 N N . TYR A 1 411 ? 19.206 -9.271 -30.253 1.00 96.50 411 TYR A N 1
ATOM 3444 C CA . TYR A 1 411 ? 19.661 -8.241 -29.326 1.00 96.50 411 TYR A CA 1
ATOM 3445 C C . TYR A 1 411 ? 18.534 -7.812 -28.380 1.00 96.50 411 TYR A C 1
ATOM 3447 O O . TYR A 1 411 ? 18.738 -7.805 -27.162 1.00 96.50 411 TYR A O 1
ATOM 3455 N N . LEU A 1 412 ? 17.350 -7.516 -28.921 1.00 97.62 412 LEU A N 1
ATOM 3456 C CA . LEU A 1 412 ? 16.164 -7.169 -28.141 1.00 97.62 412 LEU A CA 1
ATOM 3457 C C . LEU A 1 412 ? 15.784 -8.318 -27.206 1.00 97.62 412 LEU A C 1
ATOM 3459 O O . LEU A 1 412 ? 15.757 -8.110 -25.998 1.00 97.62 412 LEU A O 1
ATOM 3463 N N . ALA A 1 413 ? 15.646 -9.544 -27.718 1.00 97.19 413 ALA A N 1
ATOM 3464 C CA . ALA A 1 413 ? 15.268 -10.711 -26.919 1.00 97.19 413 ALA A CA 1
ATOM 3465 C C . ALA A 1 413 ? 16.238 -10.948 -25.756 1.00 97.19 413 ALA A C 1
ATOM 3467 O O . ALA A 1 413 ? 15.827 -11.159 -24.617 1.00 97.19 413 ALA A O 1
ATOM 3468 N N . LYS A 1 414 ? 17.551 -10.857 -26.010 1.00 95.75 414 LYS A N 1
ATOM 3469 C CA . LYS A 1 414 ? 18.562 -11.087 -24.973 1.00 95.75 414 LYS A CA 1
ATOM 3470 C C . LYS A 1 414 ? 18.581 -9.980 -23.924 1.00 95.75 414 LYS A C 1
ATOM 3472 O O . LYS A 1 414 ? 18.675 -10.274 -22.736 1.00 95.75 414 LYS A O 1
ATOM 3477 N N . THR A 1 415 ? 18.533 -8.718 -24.345 1.00 96.00 415 THR A N 1
ATOM 3478 C CA . THR A 1 415 ? 18.583 -7.587 -23.407 1.00 96.00 415 THR A CA 1
ATOM 3479 C C . THR A 1 415 ? 17.289 -7.454 -22.613 1.00 96.00 415 THR A C 1
ATOM 3481 O O . THR A 1 415 ? 17.348 -7.206 -21.411 1.00 96.00 415 THR A O 1
ATOM 3484 N N . PHE A 1 416 ? 16.141 -7.685 -23.251 1.00 96.94 416 PHE A N 1
ATOM 3485 C CA . PHE A 1 416 ? 14.842 -7.708 -22.597 1.00 96.94 416 PHE A CA 1
ATOM 3486 C C . PHE A 1 416 ? 14.736 -8.869 -21.616 1.00 96.94 416 PHE A C 1
ATOM 3488 O O . PHE A 1 416 ? 14.398 -8.630 -20.465 1.00 96.94 416 PHE A O 1
ATOM 3495 N N . SER A 1 417 ? 15.086 -10.097 -22.019 1.00 94.94 417 SER A N 1
ATOM 3496 C CA . SER A 1 417 ? 15.068 -11.256 -21.117 1.00 94.94 417 SER A CA 1
ATOM 3497 C C . SER A 1 417 ? 15.935 -11.003 -19.883 1.00 94.94 417 SER A C 1
ATOM 3499 O O . SER A 1 417 ? 15.471 -11.196 -18.767 1.00 94.94 417 SER A O 1
ATOM 3501 N N . GLN A 1 418 ? 17.145 -10.457 -20.049 1.00 94.31 418 GLN A N 1
ATOM 3502 C CA . GLN A 1 418 ? 17.994 -10.094 -18.911 1.00 94.31 418 GLN A CA 1
ATOM 3503 C C . GLN A 1 418 ? 17.368 -9.015 -18.017 1.00 94.31 418 GLN A C 1
ATOM 3505 O O . GLN A 1 418 ? 17.429 -9.129 -16.793 1.00 94.31 418 GLN A O 1
ATOM 3510 N N . ALA A 1 419 ? 16.768 -7.975 -18.603 1.00 93.56 419 ALA A N 1
ATOM 3511 C CA . ALA A 1 419 ? 16.089 -6.929 -17.845 1.00 93.56 419 ALA A CA 1
ATOM 3512 C C . ALA A 1 419 ? 14.863 -7.481 -17.098 1.00 93.56 419 ALA A C 1
ATOM 3514 O O . ALA A 1 419 ? 14.715 -7.234 -15.903 1.00 93.56 419 ALA A O 1
ATOM 3515 N N . ASN A 1 420 ? 14.022 -8.272 -17.764 1.00 93.00 420 ASN A N 1
ATOM 3516 C CA . ASN A 1 420 ? 12.832 -8.893 -17.191 1.00 93.00 420 ASN A CA 1
ATOM 3517 C C . ASN A 1 420 ? 13.206 -9.854 -16.051 1.00 93.00 420 ASN A C 1
ATOM 3519 O O . ASN A 1 420 ? 12.653 -9.744 -14.958 1.00 93.00 420 ASN A O 1
ATOM 3523 N N . GLN A 1 421 ? 14.217 -10.703 -16.259 1.00 90.44 421 GLN A N 1
ATOM 3524 C CA . GLN A 1 421 ? 14.729 -11.639 -15.256 1.00 90.44 421 GLN A CA 1
ATOM 3525 C C . GLN A 1 421 ? 15.304 -10.924 -14.030 1.00 90.44 421 GLN A C 1
ATOM 3527 O O . GLN A 1 421 ? 15.098 -11.351 -12.893 1.00 90.44 421 GLN A O 1
ATOM 3532 N N . TYR A 1 422 ? 16.042 -9.833 -14.252 1.00 89.56 422 TYR A N 1
ATOM 3533 C CA . TYR A 1 422 ? 16.656 -9.055 -13.180 1.00 89.56 422 TYR A CA 1
ATOM 3534 C C . TYR A 1 422 ? 15.615 -8.290 -12.355 1.00 89.56 422 TYR A C 1
ATOM 3536 O O . TYR A 1 422 ? 15.679 -8.266 -11.127 1.00 89.56 422 TYR A O 1
ATOM 3544 N N . VAL A 1 423 ? 14.653 -7.654 -13.026 1.00 90.06 423 VAL A N 1
ATOM 3545 C CA . VAL A 1 423 ? 13.679 -6.750 -12.395 1.00 90.06 423 VAL A CA 1
ATOM 3546 C C . VAL A 1 423 ? 12.503 -7.515 -11.797 1.00 90.06 423 VAL A C 1
ATOM 3548 O O . VAL A 1 423 ? 11.983 -7.128 -10.744 1.00 90.06 423 VAL A O 1
ATOM 3551 N N . GLN A 1 424 ? 12.078 -8.593 -12.458 1.00 91.00 424 GLN A N 1
ATOM 3552 C CA . GLN A 1 424 ? 10.847 -9.331 -12.174 1.00 91.00 424 GLN A CA 1
ATOM 3553 C C . GLN A 1 424 ? 9.648 -8.378 -12.005 1.00 91.00 424 GLN A C 1
ATOM 3555 O O . GLN A 1 424 ? 9.082 -8.295 -10.904 1.00 91.00 424 GLN A O 1
ATOM 3560 N N . PRO A 1 425 ? 9.321 -7.581 -13.042 1.00 91.69 425 PRO A N 1
ATOM 3561 C CA . PRO A 1 425 ? 8.315 -6.530 -12.965 1.00 91.69 425 PRO A CA 1
ATOM 3562 C C . PRO A 1 425 ? 6.902 -7.088 -12.756 1.00 91.69 425 PRO A C 1
ATOM 3564 O O . PRO A 1 425 ? 6.602 -8.230 -13.114 1.00 91.69 425 PRO A O 1
ATOM 3567 N N . ASP A 1 426 ? 6.044 -6.260 -12.165 1.00 89.00 426 ASP A N 1
ATOM 3568 C CA . ASP A 1 426 ? 4.591 -6.434 -12.085 1.00 89.00 426 ASP A CA 1
ATOM 3569 C C . ASP A 1 426 ? 3.926 -6.112 -13.423 1.00 89.00 426 ASP A C 1
ATOM 3571 O O . ASP A 1 426 ? 3.109 -6.896 -13.913 1.00 89.00 426 ASP A O 1
ATOM 3575 N N . TRP A 1 427 ? 4.348 -5.002 -14.039 1.00 92.12 427 TRP A N 1
ATOM 3576 C CA . TRP A 1 427 ? 3.919 -4.604 -15.375 1.00 92.12 427 TRP A CA 1
ATOM 3577 C C . TRP A 1 427 ? 5.079 -4.346 -16.316 1.00 92.12 427 TRP A C 1
ATOM 3579 O O . TRP A 1 427 ? 6.108 -3.784 -15.937 1.00 92.12 427 TRP A O 1
ATOM 3589 N N . ILE A 1 428 ? 4.841 -4.661 -17.582 1.00 95.75 428 ILE A N 1
ATOM 3590 C CA . ILE A 1 428 ? 5.693 -4.267 -18.696 1.00 95.75 428 ILE A CA 1
ATOM 3591 C C . ILE A 1 428 ? 4.902 -3.306 -19.578 1.00 95.75 428 ILE A C 1
ATOM 3593 O O . ILE A 1 428 ? 3.843 -3.660 -20.102 1.00 95.75 428 ILE A O 1
ATOM 3597 N N . LEU A 1 429 ? 5.398 -2.078 -19.709 1.00 97.31 429 LEU A N 1
ATOM 3598 C CA . LEU A 1 429 ? 4.739 -1.015 -20.462 1.00 97.31 429 LEU A CA 1
ATOM 3599 C C . LEU A 1 429 ? 5.531 -0.744 -21.742 1.00 97.31 429 LEU A C 1
ATOM 3601 O O . LEU A 1 429 ? 6.645 -0.226 -21.671 1.00 97.31 429 LEU A O 1
ATOM 3605 N N . PHE A 1 430 ? 4.954 -1.091 -22.892 1.00 97.69 430 PHE A N 1
ATOM 3606 C CA . PHE A 1 430 ? 5.495 -0.776 -24.212 1.00 97.69 430 PHE A CA 1
ATOM 3607 C C . PHE A 1 430 ? 4.926 0.557 -24.689 1.00 97.69 430 PHE A C 1
ATOM 3609 O O . PHE A 1 430 ? 3.711 0.706 -24.836 1.00 97.69 430 PHE A O 1
ATOM 3616 N N . LEU A 1 431 ? 5.809 1.526 -24.906 1.00 97.56 431 LEU A N 1
ATOM 3617 C CA . LEU A 1 431 ? 5.477 2.932 -25.115 1.00 97.56 431 LEU A CA 1
ATOM 3618 C C . LEU A 1 431 ? 5.508 3.342 -26.593 1.00 97.56 431 LEU A C 1
ATOM 3620 O O . LEU A 1 431 ? 5.975 4.433 -26.897 1.00 97.56 431 LEU A O 1
ATOM 3624 N N . GLY A 1 432 ? 4.982 2.495 -27.481 1.00 94.81 432 GLY A N 1
ATOM 3625 C CA . GLY A 1 432 ? 4.848 2.771 -28.915 1.00 94.81 432 GLY A CA 1
ATOM 3626 C C . GLY A 1 432 ? 6.079 2.447 -29.750 1.00 94.81 432 GLY A C 1
ATOM 3627 O O . GLY A 1 432 ? 7.112 2.028 -29.220 1.00 94.81 432 GLY A O 1
ATOM 3628 N N . ASP A 1 433 ? 5.904 2.614 -31.059 1.00 95.25 433 ASP A N 1
ATOM 3629 C CA . ASP A 1 433 ? 6.880 2.322 -32.106 1.00 95.25 433 ASP A CA 1
ATOM 3630 C C . ASP A 1 433 ? 7.381 0.885 -32.030 1.00 95.25 433 ASP A C 1
ATOM 3632 O O . ASP A 1 433 ? 8.573 0.577 -31.906 1.00 95.25 433 ASP A O 1
ATOM 3636 N N . ILE A 1 434 ? 6.405 -0.024 -32.054 1.00 96.56 434 ILE A N 1
ATOM 3637 C CA . ILE A 1 434 ? 6.657 -1.455 -31.962 1.00 96.56 434 ILE A CA 1
ATOM 3638 C C . ILE A 1 434 ? 7.317 -1.954 -33.244 1.00 96.56 434 ILE A C 1
ATOM 3640 O O . ILE A 1 434 ? 8.277 -2.728 -33.180 1.00 96.56 434 ILE A O 1
ATOM 3644 N N . PHE A 1 435 ? 6.825 -1.492 -34.393 1.00 95.31 435 PHE A N 1
ATOM 3645 C CA . PHE A 1 435 ? 7.283 -1.899 -35.716 1.00 95.31 435 PHE A CA 1
ATOM 3646 C C . PHE A 1 435 ? 7.833 -0.712 -36.504 1.00 95.31 435 PHE A C 1
ATOM 3648 O O . PHE A 1 435 ? 7.242 0.358 -36.495 1.00 95.31 435 PHE A O 1
ATOM 3655 N N . ASP A 1 436 ? 8.923 -0.939 -37.232 1.00 92.12 436 ASP A N 1
ATOM 3656 C CA . ASP A 1 436 ? 9.503 0.035 -38.172 1.00 92.12 436 ASP A CA 1
ATOM 3657 C C . ASP A 1 436 ? 8.595 0.220 -39.410 1.00 92.12 436 ASP A C 1
ATOM 3659 O O . ASP A 1 436 ? 8.278 1.322 -39.838 1.00 92.12 436 ASP A O 1
ATOM 3663 N N . GLU A 1 437 ? 8.043 -0.887 -39.919 1.00 92.06 437 GLU A N 1
ATOM 3664 C CA . GLU A 1 437 ? 7.181 -0.912 -41.112 1.00 92.06 437 GLU A CA 1
ATOM 3665 C C . GLU A 1 437 ? 5.688 -1.102 -40.773 1.00 92.06 437 GLU A C 1
ATOM 3667 O O . GLU A 1 437 ? 4.917 -1.655 -41.564 1.00 92.06 437 GLU A O 1
ATOM 3672 N N . GLY A 1 438 ? 5.247 -0.695 -39.578 1.00 90.88 438 GLY A N 1
ATOM 3673 C CA . GLY A 1 438 ? 3.877 -0.940 -39.105 1.00 90.88 438 GLY A CA 1
ATOM 3674 C C . GLY A 1 438 ? 2.791 -0.332 -40.003 1.00 90.88 438 GLY A C 1
ATOM 3675 O O . GLY A 1 438 ? 1.717 -0.922 -40.153 1.00 90.88 438 GLY A O 1
ATOM 3676 N N . LEU A 1 439 ? 3.084 0.797 -40.657 1.00 90.69 439 LEU A N 1
ATOM 3677 C CA . LEU A 1 439 ? 2.166 1.503 -41.561 1.00 90.69 439 LEU A CA 1
ATOM 3678 C C . LEU A 1 439 ? 2.036 0.836 -42.929 1.00 90.69 439 LEU A C 1
ATOM 3680 O O . LEU A 1 439 ? 0.929 0.693 -43.448 1.00 90.69 439 LEU A O 1
ATOM 3684 N N . SER A 1 440 ? 3.164 0.430 -43.511 1.00 90.00 440 SER A N 1
ATOM 3685 C CA . SER A 1 440 ? 3.244 -0.097 -44.876 1.00 90.00 440 SER A CA 1
ATOM 3686 C C . SER A 1 440 ? 3.046 -1.614 -44.947 1.00 90.00 440 SER A C 1
ATOM 3688 O O . SER A 1 440 ? 2.894 -2.159 -46.044 1.00 90.00 440 SER A O 1
ATOM 3690 N N . ALA A 1 441 ? 3.034 -2.313 -43.807 1.00 91.81 441 ALA A N 1
ATOM 3691 C CA . ALA A 1 441 ? 2.785 -3.747 -43.729 1.00 91.81 441 ALA A CA 1
ATOM 3692 C C . ALA A 1 441 ? 1.401 -4.130 -44.286 1.00 91.81 441 ALA A C 1
ATOM 3694 O O . ALA A 1 441 ? 0.384 -3.500 -43.985 1.00 91.81 441 ALA A O 1
ATOM 3695 N N . SER A 1 442 ? 1.359 -5.213 -45.059 1.00 93.12 442 SER A N 1
ATOM 3696 C CA . SER A 1 442 ? 0.148 -6.000 -45.311 1.00 93.12 442 SER A CA 1
ATOM 3697 C C . SER A 1 442 ? -0.287 -6.735 -44.039 1.00 93.12 442 SER A C 1
ATOM 3699 O O . SER A 1 442 ? 0.483 -6.845 -43.084 1.00 93.12 442 SER A O 1
ATOM 3701 N N . ASP A 1 443 ? -1.507 -7.269 -44.007 1.00 92.62 443 ASP A N 1
ATOM 3702 C CA . ASP A 1 443 ? -2.008 -7.980 -42.821 1.00 92.62 443 ASP A CA 1
ATOM 3703 C C . ASP A 1 443 ? -1.186 -9.241 -42.497 1.00 92.62 443 ASP A C 1
ATOM 3705 O O . ASP A 1 443 ? -0.914 -9.518 -41.327 1.00 92.62 443 ASP A O 1
ATOM 3709 N N . ASP A 1 444 ? -0.697 -9.951 -43.520 1.00 95.38 444 ASP A N 1
ATOM 3710 C CA . ASP A 1 444 ? 0.181 -11.112 -43.343 1.00 95.38 444 ASP A CA 1
ATOM 3711 C C . ASP A 1 444 ? 1.560 -10.723 -42.790 1.00 95.38 444 ASP A C 1
ATOM 3713 O O . ASP A 1 444 ? 2.114 -11.430 -41.944 1.00 95.38 444 ASP A O 1
ATOM 3717 N N . GLU A 1 445 ? 2.129 -9.609 -43.260 1.00 95.75 445 GLU A N 1
ATOM 3718 C CA . GLU A 1 445 ? 3.385 -9.056 -42.732 1.00 95.75 445 GLU A CA 1
ATOM 3719 C C . GLU A 1 445 ? 3.205 -8.609 -41.283 1.00 95.75 445 GLU A C 1
ATOM 3721 O O . GLU A 1 445 ? 3.976 -9.015 -40.416 1.00 95.75 445 GLU A O 1
ATOM 3726 N N . PHE A 1 446 ? 2.138 -7.863 -40.989 1.00 95.31 446 PHE A N 1
ATOM 3727 C CA . PHE A 1 446 ? 1.834 -7.397 -39.639 1.00 95.31 446 PHE A CA 1
ATOM 3728 C C . PHE A 1 446 ? 1.666 -8.570 -38.669 1.00 95.31 446 PHE A C 1
ATOM 3730 O O . PHE A 1 446 ? 2.202 -8.537 -37.562 1.00 95.31 446 PHE A O 1
ATOM 3737 N N . LYS A 1 447 ? 0.994 -9.651 -39.094 1.00 96.44 447 LYS A N 1
ATOM 3738 C CA . LYS A 1 447 ? 0.903 -10.878 -38.299 1.00 96.44 447 LYS A CA 1
ATOM 3739 C C . LYS A 1 447 ? 2.288 -11.464 -38.010 1.00 96.44 447 LYS A C 1
ATOM 3741 O O . LYS A 1 447 ? 2.566 -11.803 -36.864 1.00 96.44 447 LYS A O 1
ATOM 3746 N N . ARG A 1 448 ? 3.168 -11.573 -39.011 1.00 96.75 448 ARG A N 1
ATOM 3747 C CA . ARG A 1 448 ? 4.540 -12.073 -38.798 1.00 96.75 448 ARG A CA 1
ATOM 3748 C C . ARG A 1 448 ? 5.344 -11.163 -37.873 1.00 96.75 448 ARG A C 1
ATOM 3750 O O . ARG A 1 448 ? 6.134 -11.659 -37.071 1.00 96.75 448 ARG A O 1
ATOM 3757 N N . TYR A 1 449 ? 5.150 -9.850 -37.959 1.00 96.31 449 TYR A N 1
ATOM 3758 C CA . TYR A 1 449 ? 5.807 -8.890 -37.073 1.00 96.31 449 TYR A CA 1
ATOM 3759 C C . TYR A 1 449 ? 5.304 -9.046 -35.636 1.00 96.31 449 TYR A C 1
ATOM 3761 O O . TYR A 1 449 ? 6.108 -9.065 -34.707 1.00 96.31 449 TYR A O 1
ATOM 3769 N N . PHE A 1 450 ? 4.000 -9.258 -35.453 1.00 96.31 450 PHE A N 1
ATOM 3770 C CA . PHE A 1 450 ? 3.410 -9.571 -34.156 1.00 96.31 450 PHE A CA 1
ATOM 3771 C C . PHE A 1 450 ? 3.920 -10.898 -33.579 1.00 96.31 450 PHE A C 1
ATOM 3773 O O . PHE A 1 450 ? 4.341 -10.932 -32.427 1.00 96.31 450 PHE A O 1
ATOM 3780 N N . ASP A 1 451 ? 3.955 -11.972 -34.374 1.00 96.25 451 ASP A N 1
ATOM 3781 C CA . ASP A 1 451 ? 4.482 -13.269 -33.930 1.00 96.25 451 ASP A CA 1
ATOM 3782 C C . ASP A 1 451 ? 5.959 -13.130 -33.488 1.00 96.25 451 ASP A C 1
ATOM 3784 O O . ASP A 1 451 ? 6.388 -13.722 -32.496 1.00 96.25 451 ASP A O 1
ATOM 3788 N N . ARG A 1 452 ? 6.745 -12.289 -34.184 1.00 96.44 452 ARG A N 1
ATOM 3789 C CA . ARG A 1 452 ? 8.115 -11.932 -33.773 1.00 96.44 452 ARG A CA 1
ATOM 3790 C C . ARG A 1 452 ? 8.131 -11.152 -32.464 1.00 96.44 452 ARG A C 1
ATOM 3792 O O . ARG A 1 452 ? 8.904 -11.518 -31.581 1.00 96.44 452 ARG A O 1
ATOM 3799 N N . PHE A 1 453 ? 7.297 -10.125 -32.318 1.00 96.75 453 PHE A N 1
ATOM 3800 C CA . PHE A 1 453 ? 7.161 -9.361 -31.077 1.00 96.75 453 PHE A CA 1
ATOM 3801 C C . PHE A 1 453 ? 6.884 -10.282 -29.881 1.00 96.75 453 PHE A C 1
ATOM 3803 O O . PHE A 1 453 ? 7.635 -10.249 -28.908 1.00 96.75 453 PHE A O 1
ATOM 3810 N N . ASP A 1 454 ? 5.888 -11.162 -29.992 1.00 93.38 454 ASP A N 1
ATOM 3811 C CA . ASP A 1 454 ? 5.522 -12.121 -28.943 1.00 93.38 454 ASP A CA 1
ATOM 3812 C C . ASP A 1 454 ? 6.681 -13.084 -28.621 1.00 93.38 454 ASP A C 1
ATOM 3814 O O . ASP A 1 454 ? 6.988 -13.361 -27.460 1.00 93.38 454 ASP A O 1
ATOM 3818 N N . SER A 1 455 ? 7.421 -13.521 -29.647 1.00 94.38 455 SER A N 1
ATOM 3819 C CA . SER A 1 455 ? 8.591 -14.387 -29.465 1.00 94.38 455 SER A CA 1
ATOM 3820 C C . SER A 1 455 ? 9.787 -13.699 -28.791 1.00 94.38 455 SER A C 1
ATOM 3822 O O . SER A 1 455 ? 10.555 -14.356 -28.087 1.00 94.38 455 SER A O 1
ATOM 3824 N N . ILE A 1 456 ? 9.968 -12.395 -29.014 1.00 96.19 456 ILE A N 1
ATOM 3825 C CA . ILE A 1 456 ? 11.091 -11.603 -28.493 1.00 96.19 456 ILE A CA 1
ATOM 3826 C C . ILE A 1 456 ? 10.816 -11.184 -27.051 1.00 96.19 456 ILE A C 1
ATOM 3828 O O . ILE A 1 456 ? 11.704 -11.259 -26.198 1.00 96.19 456 ILE A O 1
ATOM 3832 N N . PHE A 1 457 ? 9.588 -10.750 -26.779 1.00 94.31 457 PHE A N 1
ATOM 3833 C CA . PHE A 1 457 ? 9.184 -10.161 -25.510 1.00 94.31 457 PHE A CA 1
ATOM 3834 C C . PHE A 1 457 ? 8.415 -11.150 -24.631 1.00 94.31 457 PHE A C 1
ATOM 3836 O O . PHE A 1 457 ? 7.346 -10.846 -24.106 1.00 94.31 457 PHE A O 1
ATOM 3843 N N . GLN A 1 458 ? 8.990 -12.337 -24.435 1.00 84.56 458 GLN A N 1
ATOM 3844 C CA . GLN A 1 458 ? 8.380 -13.380 -23.613 1.00 84.56 458 GLN A CA 1
ATOM 3845 C C . GLN A 1 458 ? 8.346 -13.011 -22.125 1.00 84.56 458 GLN A C 1
ATOM 3847 O O . GLN A 1 458 ? 9.328 -12.548 -21.534 1.00 84.56 458 GLN A O 1
ATOM 3852 N N . TYR A 1 459 ? 7.206 -13.286 -21.499 1.00 76.94 459 TYR A N 1
ATOM 3853 C CA . TYR A 1 459 ? 6.997 -13.116 -20.066 1.00 76.94 459 TYR A CA 1
ATOM 3854 C C . TYR A 1 459 ? 7.549 -14.326 -19.296 1.00 76.94 459 TYR A C 1
ATOM 3856 O O . TYR A 1 459 ? 7.298 -15.471 -19.669 1.00 76.94 459 TYR A O 1
ATOM 3864 N N . GLU A 1 460 ? 8.274 -14.096 -18.198 1.00 66.38 460 GLU A N 1
ATOM 3865 C CA . GLU A 1 460 ? 8.815 -15.189 -17.370 1.00 66.38 460 GLU A CA 1
ATOM 3866 C C . GLU A 1 460 ? 7.779 -15.735 -16.373 1.00 66.38 460 GLU A C 1
ATOM 3868 O O . GLU A 1 460 ? 7.884 -16.876 -15.923 1.00 66.38 460 GLU A O 1
ATOM 3873 N N . ASN A 1 461 ? 6.766 -14.935 -16.020 1.00 61.62 461 ASN A N 1
ATOM 3874 C CA . ASN A 1 461 ? 5.721 -15.307 -15.067 1.00 61.62 461 ASN A CA 1
ATOM 3875 C C . ASN A 1 461 ? 4.324 -15.008 -15.644 1.00 61.62 461 ASN A C 1
ATOM 3877 O O . ASN A 1 461 ? 4.075 -13.918 -16.150 1.00 61.62 461 ASN A O 1
ATOM 3881 N N . ARG A 1 462 ? 3.399 -15.973 -15.518 1.00 58.81 462 ARG A N 1
ATOM 3882 C CA . ARG A 1 462 ? 2.001 -15.886 -15.989 1.00 58.81 462 ARG A CA 1
ATOM 3883 C C . ARG A 1 462 ? 1.183 -14.769 -15.330 1.00 58.81 462 ARG A C 1
ATOM 3885 O O . ARG A 1 462 ? 0.132 -14.413 -15.845 1.00 58.81 462 ARG A O 1
ATOM 3892 N N . GLU A 1 463 ? 1.643 -14.231 -14.204 1.00 62.75 463 GLU A N 1
ATOM 3893 C CA . GLU A 1 463 ? 0.995 -13.120 -13.497 1.00 62.75 463 GLU A CA 1
ATOM 3894 C C . GLU A 1 463 ? 1.452 -11.731 -13.983 1.00 62.75 463 GLU A C 1
ATOM 3896 O O . GLU A 1 463 ? 0.874 -10.727 -13.562 1.00 62.75 463 GLU A O 1
ATOM 3901 N N . GLN A 1 464 ? 2.484 -11.643 -14.837 1.00 72.50 464 GLN A N 1
ATOM 3902 C CA . GLN A 1 464 ? 2.963 -10.363 -15.371 1.00 72.50 464 GLN A CA 1
ATOM 3903 C C . GLN A 1 464 ? 1.915 -9.747 -16.293 1.00 72.50 464 GLN A C 1
ATOM 3905 O O . GLN A 1 464 ? 1.404 -10.402 -17.202 1.00 72.50 464 GLN A O 1
ATOM 3910 N N . LYS A 1 465 ? 1.614 -8.467 -16.076 1.00 85.56 465 LYS A N 1
ATOM 3911 C CA . LYS A 1 465 ? 0.659 -7.727 -16.901 1.00 85.56 465 LYS A CA 1
ATOM 3912 C C . LYS A 1 465 ? 1.393 -6.870 -17.927 1.00 85.56 465 LYS A C 1
ATOM 3914 O O . LYS A 1 465 ? 2.496 -6.386 -17.679 1.00 85.56 465 LYS A O 1
ATOM 3919 N N . CYS A 1 466 ? 0.785 -6.667 -19.089 1.00 92.06 466 CYS A N 1
ATOM 3920 C CA . CYS A 1 466 ? 1.390 -5.899 -20.170 1.00 92.06 466 CYS A CA 1
ATOM 3921 C C . CYS A 1 466 ? 0.413 -4.856 -20.716 1.00 92.06 466 CYS A C 1
ATOM 3923 O O . CYS A 1 466 ? -0.766 -5.150 -20.912 1.00 92.06 466 CYS A O 1
ATOM 3925 N N . ILE A 1 467 ? 0.910 -3.641 -20.964 1.00 94.94 467 ILE A N 1
ATOM 3926 C CA . ILE A 1 467 ? 0.195 -2.613 -21.727 1.00 94.94 467 ILE A CA 1
ATOM 3927 C C . ILE A 1 467 ? 1.082 -2.204 -22.892 1.00 94.94 467 ILE A C 1
ATOM 3929 O O . ILE A 1 467 ? 2.228 -1.813 -22.690 1.00 94.94 467 ILE A O 1
ATOM 3933 N N . VAL A 1 468 ? 0.526 -2.254 -24.098 1.00 95.81 468 VAL A N 1
ATOM 3934 C CA . VAL A 1 468 ? 1.173 -1.771 -25.321 1.00 95.81 468 VAL A CA 1
ATOM 3935 C C . VAL A 1 468 ? 0.367 -0.594 -25.845 1.00 95.81 468 VAL A C 1
ATOM 3937 O O . VAL A 1 468 ? -0.838 -0.737 -26.069 1.00 95.81 468 VAL A O 1
ATOM 3940 N N . ILE A 1 469 ? 0.992 0.570 -26.005 1.00 95.56 469 ILE A N 1
ATOM 3941 C CA . ILE A 1 469 ? 0.388 1.739 -26.666 1.00 95.56 469 ILE A CA 1
ATOM 3942 C C . ILE A 1 469 ? 0.940 1.871 -28.089 1.00 95.56 469 ILE A C 1
ATOM 3944 O O . ILE A 1 469 ? 2.056 1.412 -28.318 1.00 95.56 469 ILE A O 1
ATOM 3948 N N . PRO A 1 470 ? 0.185 2.446 -29.040 1.00 92.38 470 PRO A N 1
ATOM 3949 C CA . PRO A 1 470 ? 0.686 2.652 -30.395 1.00 92.38 470 PRO A CA 1
ATOM 3950 C C . PRO A 1 470 ? 1.608 3.878 -30.478 1.00 92.38 470 PRO A C 1
ATOM 3952 O O . PRO A 1 470 ? 1.345 4.890 -29.821 1.00 92.38 470 PRO A O 1
ATOM 3955 N N . GLY A 1 471 ? 2.648 3.790 -31.307 1.00 91.75 471 GLY A N 1
ATOM 3956 C CA . GLY A 1 471 ? 3.417 4.935 -31.806 1.00 91.75 471 GLY A CA 1
ATOM 3957 C C . GLY A 1 471 ? 2.972 5.376 -33.199 1.00 91.75 471 GLY A C 1
ATOM 3958 O O . GLY A 1 471 ? 2.002 4.844 -33.753 1.00 91.75 471 GLY A O 1
ATOM 3959 N N . ASP A 1 472 ? 3.643 6.374 -33.762 1.00 88.44 472 ASP A N 1
ATOM 3960 C CA . ASP A 1 472 ? 3.335 6.876 -35.101 1.00 88.44 472 ASP A CA 1
ATOM 3961 C C . ASP A 1 472 ? 3.721 5.886 -36.201 1.00 88.44 472 ASP A C 1
ATOM 3963 O O . ASP A 1 472 ? 2.969 5.774 -37.168 1.00 88.44 472 ASP A O 1
ATOM 3967 N N . ASN A 1 473 ? 4.761 5.067 -36.018 1.00 89.94 473 ASN A N 1
ATOM 3968 C CA . ASN A 1 473 ? 5.101 4.006 -36.976 1.00 89.94 473 ASN A CA 1
ATOM 3969 C C . ASN A 1 473 ? 4.137 2.805 -36.924 1.00 89.94 473 ASN A C 1
ATOM 3971 O O . ASN A 1 473 ? 4.084 1.989 -37.847 1.00 89.94 473 ASN A O 1
ATOM 3975 N N . ASP A 1 474 ? 3.305 2.713 -35.882 1.00 91.31 474 ASP A N 1
ATOM 3976 C CA . ASP A 1 474 ? 2.324 1.636 -35.731 1.00 91.31 474 ASP A CA 1
ATOM 3977 C C . ASP A 1 474 ? 0.954 1.981 -36.339 1.00 91.31 474 ASP A C 1
ATOM 3979 O O . ASP A 1 474 ? 0.288 1.112 -36.911 1.00 91.31 474 ASP A O 1
ATOM 3983 N N . VAL A 1 475 ? 0.489 3.229 -36.172 1.00 88.38 475 VAL A N 1
ATOM 3984 C CA . VAL A 1 475 ? -0.880 3.649 -36.555 1.00 88.38 475 VAL A CA 1
ATOM 3985 C C . VAL A 1 475 ? -0.968 4.960 -37.349 1.00 88.38 475 VAL A C 1
ATOM 3987 O O . VAL A 1 475 ? -2.073 5.384 -37.700 1.00 88.38 475 VAL A O 1
ATOM 3990 N N . GLY A 1 476 ? 0.166 5.588 -37.651 1.00 79.56 476 GLY A N 1
ATOM 3991 C CA . GLY A 1 476 ? 0.300 6.835 -38.401 1.00 79.56 476 GLY A CA 1
ATOM 3992 C C . GLY A 1 476 ? 0.446 8.045 -37.482 1.00 79.56 476 GLY A C 1
ATOM 3993 O O . GLY A 1 476 ? 0.356 7.919 -36.265 1.00 79.56 476 GLY A O 1
ATOM 3994 N N . GLY A 1 477 ? 0.621 9.229 -38.060 1.00 71.44 477 GLY A N 1
ATOM 3995 C CA . GLY A 1 477 ? 0.900 10.464 -37.324 1.00 71.44 477 GLY A CA 1
ATOM 3996 C C . GLY A 1 477 ? 2.032 11.273 -37.957 1.00 71.44 477 GLY A C 1
ATOM 3997 O O . GLY A 1 477 ? 2.677 10.791 -38.888 1.00 71.44 477 GLY A O 1
ATOM 3998 N N . GLU A 1 478 ? 2.217 12.511 -37.487 1.00 63.41 478 GLU A N 1
ATOM 3999 C CA . GLU A 1 478 ? 3.255 13.487 -37.892 1.00 63.41 478 GLU A CA 1
ATOM 4000 C C . GLU A 1 478 ? 3.475 13.681 -39.417 1.00 63.41 478 GLU A C 1
ATOM 4002 O O . GLU A 1 478 ? 2.985 14.658 -39.987 1.00 63.41 478 GLU A O 1
ATOM 4007 N N . TYR A 1 479 ? 4.216 12.779 -40.077 1.00 51.84 479 TYR A N 1
ATOM 4008 C CA . TYR A 1 479 ? 4.658 12.870 -41.479 1.00 51.84 479 TYR A CA 1
ATOM 4009 C C . TYR A 1 479 ? 3.719 12.199 -42.498 1.00 51.84 479 TYR A C 1
ATOM 4011 O O . TYR A 1 479 ? 3.785 12.517 -43.686 1.00 51.84 479 TYR A O 1
ATOM 4019 N N . TYR A 1 480 ? 2.837 11.291 -42.064 1.00 51.84 480 TYR A N 1
ATOM 4020 C CA . TYR A 1 480 ? 2.056 10.418 -42.963 1.00 51.84 480 TYR A CA 1
ATOM 4021 C C . TYR A 1 480 ? 0.581 10.829 -43.151 1.00 51.84 480 TYR A C 1
ATOM 4023 O O . TYR A 1 480 ? -0.176 10.132 -43.829 1.00 51.84 480 TYR A O 1
ATOM 4031 N N . GLY A 1 481 ? 0.167 11.971 -42.588 1.00 54.50 481 GLY A N 1
ATOM 4032 C CA . GLY A 1 481 ? -1.219 12.460 -42.607 1.00 54.50 481 GLY A CA 1
ATOM 4033 C C . GLY A 1 481 ? -2.078 11.938 -41.445 1.00 54.50 481 GLY A C 1
ATOM 4034 O O . GLY A 1 481 ? -1.559 11.383 -40.476 1.00 54.50 481 GLY A O 1
ATOM 4035 N N . ASP A 1 482 ? -3.400 12.143 -41.522 1.00 56.94 482 ASP A N 1
ATOM 4036 C CA . ASP A 1 482 ? -4.344 11.707 -40.483 1.00 56.94 482 ASP A CA 1
ATOM 4037 C C . ASP A 1 482 ? -4.264 10.188 -40.254 1.00 56.94 482 ASP A C 1
ATOM 4039 O O . ASP A 1 482 ? -4.356 9.391 -41.192 1.00 56.94 482 ASP A O 1
ATOM 4043 N N . LYS A 1 483 ? -4.144 9.781 -38.982 1.00 66.69 483 LYS A N 1
ATOM 4044 C CA . LYS A 1 483 ? -4.168 8.376 -38.538 1.00 66.69 483 LYS A CA 1
ATOM 4045 C C . LYS A 1 483 ? -5.380 7.647 -39.123 1.00 66.69 483 LYS A C 1
ATOM 4047 O O . LYS A 1 483 ? -6.506 7.844 -38.656 1.00 66.69 483 LYS A O 1
ATOM 4052 N N . GLN A 1 484 ? -5.157 6.772 -40.104 1.00 70.44 484 GLN A N 1
ATOM 4053 C CA . GLN A 1 484 ? -6.255 6.090 -40.784 1.00 70.44 484 GLN A CA 1
ATOM 4054 C C . GLN A 1 484 ? -6.978 5.116 -39.831 1.00 70.44 484 GLN A C 1
ATOM 4056 O O . GLN A 1 484 ? -6.317 4.324 -39.148 1.00 70.44 484 GLN A O 1
ATOM 4061 N N . PRO A 1 485 ? -8.328 5.096 -39.798 1.00 80.62 485 PRO A N 1
ATOM 4062 C CA . PRO A 1 485 ? -9.094 4.207 -38.918 1.00 80.62 485 PRO A CA 1
ATOM 4063 C C . PRO A 1 485 ? -8.721 2.725 -39.054 1.00 80.62 485 PRO A C 1
ATOM 4065 O O . PRO A 1 485 ? -8.724 1.992 -38.065 1.00 80.62 485 PRO A O 1
ATOM 4068 N N . ILE A 1 486 ? -8.349 2.299 -40.266 1.00 84.06 486 ILE A N 1
ATOM 4069 C CA . ILE A 1 486 ? -7.945 0.921 -40.557 1.00 84.06 486 ILE A CA 1
ATOM 4070 C C . ILE A 1 486 ? -6.675 0.510 -39.801 1.00 84.06 486 ILE A C 1
ATOM 4072 O O . ILE A 1 486 ? -6.623 -0.593 -39.261 1.00 84.06 486 ILE A O 1
ATOM 4076 N N . LEU A 1 487 ? -5.691 1.407 -39.669 1.00 87.25 487 LEU A N 1
ATOM 4077 C CA . LEU A 1 487 ? -4.431 1.123 -38.978 1.00 87.25 487 LEU A CA 1
ATOM 4078 C C . LEU A 1 487 ? -4.652 0.980 -37.469 1.00 87.25 487 LEU A C 1
ATOM 4080 O O . LEU A 1 487 ? -4.172 0.028 -36.855 1.00 87.25 487 LEU A O 1
ATOM 4084 N N . ARG A 1 488 ? -5.476 1.855 -36.872 1.00 86.19 488 ARG A N 1
ATOM 4085 C CA . ARG A 1 488 ? -5.872 1.724 -35.458 1.00 86.19 488 ARG A CA 1
ATOM 4086 C C . ARG A 1 488 ? -6.670 0.454 -35.203 1.00 86.19 488 ARG A C 1
ATOM 4088 O O . ARG A 1 488 ? -6.485 -0.181 -34.167 1.00 86.19 488 ARG A O 1
ATOM 4095 N N . GLN A 1 489 ? -7.558 0.083 -36.126 1.00 88.62 489 GLN A N 1
ATOM 4096 C CA . GLN A 1 489 ? -8.328 -1.149 -36.003 1.00 88.62 489 GLN A CA 1
ATOM 4097 C C . GLN A 1 489 ? -7.421 -2.380 -36.110 1.00 88.62 489 GLN A C 1
ATOM 4099 O O . GLN A 1 489 ? -7.568 -3.298 -35.305 1.00 88.62 489 GLN A O 1
ATOM 4104 N N . ARG A 1 490 ? -6.441 -2.379 -37.023 1.00 92.25 490 ARG A N 1
ATOM 4105 C CA . ARG A 1 490 ? -5.431 -3.439 -37.114 1.00 92.25 490 ARG A CA 1
ATOM 4106 C C . ARG A 1 490 ? -4.626 -3.545 -35.826 1.00 92.25 490 ARG A C 1
ATOM 4108 O O . ARG A 1 490 ? -4.609 -4.614 -35.227 1.00 92.25 490 ARG A O 1
ATOM 4115 N N . PHE A 1 491 ? -4.058 -2.444 -35.335 1.00 92.25 491 PHE A N 1
ATOM 4116 C CA . PHE A 1 491 ? -3.345 -2.429 -34.055 1.00 92.25 491 PHE A CA 1
ATOM 4117 C C . PHE A 1 491 ? -4.223 -2.955 -32.913 1.00 92.25 491 PHE A C 1
ATOM 4119 O O . PHE A 1 491 ? -3.788 -3.777 -32.107 1.00 92.25 491 PHE A O 1
ATOM 4126 N N . ARG A 1 492 ? -5.499 -2.548 -32.878 1.00 91.69 492 ARG A N 1
ATOM 4127 C CA . ARG A 1 492 ? -6.468 -2.995 -31.876 1.00 91.69 492 ARG A CA 1
ATOM 4128 C C . ARG A 1 492 ? -6.731 -4.498 -31.906 1.00 91.69 492 ARG A C 1
ATOM 4130 O O . ARG A 1 492 ? -6.950 -5.072 -30.841 1.00 91.69 492 ARG A O 1
ATOM 4137 N N . ASN A 1 493 ? -6.719 -5.123 -33.079 1.00 93.00 493 ASN A N 1
ATOM 4138 C CA . ASN A 1 493 ? -6.942 -6.563 -33.207 1.00 93.00 493 ASN A CA 1
ATOM 4139 C C . ASN A 1 493 ? -5.829 -7.386 -32.531 1.00 93.00 493 ASN A C 1
ATOM 4141 O O . ASN A 1 493 ? -6.109 -8.480 -32.054 1.00 93.00 493 ASN A O 1
ATOM 4145 N N . TYR A 1 494 ? -4.607 -6.848 -32.445 1.00 93.56 494 TYR A N 1
ATOM 4146 C CA . TYR A 1 494 ? -3.452 -7.531 -31.849 1.00 93.56 494 TYR A CA 1
ATOM 4147 C C . TYR A 1 494 ? -3.138 -7.070 -30.418 1.00 93.56 494 TYR A C 1
ATOM 4149 O O . TYR A 1 494 ? -2.832 -7.888 -29.557 1.00 93.56 494 TYR A O 1
ATOM 4157 N N . PHE A 1 495 ? -3.252 -5.769 -30.135 1.00 92.44 495 PHE A N 1
ATOM 4158 C CA . PHE A 1 495 ? -2.824 -5.155 -28.867 1.00 92.44 495 PHE A CA 1
ATOM 4159 C C . PHE A 1 495 ? -3.976 -4.557 -28.039 1.00 92.44 495 PHE A C 1
ATOM 4161 O O . PHE A 1 495 ? -3.754 -3.857 -27.044 1.00 92.44 495 PHE A O 1
ATOM 4168 N N . GLY A 1 496 ? -5.225 -4.794 -28.448 1.00 90.75 496 GLY A N 1
ATOM 4169 C CA . GLY A 1 496 ? -6.416 -4.277 -27.778 1.00 90.75 496 GLY A CA 1
ATOM 4170 C C . GLY A 1 496 ? -6.663 -2.782 -28.010 1.00 90.75 496 GLY A C 1
ATOM 4171 O O . GLY A 1 496 ? -5.969 -2.107 -28.769 1.00 90.75 496 GLY A O 1
ATOM 4172 N N . ARG A 1 497 ? -7.699 -2.235 -27.359 1.00 87.81 497 ARG A N 1
ATOM 4173 C CA . ARG A 1 497 ? -8.159 -0.845 -27.570 1.00 87.81 497 ARG A CA 1
ATOM 4174 C C . ARG A 1 497 ? -7.014 0.165 -27.438 1.00 87.81 497 ARG A C 1
ATOM 4176 O O . ARG A 1 497 ? -6.208 0.059 -26.517 1.00 87.81 497 ARG A O 1
ATOM 4183 N N . THR A 1 498 ? -6.972 1.155 -28.330 1.00 84.31 498 THR A N 1
ATOM 4184 C CA . THR A 1 498 ? -5.968 2.236 -28.333 1.00 84.31 498 THR A CA 1
ATOM 4185 C C . THR A 1 498 ? -6.189 3.263 -27.219 1.00 84.31 498 THR A C 1
ATOM 4187 O O . THR A 1 498 ? -5.232 3.895 -26.791 1.00 84.31 498 THR A O 1
ATOM 4190 N N . ILE A 1 499 ? -7.416 3.362 -26.691 1.00 86.88 499 ILE A N 1
ATOM 4191 C CA . ILE A 1 499 ? -7.757 4.073 -25.452 1.00 86.88 499 ILE A CA 1
ATOM 4192 C C . ILE A 1 499 ? -8.364 3.063 -24.479 1.00 86.88 499 ILE A C 1
ATOM 4194 O O . ILE A 1 499 ? -9.349 2.395 -24.805 1.00 86.88 499 ILE A O 1
ATOM 4198 N N . ALA A 1 500 ? -7.765 2.920 -23.302 1.00 88.31 500 ALA A N 1
ATOM 4199 C CA . ALA A 1 500 ? -8.207 1.958 -22.297 1.00 88.31 500 ALA A CA 1
ATOM 4200 C C . ALA A 1 500 ? -7.753 2.374 -20.898 1.00 88.31 500 ALA A C 1
ATOM 4202 O O . ALA A 1 500 ? -6.693 2.975 -20.733 1.00 88.31 500 ALA A O 1
ATOM 4203 N N . LEU A 1 501 ? -8.540 2.006 -19.890 1.00 87.94 501 LEU A N 1
ATOM 4204 C CA . LEU A 1 501 ? -8.206 2.222 -18.490 1.00 87.94 501 LEU A CA 1
ATOM 4205 C C . LEU A 1 501 ? -7.963 0.877 -17.811 1.00 87.94 501 LEU A C 1
ATOM 4207 O O . LEU A 1 501 ? -8.857 0.032 -17.759 1.00 87.94 501 LEU A O 1
ATOM 4211 N N . TYR A 1 502 ? -6.768 0.700 -17.261 1.00 87.88 502 TYR A N 1
ATOM 4212 C CA . TYR A 1 502 ? -6.417 -0.458 -16.449 1.00 87.88 502 TYR A CA 1
ATOM 4213 C C . TYR A 1 502 ? -6.314 -0.037 -14.987 1.00 87.88 502 TYR A C 1
ATOM 4215 O O . TYR A 1 502 ? -5.817 1.047 -14.680 1.00 87.88 502 TYR A O 1
ATOM 4223 N N . ARG A 1 503 ? -6.789 -0.895 -14.081 1.00 83.38 503 ARG A N 1
ATOM 4224 C CA . ARG A 1 503 ? -6.742 -0.658 -12.636 1.00 83.38 503 ARG A CA 1
ATOM 4225 C C . ARG A 1 503 ? -6.008 -1.790 -11.943 1.00 83.38 503 ARG A C 1
ATOM 4227 O O . ARG A 1 503 ? -6.304 -2.959 -12.190 1.00 83.38 503 ARG A O 1
ATOM 4234 N N . GLN A 1 504 ? -5.081 -1.422 -11.074 1.00 76.69 504 GLN A N 1
ATOM 4235 C CA . GLN A 1 504 ? -4.362 -2.331 -10.195 1.00 76.69 504 GLN A CA 1
ATOM 4236 C C . GLN A 1 504 ? -4.122 -1.594 -8.882 1.00 76.69 504 GLN A C 1
ATOM 4238 O O . GLN A 1 504 ? -3.538 -0.513 -8.888 1.00 76.69 504 GLN A O 1
ATOM 4243 N N . ASN A 1 505 ? -4.559 -2.172 -7.761 1.00 74.38 505 ASN A N 1
ATOM 4244 C CA . 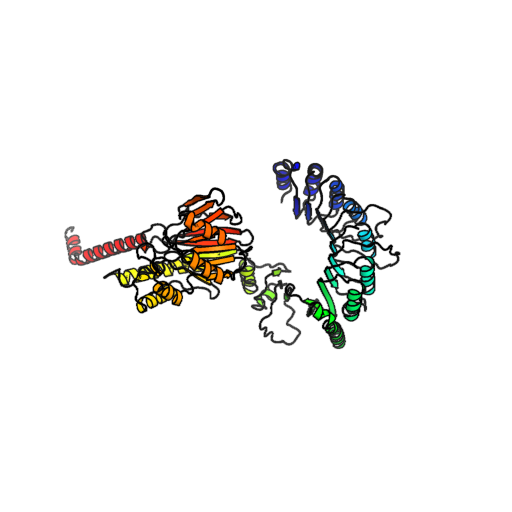ASN A 1 505 ? -4.496 -1.507 -6.455 1.00 74.38 505 ASN A CA 1
ATOM 4245 C C . ASN A 1 505 ? -5.149 -0.103 -6.529 1.00 74.38 505 ASN A C 1
ATOM 4247 O O . ASN A 1 505 ? -6.206 0.046 -7.143 1.00 74.38 505 ASN A O 1
ATOM 4251 N N . ASP A 1 506 ? -4.505 0.921 -5.963 1.00 76.06 506 ASP A N 1
ATOM 4252 C CA . ASP A 1 506 ? -4.946 2.326 -6.012 1.00 76.06 506 ASP A CA 1
ATOM 4253 C C . ASP A 1 506 ? -4.392 3.107 -7.225 1.00 76.06 506 ASP A C 1
ATOM 4255 O O . ASP A 1 506 ? -4.427 4.345 -7.245 1.00 76.06 506 ASP A O 1
ATOM 4259 N N . ILE A 1 507 ? -3.855 2.398 -8.228 1.00 84.00 507 ILE A N 1
ATOM 4260 C CA . ILE A 1 507 ? -3.224 2.978 -9.418 1.00 84.00 507 ILE A CA 1
ATOM 4261 C C . ILE A 1 507 ? -4.088 2.749 -10.662 1.00 84.00 507 ILE A C 1
ATOM 4263 O O . ILE A 1 507 ? -4.560 1.645 -10.951 1.00 84.00 507 ILE A O 1
ATOM 4267 N N . GLU A 1 508 ? -4.266 3.820 -11.430 1.00 88.31 508 GLU A N 1
ATOM 4268 C CA . GLU A 1 508 ? -4.948 3.811 -12.718 1.00 88.31 508 GLU A CA 1
ATOM 4269 C C . GLU A 1 508 ? -3.960 4.070 -13.856 1.00 88.31 508 GLU A C 1
ATOM 4271 O O . GLU A 1 508 ? -3.313 5.115 -13.898 1.00 88.31 508 GLU A O 1
ATOM 4276 N N . TYR A 1 509 ? -3.897 3.148 -14.816 1.00 91.56 509 TYR A N 1
ATOM 4277 C CA . TYR A 1 509 ? -3.107 3.280 -16.037 1.00 91.56 509 TYR A CA 1
ATOM 4278 C C . TYR A 1 509 ? -4.035 3.628 -17.197 1.00 91.56 509 TYR A C 1
ATOM 4280 O O . TYR A 1 509 ? -4.797 2.783 -17.678 1.00 91.56 509 TYR A O 1
ATOM 4288 N N . LEU A 1 510 ? -3.985 4.880 -17.642 1.00 90.12 510 LEU A N 1
ATOM 4289 C CA . LEU A 1 510 ? -4.763 5.366 -18.772 1.00 90.12 510 LEU A CA 1
ATOM 4290 C C . LEU A 1 510 ? -3.909 5.303 -20.037 1.00 90.12 510 LEU A C 1
ATOM 4292 O O . LEU A 1 510 ? -3.034 6.140 -20.263 1.00 90.12 510 LEU A O 1
ATOM 4296 N N . LYS A 1 511 ? -4.186 4.295 -20.861 1.00 91.75 511 LYS A N 1
ATOM 4297 C CA . LYS A 1 511 ? -3.644 4.159 -22.208 1.00 91.75 511 LYS A CA 1
ATOM 4298 C C . LYS A 1 511 ? -4.330 5.170 -23.121 1.00 91.75 511 LYS A C 1
ATOM 4300 O O . LYS A 1 511 ? -5.560 5.191 -23.200 1.00 91.75 511 LYS A O 1
ATOM 4305 N N . LEU A 1 512 ? -3.524 5.975 -23.801 1.00 87.38 512 LEU A N 1
ATOM 4306 C CA . LEU A 1 512 ? -3.948 6.958 -24.784 1.00 87.38 512 LEU A CA 1
ATOM 4307 C C . LEU A 1 512 ? -3.218 6.748 -26.108 1.00 87.38 512 LEU A C 1
ATOM 4309 O O . LEU A 1 512 ? -2.185 6.088 -26.195 1.00 87.38 512 LEU A O 1
ATOM 4313 N N . ASP A 1 513 ? -3.785 7.363 -27.133 1.00 85.38 513 ASP A N 1
ATOM 4314 C CA . ASP A 1 513 ? -3.255 7.398 -28.485 1.00 85.38 513 ASP A CA 1
ATOM 4315 C C . ASP A 1 513 ? -3.520 8.808 -29.013 1.00 85.38 513 ASP A C 1
ATOM 4317 O O . ASP A 1 513 ? -4.479 9.004 -29.746 1.00 85.38 513 ASP A O 1
ATOM 4321 N N . ILE A 1 514 ? -2.775 9.810 -28.538 1.00 81.44 514 ILE A N 1
ATOM 4322 C CA . ILE A 1 514 ? -2.916 11.234 -28.893 1.00 81.44 514 ILE A CA 1
ATOM 4323 C C . ILE A 1 514 ? -1.646 11.709 -29.590 1.00 81.44 514 ILE A C 1
ATOM 4325 O O . ILE A 1 514 ? -0.555 11.522 -29.057 1.00 81.44 514 ILE A O 1
ATOM 4329 N N . ASP A 1 515 ? -1.801 12.371 -30.736 1.00 75.44 515 ASP A N 1
ATOM 4330 C CA . ASP A 1 515 ? -0.690 12.850 -31.572 1.00 75.44 515 ASP A CA 1
ATOM 4331 C C . ASP A 1 515 ? -0.637 14.395 -31.697 1.00 75.44 515 ASP A C 1
ATOM 4333 O O . ASP A 1 515 ? -1.532 15.105 -31.219 1.00 75.44 515 ASP A O 1
ATOM 4337 N N . MET A 1 516 ? 0.424 14.933 -32.313 1.00 63.97 516 MET A N 1
ATOM 4338 C CA . MET A 1 516 ? 0.714 16.355 -32.515 1.00 63.97 516 MET A CA 1
ATOM 4339 C C . MET A 1 516 ? -0.374 17.089 -33.317 1.00 63.97 516 MET A C 1
ATOM 4341 O O . MET A 1 516 ? -0.728 18.215 -32.951 1.00 63.97 516 MET A O 1
ATOM 4345 N N . LEU A 1 517 ? -0.902 16.467 -34.376 1.00 58.53 517 LEU A N 1
ATOM 4346 C CA . LEU A 1 517 ? -1.793 17.103 -35.360 1.00 58.53 517 LEU A CA 1
ATOM 4347 C C . LEU A 1 517 ? -3.280 17.076 -34.983 1.00 58.53 517 LEU A C 1
ATOM 4349 O O . LEU A 1 517 ? -4.090 17.765 -35.599 1.00 58.53 517 LEU A O 1
ATOM 4353 N N . GLU A 1 518 ? -3.665 16.316 -33.960 1.00 62.44 518 GLU A N 1
ATOM 4354 C CA . GLU A 1 518 ? -5.080 16.102 -33.666 1.00 62.44 518 GLU A CA 1
ATOM 4355 C C . GLU A 1 518 ? -5.725 17.313 -32.972 1.00 62.44 518 GLU A C 1
ATOM 4357 O O . GLU A 1 518 ? -5.458 17.612 -31.806 1.00 62.44 518 GLU A O 1
ATOM 4362 N N . SER A 1 519 ? -6.640 17.968 -33.693 1.00 49.38 519 SER A N 1
ATOM 4363 C CA . SER A 1 519 ? -7.654 18.898 -33.170 1.00 49.38 519 SER A CA 1
ATOM 4364 C C . SER A 1 519 ? -8.813 18.178 -32.453 1.00 49.38 519 SER A C 1
ATOM 4366 O O . SER A 1 519 ? -9.579 18.807 -31.726 1.00 49.38 519 SER A O 1
ATOM 4368 N N . TYR A 1 520 ? -8.914 16.855 -32.621 1.00 51.31 520 TYR A N 1
ATOM 4369 C CA . TYR A 1 520 ? -10.000 15.968 -32.183 1.00 51.31 520 TYR A CA 1
ATOM 4370 C C . TYR A 1 520 ? -9.888 15.512 -30.718 1.00 51.31 520 TYR A C 1
ATOM 4372 O O . TYR A 1 520 ? -9.959 14.326 -30.388 1.00 51.31 520 TYR A O 1
ATOM 4380 N N . VAL A 1 521 ? -9.712 16.466 -29.805 1.00 57.12 521 VAL A N 1
ATOM 4381 C CA . VAL A 1 521 ? -9.740 16.168 -28.365 1.00 57.12 521 VAL A CA 1
ATOM 4382 C C . VAL A 1 521 ? -11.144 15.712 -27.936 1.00 57.12 521 VAL A C 1
ATOM 4384 O O . VAL A 1 521 ? -11.258 14.866 -27.054 1.00 57.12 521 VAL A O 1
ATOM 4387 N N . ASP A 1 522 ? -12.208 16.178 -28.597 1.00 57.56 522 ASP A N 1
ATOM 4388 C CA . ASP A 1 522 ? -13.596 15.929 -28.177 1.00 57.56 522 ASP A CA 1
ATOM 4389 C C . ASP A 1 522 ? -14.104 14.496 -28.454 1.00 57.56 522 ASP A C 1
ATOM 4391 O O . ASP A 1 522 ? -14.713 13.891 -27.570 1.00 57.56 522 ASP A O 1
ATOM 4395 N N . ASP A 1 523 ? -13.770 13.876 -29.591 1.00 64.56 523 ASP A N 1
ATOM 4396 C CA . ASP A 1 523 ? -14.153 12.472 -29.859 1.00 64.56 523 ASP A CA 1
ATOM 4397 C C . ASP A 1 523 ? -13.431 11.493 -28.919 1.00 64.56 523 ASP A C 1
ATOM 4399 O O . ASP A 1 523 ? -13.981 10.485 -28.467 1.00 64.56 523 ASP A O 1
ATOM 4403 N N . LYS A 1 524 ? -12.185 11.813 -28.556 1.00 69.44 524 LYS A N 1
ATOM 4404 C CA . LYS A 1 524 ? -11.405 11.015 -27.602 1.00 69.44 524 LYS A CA 1
ATOM 4405 C C . LYS A 1 524 ? -11.821 11.256 -26.169 1.00 69.44 524 LYS A C 1
ATOM 4407 O O . LYS A 1 524 ? -11.762 10.322 -25.375 1.00 69.44 524 LYS A O 1
ATOM 4412 N N . ARG A 1 525 ? -12.279 12.463 -25.838 1.00 70.44 525 ARG A N 1
ATOM 4413 C CA . ARG A 1 525 ? -12.934 12.740 -24.558 1.00 70.44 525 ARG A CA 1
ATOM 4414 C C . ARG A 1 525 ? -14.131 11.831 -24.357 1.00 70.44 525 ARG A C 1
ATOM 4416 O O . ARG A 1 525 ? -14.220 11.233 -23.295 1.00 70.44 525 ARG A O 1
ATOM 4423 N N . ALA A 1 526 ? -14.981 11.642 -25.367 1.00 72.38 526 ALA A N 1
ATOM 4424 C CA . ALA A 1 526 ? -16.102 10.707 -25.267 1.00 72.38 526 ALA A CA 1
ATOM 4425 C C . ALA A 1 526 ? -15.628 9.270 -24.973 1.00 72.38 526 ALA A C 1
ATOM 4427 O O . ALA A 1 526 ? -16.134 8.638 -24.047 1.00 72.38 526 ALA A O 1
ATOM 4428 N N . ALA A 1 527 ? -14.596 8.787 -25.674 1.00 74.31 527 ALA A N 1
ATOM 4429 C CA . ALA A 1 527 ? -14.014 7.466 -25.419 1.00 74.31 527 ALA A CA 1
ATOM 4430 C C . ALA A 1 527 ? -13.387 7.349 -24.014 1.00 74.31 527 ALA A C 1
ATOM 4432 O O . ALA A 1 527 ? -13.545 6.332 -23.341 1.00 74.31 527 ALA A O 1
ATOM 4433 N N . ILE A 1 528 ? -12.695 8.388 -23.541 1.00 75.75 528 ILE A N 1
ATOM 4434 C CA . ILE A 1 528 ? -12.132 8.452 -22.185 1.00 75.75 528 ILE A CA 1
ATOM 4435 C C . ILE A 1 528 ? -13.254 8.440 -21.144 1.00 75.75 528 ILE A C 1
ATOM 4437 O O . ILE A 1 528 ? -13.170 7.680 -20.184 1.00 75.75 528 ILE A O 1
ATOM 4441 N N . MET A 1 529 ? -14.309 9.230 -21.349 1.00 72.31 529 MET A N 1
ATOM 4442 C CA . MET A 1 529 ? -15.478 9.313 -20.468 1.00 72.31 529 MET A CA 1
ATOM 4443 C C . MET A 1 529 ? -16.248 7.991 -20.399 1.00 72.31 529 MET A C 1
ATOM 4445 O O . MET A 1 529 ? -16.676 7.572 -19.321 1.00 72.31 529 MET A O 1
ATOM 4449 N N . GLU A 1 530 ? -16.350 7.280 -21.524 1.00 77.44 530 GLU A N 1
ATOM 4450 C CA . GLU A 1 530 ? -16.885 5.920 -21.576 1.00 77.44 530 GLU A CA 1
ATOM 4451 C C . GLU A 1 530 ? -16.040 4.964 -20.717 1.00 77.44 530 GLU A C 1
ATOM 4453 O O . GLU A 1 530 ? -16.583 4.226 -19.892 1.00 77.44 530 GLU A O 1
ATOM 4458 N N . GLN A 1 531 ? -14.705 5.008 -20.840 1.00 72.69 531 GLN A N 1
ATOM 4459 C CA . GLN A 1 531 ? -13.819 4.160 -20.029 1.00 72.69 531 GLN A CA 1
ATOM 4460 C C . GLN A 1 531 ? -13.837 4.532 -18.534 1.00 72.69 531 GLN A C 1
ATOM 4462 O O . GLN A 1 531 ? -13.636 3.665 -17.679 1.00 72.69 531 GLN A O 1
ATOM 4467 N N . THR A 1 532 ? -14.089 5.796 -18.188 1.00 65.69 532 THR A N 1
ATOM 4468 C CA . THR A 1 532 ? -14.145 6.277 -16.797 1.00 65.69 532 THR A CA 1
ATOM 4469 C C . THR A 1 532 ? -15.549 6.215 -16.177 1.00 65.69 532 THR A C 1
ATOM 4471 O O . THR A 1 532 ? -15.713 6.560 -15.005 1.00 65.69 532 THR A O 1
ATOM 4474 N N . GLN A 1 533 ? -16.551 5.708 -16.912 1.00 64.56 533 GLN A N 1
ATOM 4475 C CA . GLN A 1 533 ? -17.953 5.566 -16.485 1.00 64.56 533 GLN A CA 1
ATOM 4476 C C . GLN A 1 533 ? -18.605 6.874 -15.996 1.00 64.56 533 GLN A C 1
ATOM 4478 O O . GLN A 1 533 ? -19.443 6.835 -15.094 1.00 64.56 533 GLN A O 1
ATOM 4483 N N . ASN A 1 534 ? -18.216 8.036 -16.534 1.00 55.00 534 ASN A N 1
ATOM 4484 C CA . ASN A 1 534 ? -18.712 9.357 -16.103 1.00 55.00 534 ASN A CA 1
ATOM 4485 C C . ASN A 1 534 ? -18.576 9.647 -14.589 1.00 55.00 534 ASN A C 1
ATOM 4487 O O . ASN A 1 534 ? -19.235 10.550 -14.067 1.00 55.00 534 ASN A O 1
ATOM 4491 N N . ARG A 1 535 ? -17.753 8.894 -13.846 1.00 53.75 535 ARG A N 1
ATOM 4492 C CA . ARG A 1 535 ? -17.527 9.154 -12.420 1.00 53.75 535 ARG A CA 1
ATOM 4493 C C . ARG A 1 535 ? -16.532 10.307 -12.277 1.00 53.75 535 ARG A C 1
ATOM 4495 O O . ARG A 1 535 ? -15.526 10.307 -12.990 1.00 53.75 535 ARG A O 1
ATOM 4502 N N . PRO A 1 536 ? -16.748 11.259 -11.348 1.00 49.78 536 PRO A N 1
ATOM 4503 C CA . PRO A 1 536 ? -15.710 12.223 -11.016 1.00 49.78 536 PRO A CA 1
ATOM 4504 C C . PRO A 1 536 ? -14.456 11.452 -10.597 1.00 49.78 536 PRO A C 1
ATOM 4506 O O . PRO A 1 536 ? -14.513 10.561 -9.748 1.00 49.78 536 PRO A O 1
ATOM 4509 N N . LEU A 1 537 ? -13.350 11.769 -11.266 1.00 53.28 537 LEU A N 1
ATOM 4510 C CA . LEU A 1 537 ? -12.055 11.093 -11.203 1.00 53.28 537 LEU A CA 1
ATOM 4511 C C . LEU A 1 537 ? -11.415 11.380 -9.833 1.00 53.28 537 LEU A C 1
ATOM 4513 O O . LEU A 1 537 ? -10.545 12.232 -9.701 1.00 53.28 537 LEU A O 1
ATOM 4517 N N . SER A 1 538 ? -11.941 10.749 -8.786 1.00 48.00 538 SER A N 1
ATOM 4518 C CA . SER A 1 538 ? -11.653 11.075 -7.392 1.00 48.00 538 SER A CA 1
ATOM 4519 C C . SER A 1 538 ? -10.691 10.057 -6.767 1.00 48.00 538 SER A C 1
ATOM 4521 O O . SER A 1 538 ? -10.939 8.855 -6.798 1.00 48.00 538 SER A O 1
ATOM 4523 N N . SER A 1 539 ? -9.605 10.590 -6.191 1.00 51.06 539 SER A N 1
ATOM 4524 C CA . SER A 1 539 ? -8.618 9.997 -5.264 1.00 51.06 539 SER A CA 1
ATOM 4525 C C . SER A 1 539 ? -7.640 8.899 -5.718 1.00 51.06 539 SER A C 1
ATOM 4527 O O . SER A 1 539 ? -6.813 8.507 -4.897 1.00 51.06 539 SER A O 1
ATOM 4529 N N . THR A 1 540 ? -7.649 8.428 -6.965 1.00 63.00 540 THR A N 1
ATOM 4530 C CA . THR A 1 540 ? -6.709 7.391 -7.451 1.00 63.00 540 THR A CA 1
ATOM 4531 C C . THR A 1 540 ? -5.422 7.976 -8.042 1.00 63.00 540 THR A C 1
ATOM 4533 O O . THR A 1 540 ? -5.421 9.060 -8.626 1.00 63.00 540 THR A O 1
ATOM 4536 N N . PHE A 1 541 ? -4.300 7.268 -7.887 1.00 80.38 541 PHE A N 1
ATOM 4537 C CA . PHE A 1 541 ? -3.005 7.668 -8.440 1.00 80.38 541 PHE A CA 1
ATOM 4538 C C . PHE A 1 541 ? -2.953 7.333 -9.936 1.00 80.38 541 PHE A C 1
ATOM 4540 O O . PHE A 1 541 ? -2.965 6.163 -10.312 1.00 80.38 541 PHE A O 1
ATOM 4547 N N . ARG A 1 542 ? -2.934 8.347 -10.807 1.00 86.56 542 ARG A N 1
ATOM 4548 C CA . ARG A 1 542 ? -3.104 8.155 -12.253 1.00 86.56 542 ARG A CA 1
ATOM 4549 C C . ARG A 1 542 ? -1.817 8.308 -13.044 1.00 86.56 542 ARG A C 1
ATOM 4551 O O . ARG A 1 542 ? -1.154 9.348 -12.999 1.00 86.56 542 ARG A O 1
ATOM 4558 N N . ILE A 1 543 ? -1.556 7.298 -13.863 1.00 91.62 543 ILE A N 1
ATOM 4559 C CA . ILE A 1 543 ? -0.468 7.246 -14.828 1.00 91.62 543 ILE A CA 1
ATOM 4560 C C . ILE A 1 543 ? -1.058 7.273 -16.228 1.00 91.62 543 ILE A C 1
ATOM 4562 O O . ILE A 1 543 ? -1.859 6.419 -16.599 1.00 91.62 543 ILE A O 1
ATOM 4566 N N . VAL A 1 544 ? -0.653 8.261 -17.013 1.00 92.38 544 VAL A N 1
ATOM 4567 C CA . VAL A 1 544 ? -1.032 8.381 -18.418 1.00 92.38 544 VAL A CA 1
ATOM 4568 C C . VAL A 1 544 ? 0.086 7.825 -19.288 1.00 92.38 544 VAL A C 1
ATOM 4570 O O . VAL A 1 544 ? 1.251 8.176 -19.111 1.00 92.38 544 VAL A O 1
ATOM 4573 N N . LEU A 1 545 ? -0.279 6.970 -20.237 1.00 95.38 545 LEU A N 1
ATOM 4574 C CA . LEU A 1 545 ? 0.627 6.379 -21.213 1.00 95.38 545 LEU A CA 1
ATOM 4575 C C . LEU A 1 545 ? 0.281 6.958 -22.580 1.00 95.38 545 LEU A C 1
ATOM 4577 O O . LEU A 1 545 ? -0.821 6.728 -23.078 1.00 95.38 545 LEU A O 1
ATOM 4581 N N . ASN A 1 546 ? 1.201 7.713 -23.171 1.00 92.81 546 ASN A N 1
ATOM 4582 C CA . ASN A 1 546 ? 1.043 8.251 -24.516 1.00 92.81 546 ASN A CA 1
ATOM 4583 C C . ASN A 1 546 ? 2.402 8.262 -25.211 1.00 92.81 546 ASN A C 1
ATOM 4585 O O . ASN A 1 546 ? 3.382 8.668 -24.595 1.00 92.81 546 ASN A O 1
ATOM 4589 N N . HIS A 1 547 ? 2.472 7.827 -26.468 1.00 93.44 547 HIS A N 1
ATOM 4590 C CA . HIS A 1 547 ? 3.747 7.771 -27.183 1.00 93.44 547 HIS A CA 1
ATOM 4591 C C . HIS A 1 547 ? 4.331 9.176 -27.386 1.00 93.44 547 HIS A C 1
ATOM 4593 O O . HIS A 1 547 ? 5.463 9.446 -26.984 1.00 93.44 547 HIS A O 1
ATOM 4599 N N . TRP A 1 548 ? 3.503 10.094 -27.890 1.00 88.00 548 TRP A N 1
ATOM 4600 C CA . TRP A 1 548 ? 3.877 11.485 -28.118 1.00 88.00 548 TRP A CA 1
ATOM 4601 C C . TRP A 1 548 ? 3.905 12.321 -26.829 1.00 88.00 548 TRP A C 1
ATOM 4603 O O . TRP A 1 548 ? 3.081 12.118 -25.928 1.00 88.00 548 TRP A O 1
ATOM 4613 N N . PRO A 1 549 ? 4.797 13.323 -26.739 1.00 88.06 549 PRO A N 1
ATOM 4614 C CA . PRO A 1 549 ? 4.816 14.266 -25.630 1.00 88.06 549 PRO A CA 1
ATOM 4615 C C . PRO A 1 549 ? 3.514 15.059 -25.499 1.00 88.06 549 PRO A C 1
ATOM 4617 O O . PRO A 1 549 ? 2.967 15.579 -26.474 1.00 88.06 549 PRO A O 1
ATOM 4620 N N . LEU A 1 550 ? 3.061 15.229 -24.257 1.00 86.06 550 LEU A N 1
ATOM 4621 C CA . LEU A 1 550 ? 1.905 16.049 -23.915 1.00 86.06 550 LEU A CA 1
ATOM 4622 C C . LEU A 1 550 ? 2.359 17.381 -23.302 1.00 86.06 550 LEU A C 1
ATOM 4624 O O . LEU A 1 550 ? 1.912 18.442 -23.738 1.00 86.06 550 LEU A O 1
ATOM 4628 N N . LEU A 1 551 ? 3.282 17.372 -22.334 1.00 83.88 551 LEU A N 1
ATOM 4629 C CA . LEU A 1 551 ? 3.639 18.576 -21.559 1.00 83.88 551 LEU A CA 1
ATOM 4630 C C . LEU A 1 551 ? 4.526 19.588 -22.302 1.00 83.88 551 LEU A C 1
ATOM 4632 O O . LEU A 1 551 ? 4.693 20.723 -21.841 1.00 83.88 551 LEU A O 1
ATOM 4636 N N . THR A 1 552 ? 5.110 19.209 -23.438 1.00 77.44 552 THR A N 1
ATOM 4637 C CA . THR A 1 552 ? 5.900 20.121 -24.283 1.00 77.44 552 THR A CA 1
ATOM 4638 C C . THR A 1 552 ? 5.076 20.776 -25.396 1.00 77.44 552 THR A C 1
ATOM 4640 O O . THR A 1 552 ? 5.572 21.685 -26.060 1.00 77.44 552 THR A O 1
ATOM 4643 N N . ARG A 1 553 ? 3.808 20.377 -25.580 1.00 76.00 553 ARG A N 1
ATOM 4644 C CA . ARG A 1 553 ? 2.913 20.955 -26.593 1.00 76.00 553 ARG A CA 1
ATOM 4645 C C . ARG A 1 553 ? 2.412 22.349 -26.190 1.00 76.00 553 ARG A C 1
ATOM 4647 O O . ARG A 1 553 ? 2.358 22.676 -25.000 1.00 76.00 553 ARG A O 1
ATOM 4654 N N . PRO A 1 554 ? 1.964 23.178 -27.157 1.00 72.12 554 PRO A N 1
ATOM 4655 C CA . PRO A 1 554 ? 1.348 24.462 -26.852 1.00 72.12 554 PRO A CA 1
ATOM 4656 C C . PRO A 1 554 ? 0.176 24.309 -25.878 1.00 72.12 554 PRO A C 1
ATOM 4658 O O . PRO A 1 554 ? -0.757 23.536 -26.108 1.00 72.12 554 PRO A O 1
ATOM 4661 N N . ALA A 1 555 ? 0.202 25.108 -24.811 1.00 66.81 555 ALA A N 1
ATOM 4662 C CA . ALA A 1 555 ? -0.705 25.004 -23.670 1.00 66.81 555 ALA A CA 1
ATOM 4663 C C . ALA A 1 555 ? -2.203 24.951 -24.033 1.00 66.81 555 ALA A C 1
ATOM 4665 O O . ALA A 1 555 ? -2.976 24.316 -23.322 1.00 66.81 555 ALA A O 1
ATOM 4666 N N . ARG A 1 556 ? -2.615 25.592 -25.135 1.00 69.88 556 ARG A N 1
ATOM 4667 C CA . ARG A 1 556 ? -4.011 25.626 -25.604 1.00 69.88 556 ARG A CA 1
ATOM 4668 C C . ARG A 1 556 ? -4.600 24.249 -25.929 1.00 69.88 556 ARG A C 1
ATOM 4670 O O . ARG A 1 556 ? -5.798 24.070 -25.767 1.00 69.88 556 ARG A O 1
ATOM 4677 N N . PHE A 1 557 ? -3.776 23.291 -26.353 1.00 68.38 557 PHE A N 1
ATOM 4678 C CA . PHE A 1 557 ? -4.242 21.955 -26.742 1.00 68.38 557 PHE A CA 1
ATOM 4679 C C . PHE A 1 557 ? -4.279 20.987 -25.563 1.00 68.38 557 PHE A C 1
ATOM 4681 O O . PHE A 1 557 ? -5.161 20.142 -25.471 1.00 68.38 557 PHE A O 1
ATOM 4688 N N . VAL A 1 558 ? -3.323 21.124 -24.644 1.00 66.75 558 VAL A N 1
ATOM 4689 C CA . VAL A 1 558 ? -3.077 20.100 -23.625 1.00 66.75 558 VAL A CA 1
ATOM 4690 C C . VAL A 1 558 ? -3.605 20.496 -22.246 1.00 66.75 558 VAL A C 1
ATOM 4692 O O . VAL A 1 558 ? -3.980 19.621 -21.474 1.00 66.75 558 VAL A O 1
ATOM 4695 N N . LYS A 1 559 ? -3.739 21.792 -21.924 1.00 71.06 559 LYS A N 1
ATOM 4696 C CA . LYS A 1 559 ? -4.275 22.221 -20.616 1.00 71.06 559 LYS A CA 1
ATOM 4697 C C . LYS A 1 559 ? -5.685 21.702 -20.315 1.00 71.06 559 LYS A C 1
ATOM 4699 O O . LYS A 1 559 ? -5.869 21.218 -19.200 1.00 71.06 559 LYS A O 1
ATOM 4704 N N . PRO A 1 560 ? -6.669 21.779 -21.235 1.00 73.00 560 PRO A N 1
ATOM 4705 C CA . PRO A 1 560 ? -8.008 21.258 -20.956 1.00 73.00 560 PRO A CA 1
ATOM 4706 C C . PRO A 1 560 ? -7.962 19.764 -20.632 1.00 73.00 560 PRO A C 1
ATOM 4708 O O . PRO A 1 560 ? -8.533 19.326 -19.641 1.00 73.00 560 PRO A O 1
ATOM 4711 N N . PHE A 1 561 ? -7.178 19.023 -21.413 1.00 71.56 561 PHE A N 1
ATOM 4712 C CA . PHE A 1 561 ? -6.989 17.587 -21.280 1.00 71.56 561 PHE A CA 1
ATOM 4713 C C . PHE A 1 561 ? -6.317 17.189 -19.957 1.00 71.56 561 PHE A C 1
ATOM 4715 O O . PHE A 1 561 ? -6.774 16.296 -19.253 1.00 71.56 561 PHE A O 1
ATOM 4722 N N . ILE A 1 562 ? -5.256 17.895 -19.569 1.00 74.75 562 ILE A N 1
ATOM 4723 C CA . ILE A 1 562 ? -4.519 17.652 -18.325 1.00 74.75 562 ILE A CA 1
ATOM 4724 C C . ILE A 1 562 ? -5.330 18.032 -17.083 1.00 74.75 562 ILE A C 1
ATOM 4726 O O . ILE A 1 562 ? -5.238 17.352 -16.060 1.00 74.75 562 ILE A O 1
ATOM 4730 N N . ASN A 1 563 ? -6.117 19.106 -17.151 1.00 77.31 563 ASN A N 1
ATOM 4731 C CA . ASN A 1 563 ? -6.985 19.510 -16.046 1.00 77.31 563 ASN A CA 1
ATOM 4732 C C . ASN A 1 563 ? -8.121 18.508 -15.831 1.00 77.31 563 ASN A C 1
ATOM 4734 O O . ASN A 1 563 ? -8.469 18.226 -14.694 1.00 77.31 563 ASN A O 1
ATOM 4738 N N . GLU A 1 564 ? -8.665 17.964 -16.915 1.00 76.50 564 GLU A N 1
ATOM 4739 C CA . GLU A 1 564 ? -9.732 16.966 -16.889 1.00 76.50 564 GLU A CA 1
ATOM 4740 C C . GLU A 1 564 ? -9.229 15.597 -16.414 1.00 76.50 564 GLU A C 1
ATOM 4742 O O . GLU A 1 564 ? -9.871 14.947 -15.594 1.00 76.50 564 GLU A O 1
ATOM 4747 N N . LEU A 1 565 ? -8.048 15.173 -16.874 1.00 77.81 565 LEU A N 1
ATOM 4748 C CA . LEU A 1 565 ? -7.464 13.889 -16.489 1.00 77.81 565 LEU A CA 1
ATOM 4749 C C . LEU A 1 565 ? -6.755 13.890 -15.134 1.00 77.81 565 LEU A C 1
ATOM 4751 O O . LEU A 1 565 ? -6.511 12.809 -14.607 1.00 77.81 565 LEU A O 1
ATOM 4755 N N . GLU A 1 566 ? -6.360 15.046 -14.605 1.00 82.50 566 GLU A N 1
ATOM 4756 C CA . GLU A 1 566 ? -5.540 15.187 -13.392 1.00 82.50 566 GLU A CA 1
ATOM 4757 C C . GLU A 1 566 ? -4.405 14.134 -13.239 1.00 82.50 566 GLU A C 1
ATOM 4759 O O . GLU A 1 566 ? -4.325 13.474 -12.204 1.00 82.50 566 GLU A O 1
ATOM 4764 N N . PRO A 1 567 ? -3.495 13.952 -14.217 1.00 86.69 567 PRO A N 1
ATOM 4765 C CA . PRO A 1 567 ? -2.459 12.925 -14.113 1.00 86.69 567 PRO A CA 1
ATOM 4766 C C . PRO A 1 567 ? -1.440 13.242 -13.010 1.00 86.69 567 PRO A C 1
ATOM 4768 O O . PRO A 1 567 ? -1.038 14.399 -12.837 1.00 86.69 567 PRO A O 1
ATOM 4771 N N . ASN A 1 568 ? -0.973 12.199 -12.315 1.00 87.69 568 ASN A N 1
ATOM 4772 C CA . ASN A 1 568 ? 0.181 12.273 -11.416 1.00 87.69 568 ASN A CA 1
ATOM 4773 C C . ASN A 1 568 ? 1.487 12.112 -12.201 1.00 87.69 568 ASN A C 1
ATOM 4775 O O . ASN A 1 568 ? 2.463 12.815 -11.943 1.00 87.69 568 ASN A O 1
ATOM 4779 N N . LEU A 1 569 ? 1.490 11.203 -13.178 1.00 91.94 569 LEU A N 1
ATOM 4780 C CA . LEU A 1 569 ? 2.657 10.866 -13.983 1.00 91.94 569 LEU A CA 1
ATOM 4781 C C . LEU A 1 569 ? 2.252 10.595 -15.434 1.00 91.94 569 LEU A C 1
ATOM 4783 O O . LEU A 1 569 ? 1.213 9.992 -15.693 1.00 91.94 569 LEU A O 1
ATOM 4787 N N . ILE A 1 570 ? 3.087 11.022 -16.376 1.00 93.50 570 ILE A N 1
ATOM 4788 C CA . ILE A 1 570 ? 2.952 10.742 -17.806 1.00 93.50 570 ILE A CA 1
ATOM 4789 C C . ILE A 1 570 ? 4.206 9.988 -18.257 1.00 93.50 570 ILE A C 1
ATOM 4791 O O . ILE A 1 570 ? 5.320 10.388 -17.918 1.00 93.50 570 ILE A O 1
ATOM 4795 N N . LEU A 1 571 ? 4.038 8.896 -18.998 1.00 96.56 571 LEU A N 1
ATOM 4796 C CA . LEU A 1 571 ? 5.129 8.101 -19.565 1.00 96.56 571 LEU A CA 1
ATOM 4797 C C . LEU A 1 571 ? 5.040 8.128 -21.092 1.00 96.56 571 LEU A C 1
ATOM 4799 O O . LEU A 1 571 ? 3.956 7.903 -21.636 1.00 96.56 571 LEU A O 1
ATOM 4803 N N . LYS A 1 572 ? 6.176 8.378 -21.754 1.00 94.88 572 LYS A N 1
ATOM 4804 C CA . LYS A 1 572 ? 6.271 8.500 -23.215 1.00 94.88 572 LYS A CA 1
ATOM 4805 C C . LYS A 1 572 ? 7.530 7.858 -23.806 1.00 94.88 572 LYS A C 1
ATOM 4807 O O . LYS A 1 572 ? 8.499 7.649 -23.076 1.00 94.88 572 LYS A O 1
ATOM 4812 N N . GLY A 1 573 ? 7.516 7.587 -25.111 1.00 91.44 573 GLY A N 1
ATOM 4813 C CA . GLY A 1 573 ? 8.661 7.105 -25.901 1.00 91.44 573 GLY A CA 1
ATOM 4814 C C . GLY A 1 573 ? 9.191 8.217 -26.810 1.00 91.44 573 GLY A C 1
ATOM 4815 O O . GLY A 1 573 ? 9.641 9.253 -26.293 1.00 91.44 573 GLY A O 1
ATOM 4816 N N . ASP A 1 574 ? 9.057 8.023 -28.128 1.00 90.44 574 ASP A N 1
ATOM 4817 C CA . ASP A 1 574 ? 9.158 9.003 -29.233 1.00 90.44 574 ASP A CA 1
ATOM 4818 C C . ASP A 1 574 ? 10.542 9.663 -29.380 1.00 90.44 574 ASP A C 1
ATOM 4820 O O . ASP A 1 574 ? 11.257 9.502 -30.354 1.00 90.44 574 ASP A O 1
ATOM 4824 N N . SER A 1 575 ? 11.009 10.349 -28.345 1.00 87.31 575 SER A N 1
ATOM 4825 C CA . SER A 1 575 ? 12.276 11.090 -28.346 1.00 87.31 575 SER A CA 1
ATOM 4826 C C . SER A 1 575 ? 13.544 10.233 -28.435 1.00 87.31 575 SER A C 1
ATOM 4828 O O . SER A 1 575 ? 14.641 10.794 -28.471 1.00 87.31 575 SER A O 1
ATOM 4830 N N . HIS A 1 576 ? 13.422 8.909 -28.286 1.00 92.38 576 HIS A N 1
ATOM 4831 C CA . HIS A 1 576 ? 14.516 7.936 -28.151 1.00 92.38 576 HIS A CA 1
ATOM 4832 C C . HIS A 1 576 ? 15.525 8.198 -27.013 1.00 92.38 576 HIS A C 1
ATOM 4834 O O . HIS A 1 576 ? 16.487 7.443 -26.830 1.00 92.38 576 HIS A O 1
ATOM 4840 N N . HIS A 1 577 ? 15.323 9.240 -26.202 1.00 90.62 577 HIS A N 1
ATOM 4841 C CA . HIS A 1 577 ? 16.258 9.705 -25.187 1.00 90.62 577 HIS A CA 1
ATOM 4842 C C . HIS A 1 577 ? 15.590 9.867 -23.826 1.00 90.62 577 HIS A C 1
ATOM 4844 O O . HIS A 1 577 ? 14.474 10.365 -23.697 1.00 90.62 577 HIS A O 1
ATOM 4850 N N . PHE A 1 578 ? 16.342 9.535 -22.775 1.00 91.50 578 PHE A N 1
ATOM 4851 C CA . PHE A 1 578 ? 15.879 9.737 -21.411 1.00 91.50 578 PHE A CA 1
ATOM 4852 C C . PHE A 1 578 ? 15.789 11.222 -21.048 1.00 91.50 578 PHE A C 1
ATOM 4854 O O . PHE A 1 578 ? 16.768 11.970 -21.162 1.00 91.50 578 PHE A O 1
ATOM 4861 N N . SER A 1 579 ? 14.633 11.627 -20.530 1.00 90.94 579 SER A N 1
ATOM 4862 C CA . SER A 1 579 ? 14.454 12.928 -19.891 1.00 90.94 579 SER A CA 1
ATOM 4863 C C . SER A 1 579 ? 13.257 12.931 -18.943 1.00 90.94 579 SER A C 1
ATOM 4865 O O . SER A 1 579 ? 12.318 12.157 -19.106 1.00 90.94 579 SER A O 1
ATOM 4867 N N . VAL A 1 580 ? 13.290 13.810 -17.941 1.00 91.88 580 VAL A N 1
ATOM 4868 C CA . VAL A 1 580 ? 12.160 14.055 -17.036 1.00 91.88 580 VAL A CA 1
ATOM 4869 C C . VAL A 1 580 ? 11.774 15.522 -17.120 1.00 91.88 580 VAL A C 1
ATOM 4871 O O . VAL A 1 580 ? 12.538 16.406 -16.712 1.00 91.88 580 VAL A O 1
ATOM 4874 N N . TYR A 1 581 ? 10.578 15.770 -17.635 1.00 90.00 581 TYR A N 1
ATOM 4875 C CA . TYR A 1 581 ? 9.942 17.076 -17.678 1.00 90.00 581 TYR A CA 1
ATOM 4876 C C . TYR A 1 581 ? 9.071 17.260 -16.442 1.00 90.00 581 TYR A C 1
ATOM 4878 O O . TYR A 1 581 ? 8.388 16.337 -16.005 1.00 90.00 581 TYR A O 1
ATOM 4886 N N . VAL A 1 582 ? 9.074 18.470 -15.890 1.00 89.88 582 VAL A N 1
ATOM 4887 C CA . VAL A 1 582 ? 8.112 18.894 -14.875 1.00 89.88 582 VAL A CA 1
ATOM 4888 C C . VAL A 1 582 ? 7.346 20.101 -15.389 1.00 89.88 582 VAL A C 1
ATOM 4890 O O . VAL A 1 582 ? 7.944 21.069 -15.863 1.00 89.88 582 VAL A O 1
ATOM 4893 N N . TYR A 1 583 ? 6.025 20.038 -15.283 1.00 87.25 583 TYR A N 1
ATOM 4894 C CA . TYR A 1 583 ? 5.114 21.133 -15.573 1.00 87.25 583 TYR A CA 1
ATOM 4895 C C . TYR A 1 583 ? 4.561 21.707 -14.268 1.00 87.25 583 TYR A C 1
ATOM 4897 O O . TYR A 1 583 ? 3.995 20.972 -13.459 1.00 87.25 583 TYR A O 1
ATOM 4905 N N . ASP A 1 584 ? 4.726 23.012 -14.056 1.00 86.31 584 ASP A N 1
ATOM 4906 C CA . ASP A 1 584 ? 4.147 23.741 -12.926 1.00 86.31 584 ASP A CA 1
ATOM 4907 C C . ASP A 1 584 ? 2.775 24.292 -13.324 1.00 86.31 584 ASP A C 1
ATOM 4909 O O . ASP A 1 584 ? 2.683 25.221 -14.129 1.00 86.31 584 ASP A O 1
ATOM 4913 N N . ARG A 1 585 ? 1.699 23.746 -12.746 1.00 79.38 585 ARG A N 1
ATOM 4914 C CA . ARG A 1 585 ? 0.324 24.165 -13.062 1.00 79.38 585 ARG A CA 1
ATOM 4915 C C . ARG A 1 585 ? 0.051 25.632 -12.718 1.00 79.38 585 ARG A C 1
ATOM 4917 O O . ARG A 1 585 ? -0.785 26.248 -13.371 1.00 79.38 585 ARG A O 1
ATOM 4924 N N . ILE A 1 586 ? 0.740 26.187 -11.715 1.00 80.19 586 ILE A N 1
ATOM 4925 C CA . ILE A 1 586 ? 0.520 27.564 -11.244 1.00 80.19 586 ILE A CA 1
ATOM 4926 C C . ILE A 1 586 ? 1.222 28.551 -12.172 1.00 80.19 586 ILE A C 1
ATOM 4928 O O . ILE A 1 586 ? 0.604 29.472 -12.696 1.00 80.19 586 ILE A O 1
ATOM 4932 N N . ASN A 1 587 ? 2.518 28.332 -12.390 1.00 78.94 587 ASN A N 1
ATOM 4933 C CA . ASN A 1 587 ? 3.337 29.231 -13.201 1.00 78.94 587 ASN A CA 1
ATOM 4934 C C . ASN A 1 587 ? 3.185 28.979 -14.706 1.00 78.94 587 ASN A C 1
ATOM 4936 O O . ASN A 1 587 ? 3.650 29.776 -15.513 1.00 78.94 587 ASN A O 1
ATOM 4940 N N . MET A 1 588 ? 2.536 27.874 -15.085 1.00 75.38 588 MET A N 1
ATOM 4941 C CA . MET A 1 588 ? 2.325 27.441 -16.466 1.00 75.38 588 MET A CA 1
ATOM 4942 C C . MET A 1 588 ? 3.631 27.271 -17.252 1.00 75.38 588 MET A C 1
ATOM 4944 O O . MET A 1 588 ? 3.657 27.461 -18.467 1.00 75.38 588 MET A O 1
ATOM 4948 N N . THR A 1 589 ? 4.703 26.895 -16.560 1.00 79.06 589 THR A N 1
ATOM 4949 C CA . THR A 1 589 ? 6.030 26.671 -17.133 1.00 79.06 589 THR A CA 1
ATOM 4950 C C . THR A 1 589 ? 6.366 25.188 -17.139 1.00 79.06 589 THR A C 1
ATOM 4952 O O . THR A 1 589 ? 5.960 24.435 -16.252 1.00 79.06 589 THR A O 1
ATOM 4955 N N . ASN A 1 590 ? 7.137 24.762 -18.136 1.00 82.25 590 ASN A N 1
ATOM 4956 C CA . ASN A 1 590 ? 7.794 23.464 -18.139 1.00 82.25 590 ASN A CA 1
ATOM 4957 C C . ASN A 1 590 ? 9.306 23.648 -17.972 1.00 82.25 590 ASN A C 1
ATOM 4959 O O . ASN A 1 590 ? 9.891 24.651 -18.376 1.00 82.25 590 ASN A O 1
ATOM 4963 N N . ARG A 1 591 ? 9.952 22.674 -17.336 1.00 85.38 591 ARG A N 1
ATOM 4964 C CA . ARG A 1 591 ? 11.413 22.580 -17.291 1.00 85.38 591 ARG A CA 1
ATOM 4965 C C . ARG A 1 591 ? 11.838 21.125 -17.257 1.00 85.38 591 ARG A C 1
ATOM 4967 O O . ARG A 1 591 ? 11.077 20.256 -16.841 1.00 85.38 591 ARG A O 1
ATOM 4974 N N . ILE A 1 592 ? 13.078 20.875 -17.641 1.00 84.50 592 ILE A N 1
ATOM 4975 C CA . ILE A 1 592 ? 13.684 19.549 -17.563 1.00 84.50 592 ILE A CA 1
ATOM 4976 C C . ILE A 1 592 ? 14.452 19.467 -16.248 1.00 84.50 592 ILE A C 1
ATOM 4978 O O . ILE A 1 592 ? 15.273 20.336 -15.964 1.00 84.50 592 ILE A O 1
ATOM 4982 N N . ILE A 1 593 ? 14.159 18.454 -15.435 1.00 83.38 593 ILE A N 1
ATOM 4983 C CA . ILE A 1 593 ? 14.804 18.252 -14.124 1.00 83.38 593 ILE A CA 1
ATOM 4984 C C . ILE A 1 593 ? 15.838 17.133 -14.136 1.00 83.38 593 ILE A C 1
ATOM 4986 O O . ILE A 1 593 ? 16.712 17.097 -13.277 1.00 83.38 593 ILE A O 1
ATOM 4990 N N . ALA A 1 594 ? 15.757 16.243 -15.120 1.00 79.75 594 ALA A N 1
ATOM 4991 C CA . ALA A 1 594 ? 16.778 15.251 -15.393 1.00 79.75 594 ALA A CA 1
ATOM 4992 C C . ALA A 1 594 ? 16.927 15.126 -16.906 1.00 79.75 594 ALA A C 1
ATOM 4994 O O . ALA A 1 594 ? 15.956 14.888 -17.627 1.00 79.75 594 ALA A O 1
ATOM 4995 N N . ARG A 1 595 ? 18.152 15.317 -17.377 1.00 71.88 595 ARG A N 1
ATOM 4996 C CA . ARG A 1 595 ? 18.578 15.080 -18.750 1.00 71.88 595 ARG A CA 1
ATOM 4997 C C . ARG A 1 595 ? 19.885 14.313 -18.631 1.00 71.88 595 ARG A C 1
ATOM 4999 O O . ARG A 1 595 ? 20.700 14.663 -17.785 1.00 71.88 595 ARG A O 1
ATOM 5006 N N . GLU A 1 596 ? 20.057 13.299 -19.469 1.00 64.81 596 GLU A N 1
ATOM 5007 C CA . GLU A 1 596 ? 21.222 12.404 -19.488 1.00 64.81 596 GLU A CA 1
ATOM 5008 C C . GLU A 1 596 ? 21.232 11.287 -18.433 1.00 64.81 596 GLU A C 1
ATOM 5010 O O . GLU A 1 596 ? 20.634 11.363 -17.362 1.00 64.81 596 GLU A O 1
ATOM 5015 N N . TYR A 1 597 ? 21.940 10.209 -18.778 1.00 59.88 597 TYR A N 1
ATOM 5016 C CA . TYR A 1 597 ? 22.155 9.079 -17.886 1.00 59.88 597 TYR A CA 1
ATOM 5017 C C . TYR A 1 597 ? 23.295 9.456 -16.948 1.00 59.88 597 TYR A C 1
ATOM 5019 O O . TYR A 1 597 ? 24.464 9.431 -17.352 1.00 59.88 597 TYR A O 1
ATOM 5027 N N . LEU A 1 598 ? 22.966 9.790 -15.709 1.00 54.69 598 LEU A N 1
ATOM 5028 C CA . LEU A 1 598 ? 23.939 9.740 -14.632 1.00 54.69 598 LEU A CA 1
ATOM 5029 C C . LEU A 1 598 ? 24.100 8.255 -14.257 1.00 54.69 598 LEU A C 1
ATOM 5031 O O . LEU A 1 598 ? 23.120 7.612 -13.870 1.00 54.69 598 LEU A O 1
ATOM 5035 N N . PRO A 1 599 ? 25.289 7.654 -14.440 1.00 47.28 599 PRO A N 1
ATOM 5036 C CA . PRO A 1 599 ? 25.500 6.263 -14.071 1.00 47.28 599 PRO A CA 1
ATOM 5037 C C . PRO A 1 599 ? 25.181 6.095 -12.583 1.00 47.28 599 PRO A C 1
ATOM 5039 O O . PRO A 1 599 ? 25.734 6.799 -11.745 1.00 47.28 599 PRO A O 1
ATOM 5042 N N . GLN A 1 600 ? 24.275 5.162 -12.281 1.00 52.44 600 GLN A N 1
ATOM 5043 C CA . GLN A 1 600 ? 23.871 4.770 -10.923 1.00 52.44 600 GLN A CA 1
ATOM 5044 C C . GLN A 1 600 ? 23.033 5.788 -10.125 1.00 52.44 600 GLN A C 1
ATOM 5046 O O . GLN A 1 600 ? 22.806 5.561 -8.937 1.00 52.44 600 GLN A O 1
ATOM 5051 N N . SER A 1 601 ? 22.518 6.869 -10.723 1.00 61.84 601 SER A N 1
ATOM 5052 C CA . SER A 1 601 ? 21.590 7.742 -9.994 1.00 61.84 601 SER A CA 1
ATOM 5053 C C . SER A 1 601 ? 20.157 7.209 -10.065 1.00 61.84 601 SER A C 1
ATOM 5055 O O . SER A 1 601 ? 19.571 7.031 -11.132 1.00 61.84 601 SER A O 1
ATOM 5057 N N . ILE A 1 602 ? 19.574 6.967 -8.894 1.00 78.88 602 ILE A N 1
ATOM 5058 C CA . ILE A 1 602 ? 18.131 6.776 -8.757 1.00 78.88 602 ILE A CA 1
ATOM 5059 C C . ILE A 1 602 ? 17.508 8.169 -8.753 1.00 78.88 602 ILE A C 1
ATOM 5061 O O . ILE A 1 602 ? 17.800 8.975 -7.866 1.00 78.88 602 ILE A O 1
ATOM 5065 N N . VAL A 1 603 ? 16.652 8.467 -9.729 1.00 83.62 603 VAL A N 1
ATOM 5066 C CA . VAL A 1 603 ? 15.875 9.712 -9.702 1.00 83.62 603 VAL A CA 1
ATOM 5067 C C . VAL A 1 603 ? 14.604 9.443 -8.909 1.00 83.62 603 VAL A C 1
ATOM 5069 O O . VAL A 1 603 ? 13.838 8.535 -9.223 1.00 83.62 603 VAL A O 1
ATOM 5072 N N . SER A 1 604 ? 14.409 10.216 -7.845 1.00 86.44 604 SER A N 1
ATOM 5073 C CA . SER A 1 604 ? 13.243 10.106 -6.969 1.00 86.44 604 SER A CA 1
ATOM 5074 C C . SER A 1 604 ? 12.325 11.296 -7.206 1.00 86.44 604 SER A C 1
ATOM 5076 O O . SER A 1 604 ? 12.770 12.443 -7.152 1.00 86.44 604 SER A O 1
ATOM 5078 N N . ILE A 1 605 ? 11.054 11.023 -7.475 1.00 87.62 605 ILE A N 1
ATOM 5079 C CA . ILE A 1 605 ? 10.038 12.018 -7.802 1.00 87.62 605 ILE A CA 1
ATOM 5080 C C . ILE A 1 605 ? 8.919 11.917 -6.767 1.00 87.62 605 ILE A C 1
ATOM 5082 O O . ILE A 1 605 ? 8.378 10.838 -6.529 1.00 87.62 605 ILE A O 1
ATOM 5086 N N . ASN A 1 606 ? 8.568 13.045 -6.151 1.00 86.00 606 ASN A N 1
ATOM 5087 C CA . ASN A 1 606 ? 7.394 13.142 -5.291 1.00 86.00 606 ASN A CA 1
ATOM 5088 C C . ASN A 1 606 ? 6.177 13.506 -6.151 1.00 86.00 606 ASN A C 1
ATOM 5090 O O . ASN A 1 606 ? 6.171 14.548 -6.803 1.00 86.00 606 ASN A O 1
ATOM 5094 N N . LEU A 1 607 ? 5.164 12.644 -6.141 1.00 83.94 607 LEU A N 1
ATOM 5095 C CA . LEU A 1 607 ? 3.973 12.727 -6.983 1.00 83.94 607 LEU A CA 1
ATOM 5096 C C . LEU A 1 607 ? 2.705 13.103 -6.190 1.00 83.94 607 LEU A C 1
ATOM 5098 O O . LEU A 1 607 ? 1.609 13.118 -6.753 1.00 83.94 607 LEU A O 1
ATOM 5102 N N . ASP A 1 608 ? 2.835 13.434 -4.899 1.00 74.50 608 ASP A N 1
ATOM 5103 C CA . ASP A 1 608 ? 1.727 13.902 -4.047 1.00 74.50 608 ASP A CA 1
ATOM 5104 C C . ASP A 1 608 ? 1.336 15.362 -4.336 1.00 74.50 608 ASP A C 1
ATOM 5106 O O . ASP A 1 608 ? 0.219 15.810 -4.073 1.00 74.50 608 ASP A O 1
ATOM 5110 N N . GLN A 1 609 ? 2.248 16.134 -4.927 1.00 69.25 609 GLN A N 1
ATOM 5111 C CA . GLN A 1 609 ? 2.032 17.552 -5.175 1.00 69.25 609 GLN A CA 1
ATOM 5112 C C . GLN A 1 609 ? 1.165 17.775 -6.418 1.00 69.25 609 GLN A C 1
ATOM 5114 O O . GLN A 1 609 ? 1.685 17.843 -7.527 1.00 69.25 609 GLN A O 1
ATOM 5119 N N . LYS A 1 610 ? -0.141 18.039 -6.237 1.00 71.44 610 LYS A N 1
ATOM 5120 C CA . LYS A 1 610 ? -1.060 18.431 -7.335 1.00 71.44 610 LYS A CA 1
ATOM 5121 C C . LYS A 1 610 ? -0.558 19.607 -8.193 1.00 71.44 610 LYS A C 1
ATOM 5123 O O . LYS A 1 610 ? -1.022 19.791 -9.315 1.00 71.44 610 LYS A O 1
ATOM 5128 N N . ARG A 1 611 ? 0.373 20.416 -7.676 1.00 83.31 611 ARG A N 1
ATOM 5129 C CA . ARG A 1 611 ? 1.004 21.533 -8.392 1.00 83.31 611 ARG A CA 1
ATOM 5130 C C . ARG A 1 611 ? 1.854 21.084 -9.581 1.00 83.31 611 ARG A C 1
ATOM 5132 O O . ARG A 1 611 ? 1.869 21.791 -10.587 1.00 83.31 611 ARG A O 1
ATOM 5139 N N . PHE A 1 612 ? 2.578 19.975 -9.459 1.00 86.25 612 PHE A N 1
ATOM 5140 C CA . PHE A 1 612 ? 3.542 19.543 -10.465 1.00 86.25 612 PHE A CA 1
ATOM 5141 C C . PHE A 1 612 ? 3.060 18.280 -11.167 1.00 86.25 612 PHE A C 1
ATOM 5143 O O . PHE A 1 612 ? 2.561 17.360 -10.530 1.00 86.25 612 PHE A O 1
ATOM 5150 N N . ILE A 1 613 ? 3.225 18.242 -12.486 1.00 88.19 613 ILE A N 1
ATOM 5151 C CA . ILE A 1 613 ? 3.021 17.032 -13.286 1.00 88.19 613 ILE A CA 1
ATOM 5152 C C . ILE A 1 613 ? 4.361 16.652 -13.881 1.00 88.19 613 ILE A C 1
ATOM 5154 O O . ILE A 1 613 ? 5.077 17.516 -14.391 1.00 88.19 613 ILE A O 1
ATOM 5158 N N . TYR A 1 614 ? 4.681 15.367 -13.826 1.00 91.62 614 TYR A N 1
ATOM 5159 C CA . TYR A 1 614 ? 5.920 14.837 -14.367 1.00 91.62 614 TYR A CA 1
ATOM 5160 C C . TYR A 1 614 ? 5.638 14.053 -15.644 1.00 91.62 614 TYR A C 1
ATOM 5162 O O . TYR A 1 614 ? 4.708 13.252 -15.686 1.00 91.62 614 TYR A O 1
ATOM 5170 N N . GLU A 1 615 ? 6.449 14.278 -16.672 1.00 93.00 615 GLU A N 1
ATOM 5171 C CA . GLU A 1 615 ? 6.449 13.496 -17.908 1.00 93.00 615 GLU A CA 1
ATOM 5172 C C . GLU A 1 615 ? 7.836 12.884 -18.099 1.00 93.00 615 GLU A C 1
ATOM 5174 O O . GLU A 1 615 ? 8.841 13.598 -18.164 1.00 93.00 615 GLU A O 1
ATOM 5179 N N . ILE A 1 616 ? 7.895 11.554 -18.127 1.00 94.44 616 ILE A N 1
ATOM 5180 C CA . ILE A 1 616 ? 9.128 10.788 -18.293 1.00 94.44 616 ILE A CA 1
ATOM 5181 C C . ILE A 1 616 ? 9.200 10.304 -19.732 1.00 94.44 616 ILE A C 1
ATOM 5183 O O . ILE A 1 616 ? 8.349 9.543 -20.189 1.00 94.44 616 ILE A O 1
ATOM 5187 N N . SER A 1 617 ? 10.267 10.714 -20.403 1.00 94.06 617 SER A N 1
ATOM 5188 C CA . SER A 1 617 ? 10.666 10.203 -21.703 1.00 94.06 617 SER A CA 1
ATOM 5189 C C . SER A 1 617 ? 11.556 8.985 -21.511 1.00 94.06 617 SER A C 1
ATOM 5191 O O . SER A 1 617 ? 12.619 9.078 -20.887 1.00 94.06 617 SER A O 1
ATOM 5193 N N . VAL A 1 618 ? 11.104 7.840 -22.003 1.00 94.94 618 VAL A N 1
ATOM 5194 C CA . VAL A 1 618 ? 11.817 6.568 -21.925 1.00 94.94 618 VAL A CA 1
ATOM 5195 C C . VAL A 1 618 ? 12.755 6.467 -23.131 1.00 94.94 618 VAL A C 1
ATOM 5197 O O . VAL A 1 618 ? 12.337 6.763 -24.248 1.00 94.94 618 VAL A O 1
ATOM 5200 N N . PRO A 1 619 ? 14.039 6.116 -22.937 1.00 94.12 619 PRO A N 1
ATOM 5201 C CA . PRO A 1 619 ? 14.949 5.932 -24.055 1.00 94.12 619 PRO A CA 1
ATOM 5202 C C . PRO A 1 619 ? 14.540 4.716 -24.885 1.00 94.12 619 PRO A C 1
ATOM 5204 O O . PRO A 1 619 ? 13.981 3.759 -24.351 1.00 94.12 619 PRO A O 1
ATOM 5207 N N . THR A 1 620 ? 14.905 4.718 -26.164 1.00 95.56 620 THR A N 1
ATOM 5208 C CA . THR A 1 620 ? 14.727 3.527 -26.999 1.00 95.56 620 THR A CA 1
ATOM 5209 C C . THR A 1 620 ? 15.550 2.355 -26.459 1.00 95.56 620 THR A C 1
ATOM 5211 O O . THR A 1 620 ? 16.678 2.522 -25.972 1.00 95.56 620 THR A O 1
ATOM 5214 N N . CYS A 1 621 ? 14.998 1.149 -26.562 1.00 95.31 621 CYS A N 1
ATOM 5215 C CA . CYS A 1 621 ? 15.723 -0.094 -26.305 1.00 95.31 621 CYS A CA 1
ATOM 5216 C C . CYS A 1 621 ? 16.435 -0.645 -27.557 1.00 95.31 621 CYS A C 1
ATOM 5218 O O . CYS A 1 621 ? 17.284 -1.536 -27.443 1.00 95.31 621 CYS A O 1
ATOM 5220 N N . SER A 1 622 ? 16.137 -0.095 -28.737 1.00 94.88 622 SER A N 1
ATOM 5221 C CA . SER A 1 622 ? 16.676 -0.537 -30.018 1.00 94.88 622 SER A CA 1
ATOM 5222 C C . SER A 1 622 ? 17.938 0.227 -30.395 1.00 94.88 622 SER A C 1
ATOM 5224 O O . SER A 1 622 ? 17.970 1.454 -30.460 1.00 94.88 622 SER A O 1
ATOM 5226 N N . TYR A 1 623 ? 19.004 -0.500 -30.732 1.00 93.56 623 TYR A N 1
ATOM 5227 C CA . TYR A 1 623 ? 20.212 0.132 -31.271 1.00 93.56 623 TYR A CA 1
ATOM 5228 C C . TYR A 1 623 ? 20.019 0.649 -32.706 1.00 93.56 623 TYR A C 1
ATOM 5230 O O . TYR A 1 623 ? 20.892 1.345 -33.224 1.00 93.56 623 TYR A O 1
ATOM 5238 N N . ARG A 1 624 ? 18.902 0.314 -33.363 1.00 91.12 624 ARG A N 1
ATOM 5239 C CA . ARG A 1 624 ? 18.619 0.724 -34.743 1.00 91.12 624 ARG A CA 1
ATOM 5240 C C . ARG A 1 624 ? 18.243 2.198 -34.869 1.00 91.12 624 ARG A C 1
ATOM 5242 O O . ARG A 1 624 ? 18.520 2.768 -35.912 1.00 91.12 624 ARG A O 1
ATOM 5249 N N . MET A 1 625 ? 17.833 2.846 -33.777 1.00 89.19 625 MET A N 1
ATOM 5250 C CA . MET A 1 625 ? 17.547 4.290 -33.732 1.00 89.19 625 MET A CA 1
ATOM 5251 C C . MET A 1 625 ? 18.766 5.201 -33.909 1.00 89.19 625 MET A C 1
ATOM 5253 O O . MET A 1 625 ? 18.646 6.421 -33.873 1.00 89.19 625 MET A O 1
ATOM 5257 N N . GLY A 1 626 ? 19.977 4.645 -34.001 1.00 83.44 626 GLY A N 1
ATOM 5258 C CA . GLY A 1 626 ? 21.192 5.443 -34.190 1.00 83.44 626 GLY A CA 1
ATOM 5259 C C . GLY A 1 626 ? 21.612 6.267 -32.965 1.00 83.44 626 GLY A C 1
ATOM 5260 O O . GLY A 1 626 ? 22.544 7.065 -33.055 1.00 83.44 626 GLY A O 1
ATOM 5261 N N . VAL A 1 627 ? 20.984 6.060 -31.801 1.00 86.88 627 VAL A N 1
ATOM 5262 C CA . VAL A 1 627 ? 21.332 6.762 -30.559 1.00 86.88 627 VAL A CA 1
ATOM 5263 C C . VAL A 1 627 ? 22.312 5.960 -29.699 1.00 86.88 627 VAL A C 1
ATOM 5265 O O . VAL A 1 627 ? 22.243 4.740 -29.567 1.00 86.88 627 VAL A O 1
ATOM 5268 N N . ASN A 1 628 ? 23.253 6.662 -29.064 1.00 77.06 628 ASN A N 1
ATOM 5269 C CA . ASN A 1 628 ? 24.347 6.030 -28.312 1.00 77.06 628 ASN A CA 1
ATOM 5270 C C . ASN A 1 628 ? 23.956 5.487 -26.931 1.00 77.06 628 ASN A C 1
ATOM 5272 O O . ASN A 1 628 ? 24.705 4.696 -26.345 1.00 77.06 628 ASN A O 1
ATOM 5276 N N . ARG A 1 629 ? 22.856 5.983 -26.358 1.00 84.50 629 ARG A N 1
ATOM 5277 C CA . ARG A 1 629 ? 22.410 5.622 -25.012 1.00 84.50 629 ARG A CA 1
ATOM 5278 C C . ARG A 1 629 ? 21.000 5.059 -25.090 1.00 84.50 629 ARG A C 1
ATOM 5280 O O . ARG A 1 629 ? 20.042 5.819 -25.215 1.00 84.50 629 ARG A O 1
ATOM 5287 N N . ILE A 1 630 ? 20.934 3.741 -24.997 1.00 91.44 630 ILE A N 1
ATOM 5288 C CA . ILE A 1 630 ? 19.730 2.928 -25.114 1.00 91.44 630 ILE A CA 1
ATOM 5289 C C . ILE A 1 630 ? 19.545 2.084 -23.858 1.00 91.44 630 ILE A C 1
ATOM 5291 O O . ILE A 1 630 ? 20.509 1.813 -23.127 1.00 91.44 630 ILE A O 1
ATOM 5295 N N . GLY A 1 631 ? 18.311 1.674 -23.599 1.00 93.31 631 GLY A N 1
ATOM 5296 C CA . GLY A 1 631 ? 18.018 0.810 -22.471 1.00 93.31 631 GLY A CA 1
ATOM 5297 C C . GLY A 1 631 ? 16.548 0.744 -22.106 1.00 93.31 631 GLY A C 1
ATOM 5298 O O . GLY A 1 631 ? 15.681 1.179 -22.853 1.00 93.31 631 GLY A O 1
ATOM 5299 N N . TYR A 1 632 ? 16.298 0.202 -20.921 1.00 95.25 632 TYR A N 1
ATOM 5300 C CA . TYR A 1 632 ? 14.973 0.111 -20.312 1.00 95.25 632 TYR A CA 1
ATOM 5301 C C . TYR A 1 632 ? 14.918 0.990 -19.066 1.00 95.25 632 TYR A C 1
ATOM 5303 O O . TYR A 1 632 ? 15.956 1.280 -18.467 1.00 95.25 632 TYR A O 1
ATOM 5311 N N . ILE A 1 633 ? 13.723 1.373 -18.620 1.00 94.44 633 ILE A N 1
ATOM 5312 C CA . ILE A 1 633 ? 13.557 2.023 -17.312 1.00 94.44 633 ILE A CA 1
ATOM 5313 C C . ILE A 1 633 ? 12.874 1.068 -16.348 1.00 94.44 633 ILE A C 1
ATOM 5315 O O . ILE A 1 633 ? 11.855 0.467 -16.667 1.00 94.44 633 ILE A O 1
ATOM 5319 N N . VAL A 1 634 ? 13.427 0.975 -15.144 1.00 95.06 634 VAL A N 1
ATOM 5320 C CA . VAL A 1 634 ? 12.749 0.398 -13.987 1.00 95.06 634 VAL A CA 1
ATOM 5321 C C . VAL A 1 634 ? 12.127 1.538 -13.215 1.00 95.06 634 VAL A C 1
ATOM 5323 O O . VAL A 1 634 ? 12.830 2.471 -12.828 1.00 95.06 634 VAL A O 1
ATOM 5326 N N . LEU A 1 635 ? 10.824 1.453 -12.988 1.00 94.25 635 LEU A N 1
ATOM 5327 C CA . LEU A 1 635 ? 10.066 2.434 -12.233 1.00 94.25 635 LEU A CA 1
ATOM 5328 C C . LEU A 1 635 ? 9.408 1.734 -11.043 1.00 94.25 635 LEU A C 1
ATOM 5330 O O . LEU A 1 635 ? 8.598 0.830 -11.217 1.00 94.25 635 LEU A O 1
ATOM 5334 N N . LEU A 1 636 ? 9.789 2.138 -9.837 1.00 92.81 636 LEU A N 1
ATOM 5335 C CA . LEU A 1 636 ? 9.198 1.685 -8.584 1.00 92.81 636 LEU A CA 1
ATOM 5336 C C . LEU A 1 636 ? 8.194 2.738 -8.127 1.00 92.81 636 LEU A C 1
ATOM 5338 O O . LEU A 1 636 ? 8.577 3.886 -7.896 1.00 92.81 636 LEU A O 1
ATOM 5342 N N . LEU A 1 637 ? 6.930 2.355 -8.004 1.00 89.31 637 LEU A N 1
ATOM 5343 C CA . LEU A 1 637 ? 5.841 3.243 -7.618 1.00 89.31 637 LEU A CA 1
ATOM 5344 C C . LEU A 1 637 ? 5.327 2.872 -6.244 1.00 89.31 637 LEU A C 1
ATOM 5346 O O . LEU A 1 637 ? 4.738 1.811 -6.095 1.00 89.31 637 LEU A O 1
ATOM 5350 N N . ASP A 1 638 ? 5.505 3.749 -5.265 1.00 85.50 638 ASP A N 1
ATOM 5351 C CA . ASP A 1 638 ? 4.895 3.586 -3.951 1.00 85.50 638 ASP A CA 1
ATOM 5352 C C . ASP A 1 638 ? 3.585 4.375 -3.891 1.00 85.50 638 ASP A C 1
ATOM 5354 O O . ASP A 1 638 ? 3.599 5.608 -3.812 1.00 85.50 638 ASP A O 1
ATOM 5358 N N . SER A 1 639 ? 2.450 3.674 -3.941 1.00 73.38 639 SER A N 1
ATOM 5359 C CA . SER A 1 639 ? 1.126 4.305 -3.903 1.00 73.38 639 SER A CA 1
ATOM 5360 C C . SER A 1 639 ? 0.816 4.949 -2.548 1.00 73.38 639 SER A C 1
ATOM 5362 O O . SER A 1 639 ? 0.093 5.945 -2.503 1.00 73.38 639 SER A O 1
ATOM 5364 N N . ALA A 1 640 ? 1.392 4.446 -1.450 1.00 73.75 640 ALA A N 1
ATOM 5365 C CA . ALA A 1 640 ? 1.119 4.945 -0.102 1.00 73.75 640 ALA A CA 1
ATOM 5366 C C . ALA A 1 640 ? 1.826 6.272 0.179 1.00 73.75 640 ALA A C 1
ATOM 5368 O O . ALA A 1 640 ? 1.246 7.180 0.775 1.00 73.75 640 ALA A O 1
ATOM 5369 N N . THR A 1 641 ? 3.077 6.400 -0.264 1.00 77.06 641 THR A N 1
ATOM 5370 C CA . THR A 1 641 ? 3.852 7.644 -0.130 1.00 77.06 641 THR A CA 1
ATOM 5371 C C . THR A 1 641 ? 3.733 8.554 -1.354 1.00 77.06 641 THR A C 1
ATOM 5373 O O . THR A 1 641 ? 4.216 9.687 -1.319 1.00 77.06 641 THR A O 1
ATOM 5376 N N . LYS A 1 642 ? 3.087 8.074 -2.428 1.00 79.12 642 LYS A N 1
ATOM 5377 C CA . LYS A 1 642 ? 3.006 8.711 -3.751 1.00 79.12 642 LYS A CA 1
ATOM 5378 C C . LYS A 1 642 ? 4.377 9.163 -4.243 1.00 79.12 642 LYS A C 1
ATOM 5380 O O . LYS A 1 642 ? 4.569 10.305 -4.668 1.00 79.12 642 LYS A O 1
ATOM 5385 N N . THR A 1 643 ? 5.349 8.262 -4.180 1.00 86.50 643 THR A N 1
ATOM 5386 C CA . THR A 1 643 ? 6.695 8.501 -4.710 1.00 86.50 643 THR A CA 1
ATOM 5387 C C . THR A 1 643 ? 7.020 7.535 -5.831 1.00 86.50 643 THR A C 1
ATOM 5389 O O . THR A 1 643 ? 6.623 6.373 -5.798 1.00 86.50 643 THR A O 1
ATOM 5392 N N . ALA A 1 644 ? 7.764 8.024 -6.818 1.00 90.38 644 ALA A N 1
ATOM 5393 C CA . ALA A 1 644 ? 8.318 7.215 -7.886 1.00 90.38 644 ALA A CA 1
ATOM 5394 C C . ALA A 1 644 ? 9.845 7.230 -7.820 1.00 90.38 644 ALA A C 1
ATOM 5396 O O . ALA A 1 644 ? 10.457 8.299 -7.782 1.00 90.38 644 ALA A O 1
ATOM 5397 N N . HIS A 1 645 ? 10.458 6.052 -7.862 1.00 91.25 645 HIS A N 1
ATOM 5398 C CA . HIS A 1 645 ? 11.901 5.896 -8.002 1.00 91.25 645 HIS A CA 1
ATOM 5399 C C . HIS A 1 645 ? 12.201 5.251 -9.343 1.00 91.25 645 HIS A C 1
ATOM 5401 O O . HIS A 1 645 ? 11.719 4.157 -9.625 1.00 91.25 645 HIS A O 1
ATOM 5407 N N . LEU A 1 646 ? 13.003 5.916 -10.166 1.00 91.62 646 LEU A N 1
ATOM 5408 C CA . LEU A 1 646 ? 13.367 5.416 -11.485 1.00 91.62 646 LEU A CA 1
ATOM 5409 C C . LEU A 1 646 ? 14.869 5.153 -11.583 1.00 91.62 646 LEU A C 1
ATOM 5411 O O . LEU A 1 646 ? 15.689 5.904 -11.047 1.00 91.62 646 LEU A O 1
ATOM 5415 N N . ALA A 1 647 ? 15.212 4.099 -12.313 1.00 90.81 647 ALA A N 1
ATOM 5416 C CA . ALA A 1 647 ? 16.575 3.742 -12.674 1.00 90.81 647 ALA A CA 1
ATOM 5417 C C . ALA A 1 647 ? 16.617 3.260 -14.126 1.00 90.81 647 ALA A C 1
ATOM 5419 O O . ALA A 1 647 ? 15.691 2.599 -14.597 1.00 90.81 647 ALA A O 1
ATOM 5420 N N . ILE A 1 648 ? 17.700 3.572 -14.836 1.00 90.06 648 ILE A N 1
ATOM 5421 C CA . ILE A 1 648 ? 17.859 3.181 -16.238 1.00 90.06 648 ILE A CA 1
ATOM 5422 C C . ILE A 1 648 ? 18.756 1.947 -16.330 1.00 90.06 648 ILE A C 1
ATOM 5424 O O . ILE A 1 648 ? 19.917 1.973 -15.918 1.00 90.06 648 ILE A O 1
ATOM 5428 N N . LEU A 1 649 ? 18.233 0.880 -16.925 1.00 91.81 649 LEU A N 1
ATOM 5429 C CA . LEU A 1 649 ? 18.982 -0.317 -17.284 1.00 91.81 649 LEU A CA 1
ATOM 5430 C C . LEU A 1 649 ? 19.606 -0.109 -18.660 1.00 91.81 649 LEU A C 1
ATOM 5432 O O . LEU A 1 649 ? 18.991 -0.375 -19.691 1.00 91.81 649 LEU A O 1
ATOM 5436 N N . SER A 1 650 ? 20.832 0.409 -18.663 1.00 90.38 650 SER A N 1
ATOM 5437 C CA . SER A 1 650 ? 21.582 0.637 -19.900 1.00 90.38 650 SER A CA 1
ATOM 5438 C C . SER A 1 650 ? 21.939 -0.690 -20.567 1.00 90.38 650 SER A C 1
ATOM 5440 O O . SER A 1 650 ? 22.479 -1.586 -19.915 1.00 90.38 650 SER A O 1
ATOM 5442 N N . THR A 1 651 ? 21.689 -0.804 -21.868 1.00 91.12 651 THR A N 1
ATOM 5443 C CA . THR A 1 651 ? 22.038 -1.999 -22.641 1.00 91.12 651 THR A CA 1
ATOM 5444 C C . THR A 1 651 ? 23.388 -1.832 -23.353 1.00 91.12 651 THR A C 1
ATOM 5446 O O . THR A 1 651 ? 23.892 -0.713 -23.518 1.00 91.12 651 THR A O 1
ATOM 5449 N N . PRO A 1 652 ? 24.051 -2.935 -23.756 1.00 90.50 652 PRO A N 1
ATOM 5450 C CA . PRO A 1 652 ? 25.353 -2.856 -24.414 1.00 90.50 652 PRO A CA 1
ATOM 5451 C C . PRO A 1 652 ? 25.285 -2.097 -25.741 1.00 90.50 652 PRO A C 1
ATOM 5453 O O . PRO A 1 652 ? 24.399 -2.347 -26.556 1.00 90.50 652 PRO A O 1
ATOM 5456 N N . ARG A 1 653 ? 26.267 -1.235 -26.022 1.00 89.38 653 ARG A N 1
ATOM 5457 C CA . ARG A 1 653 ? 26.358 -0.500 -27.297 1.00 89.38 653 ARG A CA 1
ATOM 5458 C C . ARG A 1 653 ? 26.646 -1.450 -28.462 1.00 89.38 653 ARG A C 1
ATOM 5460 O O . ARG A 1 653 ? 27.805 -1.766 -28.736 1.00 89.38 653 ARG A O 1
ATOM 5467 N N . ARG A 1 654 ? 25.597 -1.896 -29.160 1.00 91.31 654 ARG A N 1
ATOM 5468 C CA . ARG A 1 654 ? 25.696 -2.953 -30.179 1.00 91.31 654 ARG A CA 1
ATOM 5469 C C . ARG A 1 654 ? 26.638 -2.604 -31.327 1.00 91.31 654 ARG A C 1
ATOM 5471 O O . ARG A 1 654 ? 27.431 -3.459 -31.709 1.00 91.31 654 ARG A O 1
ATOM 5478 N N . TYR A 1 655 ? 26.624 -1.363 -31.816 1.00 90.75 655 TYR A N 1
ATOM 5479 C CA . TYR A 1 655 ? 27.523 -0.940 -32.896 1.00 90.75 655 TYR A CA 1
ATOM 5480 C C . TYR A 1 655 ? 29.002 -1.117 -32.548 1.00 90.75 655 TYR A C 1
ATOM 5482 O O . TYR A 1 655 ? 29.765 -1.565 -33.394 1.00 90.75 655 TYR A O 1
ATOM 5490 N N . ILE A 1 656 ? 29.405 -0.879 -31.293 1.00 90.25 656 ILE A N 1
ATOM 5491 C CA . ILE A 1 656 ? 30.788 -1.123 -30.855 1.00 90.25 656 ILE A CA 1
ATOM 5492 C C . ILE A 1 656 ? 31.130 -2.609 -31.005 1.00 90.25 656 ILE A C 1
ATOM 5494 O O . ILE A 1 656 ? 32.169 -2.950 -31.565 1.00 90.25 656 ILE A O 1
ATOM 5498 N N . SER A 1 657 ? 30.239 -3.504 -30.568 1.00 90.69 657 SER A N 1
ATOM 5499 C CA . SER A 1 657 ? 30.427 -4.948 -30.746 1.00 90.69 657 SER A CA 1
ATOM 5500 C C . SER A 1 657 ? 30.500 -5.346 -32.221 1.00 90.69 657 SER A C 1
ATOM 5502 O O . SER A 1 657 ? 31.350 -6.152 -32.584 1.00 90.69 657 SER A O 1
ATOM 5504 N N . LEU A 1 658 ? 29.647 -4.769 -33.073 1.00 90.81 658 LEU A N 1
ATOM 5505 C CA . LEU A 1 658 ? 29.651 -5.036 -34.513 1.00 90.81 658 LEU A CA 1
ATOM 5506 C C . LEU A 1 658 ? 30.954 -4.566 -35.175 1.00 90.81 658 LEU A C 1
ATOM 5508 O O . LEU A 1 658 ? 31.521 -5.317 -35.965 1.00 90.81 658 LEU A O 1
ATOM 5512 N N . TYR A 1 659 ? 31.482 -3.393 -34.805 1.00 93.00 659 TYR A N 1
ATOM 5513 C CA . TYR A 1 659 ? 32.785 -2.924 -35.289 1.00 93.00 659 TYR A CA 1
ATOM 5514 C C . TYR A 1 659 ? 33.926 -3.849 -34.862 1.00 93.00 659 TYR A C 1
ATOM 5516 O O . TYR A 1 659 ? 34.784 -4.170 -35.682 1.00 93.00 659 TYR A O 1
ATOM 5524 N N . PHE A 1 660 ? 33.917 -4.344 -33.620 1.00 94.38 660 PHE A N 1
ATOM 5525 C CA . PHE A 1 660 ? 34.896 -5.341 -33.177 1.00 94.38 660 PHE A CA 1
ATOM 5526 C C . PHE A 1 660 ? 34.789 -6.652 -33.963 1.00 94.38 660 PHE A C 1
ATOM 5528 O O . PHE A 1 660 ? 35.815 -7.212 -34.343 1.00 94.38 660 PHE A O 1
ATOM 5535 N N . TYR A 1 661 ? 33.576 -7.134 -34.247 1.00 93.25 661 TYR A N 1
ATOM 5536 C CA . TYR A 1 661 ? 33.383 -8.343 -35.054 1.00 93.25 661 TYR A CA 1
ATOM 5537 C C . TYR A 1 661 ? 33.841 -8.151 -36.499 1.00 93.25 661 TYR A C 1
ATOM 5539 O O . TYR A 1 661 ? 34.486 -9.040 -37.049 1.00 93.25 661 TYR A O 1
ATOM 5547 N N . ALA A 1 662 ? 33.565 -6.989 -37.094 1.00 93.38 662 ALA A N 1
ATOM 5548 C CA . ALA A 1 662 ? 34.035 -6.647 -38.430 1.00 93.38 662 ALA A CA 1
ATOM 5549 C C . ALA A 1 662 ? 35.568 -6.571 -38.478 1.00 93.38 662 ALA A C 1
ATOM 5551 O O . ALA A 1 662 ? 36.179 -7.203 -39.335 1.00 93.38 662 ALA A O 1
ATOM 5552 N N . ALA A 1 663 ? 36.197 -5.878 -37.523 1.00 95.94 663 ALA A N 1
ATOM 5553 C CA . ALA A 1 663 ? 37.653 -5.796 -37.422 1.00 95.94 663 ALA A CA 1
ATOM 5554 C C . ALA A 1 663 ? 38.287 -7.185 -37.254 1.00 95.94 663 ALA A C 1
ATOM 5556 O O . ALA A 1 663 ? 39.223 -7.527 -37.972 1.00 95.94 663 ALA A O 1
ATOM 5557 N N . TYR A 1 664 ? 37.732 -8.020 -36.369 1.00 95.62 664 TYR A N 1
ATOM 5558 C CA . TYR A 1 664 ? 38.186 -9.397 -36.186 1.00 95.62 664 TYR A CA 1
ATOM 5559 C C . TYR A 1 664 ? 38.031 -10.232 -37.463 1.00 95.62 664 TYR A C 1
ATOM 5561 O O . TYR A 1 664 ? 38.960 -10.940 -37.846 1.00 95.62 664 TYR A O 1
ATOM 5569 N N . GLY A 1 665 ? 36.893 -10.121 -38.153 1.00 95.44 665 GLY A N 1
ATOM 5570 C CA . GLY A 1 665 ? 36.646 -10.803 -39.423 1.00 95.44 665 GLY A CA 1
ATOM 5571 C C . GLY A 1 665 ? 37.631 -10.383 -40.514 1.00 95.44 665 GLY A C 1
ATOM 5572 O O . GLY A 1 665 ? 38.192 -11.240 -41.192 1.00 95.44 665 GLY A O 1
ATOM 5573 N N . ILE A 1 666 ? 37.916 -9.083 -40.633 1.00 95.69 666 ILE A N 1
ATOM 5574 C CA . ILE A 1 666 ? 38.924 -8.553 -41.561 1.00 95.69 666 ILE A CA 1
ATOM 5575 C C . ILE A 1 666 ? 40.308 -9.109 -41.212 1.00 95.69 666 ILE A C 1
ATOM 5577 O O . ILE A 1 666 ? 40.989 -9.638 -42.087 1.00 95.69 666 ILE A O 1
ATOM 5581 N N . CYS A 1 667 ? 40.713 -9.065 -39.939 1.00 95.81 667 CYS A N 1
ATOM 5582 C CA . CYS A 1 667 ? 41.982 -9.644 -39.499 1.00 95.81 667 CYS A CA 1
ATOM 5583 C C . CYS A 1 667 ? 42.060 -11.148 -39.795 1.00 95.81 667 CYS A C 1
ATOM 5585 O O . CYS A 1 667 ? 43.105 -11.626 -40.233 1.00 95.81 667 CYS A O 1
ATOM 5587 N N . PHE A 1 668 ? 40.975 -11.896 -39.587 1.00 96.00 668 PHE A N 1
ATOM 5588 C CA . PHE A 1 668 ? 40.907 -13.323 -39.893 1.00 96.00 668 PHE A CA 1
ATOM 5589 C C . PHE A 1 668 ? 41.076 -13.591 -41.394 1.00 96.00 668 PHE A C 1
ATOM 5591 O O . PHE A 1 668 ? 41.882 -14.438 -41.773 1.00 96.00 668 PHE A O 1
ATOM 5598 N N . VAL A 1 669 ? 40.388 -12.831 -42.253 1.00 95.62 669 VAL A N 1
ATOM 5599 C CA . VAL A 1 669 ? 40.513 -12.942 -43.715 1.00 95.62 669 VAL A CA 1
ATOM 5600 C C . VAL A 1 669 ? 41.922 -12.574 -44.179 1.00 95.62 669 VAL A C 1
ATOM 5602 O O . VAL A 1 669 ? 42.497 -13.307 -44.976 1.00 95.62 669 VAL A O 1
ATOM 5605 N N . ILE A 1 670 ? 42.519 -11.503 -43.646 1.00 94.75 670 ILE A N 1
ATOM 5606 C CA . ILE A 1 670 ? 43.911 -11.131 -43.944 1.00 94.75 670 ILE A CA 1
ATOM 5607 C C . ILE A 1 670 ? 44.859 -12.272 -43.559 1.00 94.75 670 ILE A C 1
ATOM 5609 O O . ILE A 1 670 ? 45.700 -12.659 -44.365 1.00 94.75 670 ILE A O 1
ATOM 5613 N N . ASN A 1 671 ? 44.703 -12.859 -42.368 1.00 92.44 671 ASN A N 1
ATOM 5614 C CA . ASN A 1 671 ? 45.515 -14.004 -41.946 1.00 92.44 671 ASN A CA 1
ATOM 5615 C C . ASN A 1 671 ? 45.324 -15.215 -42.867 1.00 92.44 671 ASN A C 1
ATOM 5617 O O . ASN A 1 671 ? 46.305 -15.852 -43.246 1.00 92.44 671 ASN A O 1
ATOM 5621 N N . LEU A 1 672 ? 44.088 -15.516 -43.271 1.00 93.12 672 LEU A N 1
ATOM 5622 C CA . LEU A 1 672 ? 43.799 -16.605 -44.201 1.00 93.12 672 LEU A CA 1
ATOM 5623 C C . LEU A 1 672 ? 44.456 -16.362 -45.569 1.00 93.12 672 LEU A C 1
ATOM 5625 O O . LEU A 1 672 ? 45.085 -17.267 -46.111 1.00 93.12 672 LEU A O 1
ATOM 5629 N N . ILE A 1 673 ? 44.370 -15.138 -46.096 1.00 92.62 673 ILE A N 1
ATOM 5630 C CA . ILE A 1 673 ? 45.030 -14.737 -47.344 1.00 92.62 673 ILE A CA 1
ATOM 5631 C C . ILE A 1 673 ? 46.549 -14.875 -47.212 1.00 92.62 673 ILE A C 1
ATOM 5633 O O . ILE A 1 673 ? 47.176 -15.439 -48.101 1.00 92.62 673 ILE A O 1
ATOM 5637 N N . LEU A 1 674 ? 47.151 -14.435 -46.103 1.00 89.19 674 LEU A N 1
ATOM 5638 C CA . LEU A 1 674 ? 48.588 -14.601 -45.860 1.00 89.19 674 LEU A CA 1
ATOM 5639 C C . LEU A 1 674 ? 48.992 -16.082 -45.822 1.00 89.19 674 LEU A C 1
ATOM 5641 O O . LEU A 1 674 ? 49.992 -16.456 -46.426 1.00 89.19 674 LEU A O 1
ATOM 5645 N N . ILE A 1 675 ? 48.199 -16.950 -45.188 1.00 87.81 675 ILE A N 1
ATOM 5646 C CA . ILE A 1 675 ? 48.450 -18.400 -45.176 1.00 87.81 675 ILE A CA 1
ATOM 5647 C C . ILE A 1 675 ? 48.367 -18.995 -46.593 1.00 87.81 675 ILE A C 1
ATOM 5649 O O . ILE A 1 675 ? 49.179 -19.849 -46.950 1.00 87.81 675 ILE A O 1
ATOM 5653 N N . LEU A 1 676 ? 47.404 -18.547 -47.404 1.00 86.50 676 LEU A N 1
ATOM 5654 C CA . LEU A 1 676 ? 47.187 -19.040 -48.768 1.00 86.50 676 LEU A CA 1
ATOM 5655 C C . LEU A 1 676 ? 48.206 -18.496 -49.782 1.00 86.50 676 LEU A C 1
ATOM 5657 O O . LEU A 1 676 ? 48.585 -19.224 -50.696 1.00 86.50 676 LEU A O 1
ATOM 5661 N N . LEU A 1 677 ? 48.664 -17.249 -49.625 1.00 85.06 677 LEU A N 1
ATOM 5662 C CA . LEU A 1 677 ? 49.684 -16.617 -50.473 1.00 85.06 677 LEU A CA 1
ATOM 5663 C C . LEU A 1 677 ? 51.112 -17.037 -50.096 1.00 85.06 677 LEU A C 1
ATOM 5665 O O . LEU A 1 677 ? 51.993 -17.040 -50.955 1.00 85.06 677 LEU A O 1
ATOM 5669 N N . PHE A 1 678 ? 51.340 -17.448 -48.844 1.00 76.19 678 PHE A N 1
ATOM 5670 C CA . PHE A 1 678 ? 52.613 -17.996 -48.367 1.00 76.19 678 PHE A CA 1
ATOM 5671 C C . PHE A 1 678 ? 52.485 -19.474 -47.952 1.00 76.19 678 PHE A C 1
ATOM 5673 O O . PHE A 1 678 ? 52.753 -19.823 -46.796 1.00 76.19 678 PHE A O 1
ATOM 5680 N N . PRO A 1 679 ? 52.126 -20.394 -48.871 1.00 64.31 679 PRO A N 1
ATOM 5681 C CA . PRO A 1 679 ? 52.115 -21.813 -48.555 1.00 64.31 679 PRO A CA 1
ATOM 5682 C C . PRO A 1 679 ? 53.538 -22.251 -48.176 1.00 64.31 679 PRO A C 1
ATOM 5684 O O . PRO A 1 679 ? 54.521 -21.790 -48.759 1.00 64.31 679 PRO A O 1
ATOM 5687 N N . ARG A 1 680 ? 53.647 -23.158 -47.193 1.00 58.62 680 ARG A N 1
ATOM 5688 C CA . ARG A 1 680 ? 54.868 -23.612 -46.477 1.00 58.62 680 ARG A CA 1
ATOM 5689 C C . ARG A 1 680 ? 56.142 -23.890 -47.309 1.00 58.62 680 ARG A C 1
ATOM 5691 O O . ARG A 1 680 ? 57.206 -24.060 -46.721 1.00 58.62 680 ARG A O 1
ATOM 5698 N N . ARG A 1 681 ? 56.092 -23.902 -48.645 1.00 53.38 681 ARG A N 1
ATOM 5699 C CA . ARG A 1 681 ? 57.261 -24.014 -49.536 1.00 53.38 681 ARG A CA 1
ATOM 5700 C C . ARG A 1 681 ? 58.164 -22.771 -49.570 1.00 53.38 681 ARG A C 1
ATOM 5702 O O . ARG A 1 681 ? 59.329 -22.914 -49.930 1.00 53.38 681 ARG A O 1
ATOM 5709 N N . SER A 1 682 ? 57.696 -21.593 -49.151 1.00 53.25 682 SER A N 1
ATOM 5710 C CA . SER A 1 682 ? 58.570 -20.407 -49.022 1.00 53.25 682 SER A CA 1
ATOM 5711 C C . SER A 1 682 ? 59.288 -20.323 -47.668 1.00 53.25 682 SER A C 1
ATOM 5713 O O . SER A 1 682 ? 60.355 -19.721 -47.581 1.00 53.25 682 SER A O 1
ATOM 5715 N N . PHE A 1 683 ? 58.776 -20.990 -46.625 1.00 52.16 683 PHE A N 1
ATOM 5716 C CA . PHE A 1 683 ? 59.412 -20.997 -45.301 1.00 52.16 683 PHE A CA 1
ATOM 5717 C C . PHE A 1 683 ? 60.650 -21.912 -45.251 1.00 52.16 683 PHE A C 1
ATOM 5719 O O . PHE A 1 683 ? 61.615 -21.602 -44.558 1.00 52.16 683 PHE A O 1
ATOM 5726 N N . SER A 1 684 ? 60.683 -22.995 -46.046 1.00 50.28 684 SER A N 1
ATOM 5727 C CA . SER A 1 684 ? 61.887 -23.837 -46.150 1.00 50.28 684 SER A CA 1
ATOM 5728 C C . SER A 1 684 ? 63.017 -23.158 -46.931 1.00 50.28 684 SER A C 1
ATOM 5730 O O . SER A 1 684 ? 64.175 -23.377 -46.601 1.00 50.28 684 SER A O 1
ATOM 5732 N N . LYS A 1 685 ? 62.702 -22.309 -47.924 1.00 52.00 685 LYS A N 1
ATOM 5733 C CA . LYS A 1 685 ? 63.713 -21.551 -48.684 1.00 52.00 685 LYS A CA 1
ATOM 5734 C C . LYS A 1 685 ? 64.335 -20.406 -47.880 1.00 52.00 685 LYS A C 1
ATOM 5736 O O . LYS A 1 685 ? 65.519 -20.134 -48.053 1.00 52.00 685 LYS A O 1
ATOM 5741 N N . TRP A 1 686 ? 63.575 -19.777 -46.980 1.00 52.00 686 TRP A N 1
ATOM 5742 C CA . TRP A 1 686 ? 64.091 -18.733 -46.084 1.00 52.00 686 TRP A CA 1
ATOM 5743 C C . TRP A 1 686 ? 65.071 -19.294 -45.036 1.00 52.00 686 TRP A C 1
ATOM 5745 O O . TRP A 1 686 ? 66.106 -18.692 -44.775 1.00 52.00 686 TRP A O 1
ATOM 5755 N N . LEU A 1 687 ? 64.816 -20.501 -44.515 1.00 50.69 687 LEU A N 1
ATOM 5756 C CA . LEU A 1 687 ? 65.724 -21.199 -43.589 1.00 50.69 687 LEU A CA 1
ATOM 5757 C C . LEU A 1 687 ? 67.011 -21.728 -44.249 1.00 50.69 687 LEU A C 1
ATOM 5759 O O . LEU A 1 687 ? 68.010 -21.903 -43.558 1.00 50.69 687 LEU A O 1
ATOM 5763 N N . THR A 1 688 ? 67.020 -21.958 -45.565 1.00 53.22 688 THR A N 1
ATOM 5764 C CA . THR A 1 688 ? 68.229 -22.376 -46.302 1.00 53.22 688 THR A CA 1
ATOM 5765 C C . THR A 1 688 ? 69.093 -21.221 -46.809 1.00 53.22 688 THR A C 1
ATOM 5767 O O . THR A 1 688 ? 70.188 -21.485 -47.283 1.00 53.22 688 THR A O 1
ATOM 5770 N N . PHE A 1 689 ? 68.647 -19.962 -46.719 1.00 50.16 689 PHE A N 1
ATOM 5771 C CA . PHE A 1 689 ? 69.462 -18.801 -47.125 1.00 50.16 689 PHE A CA 1
ATOM 5772 C C . PHE A 1 689 ? 70.373 -18.274 -45.997 1.00 50.16 689 PHE A C 1
ATOM 5774 O O . PHE A 1 689 ? 71.231 -17.438 -46.248 1.00 50.16 689 PHE A O 1
ATOM 5781 N N . ASN A 1 690 ? 70.201 -18.783 -44.770 1.00 48.03 690 ASN A N 1
ATOM 5782 C CA . ASN A 1 690 ? 71.023 -18.480 -43.589 1.00 48.03 690 ASN A CA 1
ATOM 5783 C C . ASN A 1 690 ? 71.834 -19.704 -43.107 1.00 48.03 690 ASN A C 1
ATOM 5785 O O . ASN A 1 690 ? 72.048 -19.871 -41.904 1.00 48.03 690 ASN A O 1
ATOM 5789 N N . ARG A 1 691 ? 72.256 -20.584 -44.021 1.00 44.25 691 ARG A N 1
ATOM 5790 C CA . ARG A 1 691 ? 73.245 -21.633 -43.736 1.00 44.25 691 ARG A CA 1
ATOM 5791 C C . ARG A 1 691 ? 74.463 -21.498 -44.622 1.00 44.25 691 ARG A C 1
ATOM 5793 O O . ARG A 1 691 ? 74.260 -21.273 -45.834 1.00 44.25 691 ARG A O 1
#

pLDDT: mean 78.1, std 16.72, range [27.33, 97.81]

Foldseek 3Di:
DDPVVLVCCCVPPCQVCLQPAAEDEDADPVPPNNLVSCLVSLLSNQNHQEYAYEAAAQVCLVVVLVSLLSHLNHAYYHEEYPDAHDCVLVSLVSVQQNARHAYYAYEHEHPDPDDARDLPDPAAGNHQEYHYEYADEPSNVLSNCSRHLNHQEYAYNHYEHDPDDDDDRDQDESPRHAYYADEYEHQAVVNVLVCLQRYVLAYAAYHYEYDEYPPDPRLCVVLAVVVVLVSCVPRPVNHLHDKYKGKYWDAPDPVSVVVSVVSNVSCPDPSNVVSVWAKDWDWDDDPHIIIIMIITDDPPPLEEDEFDDPPPDPDPDPPPPDDDDQYQEYEYEDVVSLVPPFPRHANHQYYHYDDDPPDDPVSVVVSVCRRYVCVSNALKFKEKEAEQLAQEFDPDPPPCSVVVNVVSLVQLLVQLVVVCVVRVGQEYEYQANLHQQQPVDDLVRNVVSLVSSCVSNDHPDPNRYYAHAYDCNQQHADPRDDRDPVSQVSCCVRRNHNFAWDDDDLEIETRHEDYQPDPPPPVVVVVNCVRVVVDQPPDGAYEYRYADDQLPHDCVRRVVVCVRRLHLEYEYENVLAWWKKKAFPVVRDIDTPDGDDDDPDWDKDASPDSRIYIYTYFHHQTLVVVDQWHFMKIWIANRVRRMIIIDTDTGDNVVVVVVVVVVVVVVVVVVVVVCVVCPCPVVVVVVVVVD

Radius of gyration: 35.66 Å; chains: 1; bounding box: 108×68×98 Å

Sequence (691 aa):
MSKYRFQRYLTYFIIPQTYRIKSFRLSNPFAADMCLLLFPIMTNLTRLESLTIHNIESDYVEGIINHLSLLPSLSSLVIISIDYIRNQNDIYQKIFRLPTLKYCQILLESLCHRKPMSTDTNEFSPIEHLVINNKVSLNQLYSLLSRVPQLQHLSLDHLCVPRWSQTSLNSITLHYLTHVSLKLYSVSFDNFVSLIKHFFNKIQILRIKVGYMPYFSSNLEYLNANRWEQLISTHMPNLYIFDFEHQYRTWGYFNDRQTYEAQINMFNSLFWIKRQWFFEHQYCQIRNSTYAIFYSTNSYKKEFYILDEDLDKNIGSPSLEIEENPAYHVGIYSINAMEKFIGNFRNATKLTLFDTFDKPRNSIVRSLNRIMPLKQLSTVEKLLLVADPQLIGEKDEGFFGLITRKDADRYLAKTFSQANQYVQPDWILFLGDIFDEGLSASDDEFKRYFDRFDSIFQYENREQKCIVIPGDNDVGGEYYGDKQPILRQRFRNYFGRTIALYRQNDIEYLKLDIDMLESYVDDKRAAIMEQTQNRPLSSTFRIVLNHWPLLTRPARFVKPFINELEPNLILKGDSHHFSVYVYDRINMTNRIIAREYLPQSIVSINLDQKRFIYEISVPTCSYRMGVNRIGYIVLLLDSATKTAHLAILSTPRRYISLYFYAAYGICFVINLILILLFPRRSFSKWLTFNR